Protein 1WDU (pdb70)

Radius of gyration: 25.88 Å; Cα contacts (8 Å, |Δi|>4): 1075; chains: 2; bounding box: 71×59×57 Å

Organism: Bombyx mori (NCBI:txid7091)

Structure (mmCIF, N/CA/C/O backbone):
data_1WDU
#
_entry.id   1WDU
#
_cell.length_a   64.645
_cell.length_b   64.645
_cell.length_c   117.315
_cell.angle_alpha   90.00
_cell.angle_beta   90.00
_cell.angle_gamma   120.00
#
_symmetry.space_group_name_H-M   'P 32'
#
loop_
_entity.id
_entity.type
_entity.pdbx_description
1 polymer 'TRAS1 ORF2p'
2 non-polymer 'PHOSPHATE ION'
3 non-polymer 'CHLORIDE ION'
4 water water
#
loop_
_atom_site.group_PDB
_atom_site.id
_atom_site.type_symbol
_atom_site.label_atom_id
_atom_site.label_alt_id
_atom_site.label_comp_id
_atom_site.label_asym_id
_atom_site.label_entity_id
_atom_site.label_seq_id
_atom_site.pdbx_PDB_ins_code
_atom_site.Cartn_x
_atom_site.Cartn_y
_atom_site.Cartn_z
_atom_site.occupancy
_atom_site.B_iso_or_equiv
_atom_site.auth_seq_id
_atom_site.auth_comp_id
_atom_site.auth_asym_id
_atom_site.auth_atom_id
_atom_site.pdbx_PDB_model_num
ATOM 1 N N . PRO A 1 18 ? -47.949 6.671 15.377 1.00 62.00 21 PRO A N 1
ATOM 2 C CA . PRO A 1 18 ? -46.598 6.437 15.950 1.00 61.43 21 PRO A CA 1
ATOM 3 C C . PRO A 1 18 ? -45.435 7.148 15.240 1.00 59.59 21 PRO A C 1
ATOM 4 O O . PRO A 1 18 ? -44.273 6.857 15.528 1.00 60.69 21 PRO A O 1
ATOM 8 N N . PRO A 1 19 ? -45.720 8.088 14.316 1.00 57.35 22 PRO A N 1
ATOM 9 C CA . PRO A 1 19 ? -44.605 8.756 13.639 1.00 55.45 22 PRO A CA 1
ATOM 10 C C . PRO A 1 19 ? -44.010 9.941 14.396 1.00 53.84 22 PRO A C 1
ATOM 11 O O . PRO A 1 19 ? -44.741 10.795 14.899 1.00 54.93 22 PRO A O 1
ATOM 15 N N . TYR A 1 20 ? -42.684 9.988 14.477 1.00 51.15 23 TYR A N 1
ATOM 16 C CA . TYR A 1 20 ? -42.008 11.106 15.124 1.00 47.54 23 TYR A CA 1
ATOM 17 C C . TYR A 1 20 ? -41.878 12.198 14.069 1.00 45.11 23 TYR A C 1
ATOM 18 O O . TYR A 1 20 ? -41.064 12.085 13.159 1.00 45.54 23 TYR A O 1
ATOM 27 N N . ARG A 1 21 ? -42.686 13.245 14.180 1.00 42.43 24 ARG A N 1
ATOM 28 C CA . ARG A 1 21 ? -42.635 14.330 13.210 1.00 40.81 24 ARG A CA 1
ATOM 29 C C . ARG A 1 21 ? -41.520 15.330 13.512 1.00 38.01 24 ARG A C 1
ATOM 30 O O . ARG A 1 21 ? -41.309 15.724 14.665 1.00 34.76 24 ARG A O 1
ATOM 38 N N . VAL A 1 22 ? -40.810 15.737 12.465 1.00 34.88 25 VAL A N 1
ATOM 39 C CA . VAL A 1 22 ? -39.716 16.692 12.608 1.00 32.52 25 VAL A CA 1
ATOM 40 C C . VAL A 1 22 ? -39.964 17.986 11.830 1.00 32.17 25 VAL A C 1
ATOM 41 O O . VAL A 1 22 ? -40.392 17.955 10.674 1.00 30.26 25 VAL A O 1
ATOM 45 N N . LEU A 1 23 ? -39.677 19.122 12.462 1.00 32.27 26 LEU A N 1
ATOM 46 C CA . LEU A 1 23 ? -39.827 20.422 11.803 1.00 32.54 26 LEU A CA 1
ATOM 47 C C . LEU A 1 23 ? -38.440 21.006 11.491 1.00 31.33 26 LEU A C 1
ATOM 48 O O . LEU A 1 23 ? -37.531 20.912 12.308 1.00 33.05 26 LEU A O 1
ATOM 53 N N . GLN A 1 24 ? -38.269 21.591 10.311 1.00 30.19 27 GLN A N 1
ATOM 54 C CA . GLN A 1 24 ? -36.992 22.209 9.954 1.00 29.50 27 GLN A CA 1
ATOM 55 C C . GLN A 1 24 ? -37.293 23.652 9.560 1.00 29.62 27 GLN A C 1
ATOM 56 O O . GLN A 1 24 ? -38.078 23.887 8.648 1.00 30.38 27 GLN A O 1
ATOM 62 N N . ALA A 1 25 ? -36.672 24.617 10.234 1.00 30.68 28 ALA A N 1
ATOM 63 C CA . ALA A 1 25 ? -36.939 26.014 9.915 1.00 31.83 28 ALA A CA 1
ATOM 64 C C . ALA A 1 25 ? -35.872 27.007 10.341 1.00 31.97 28 ALA A C 1
ATOM 65 O O . ALA A 1 25 ? -35.275 26.890 11.415 1.00 31.84 28 ALA A O 1
ATOM 67 N N . ASN A 1 26 ? -35.652 27.987 9.473 1.00 31.82 29 ASN A N 1
ATOM 68 C CA . ASN A 1 26 ? -34.712 29.062 9.720 1.00 33.35 29 ASN A CA 1
ATOM 69 C C . ASN A 1 26 ? -35.590 30.229 10.153 1.00 34.16 29 ASN A C 1
ATOM 70 O O . ASN A 1 26 ? -36.280 30.835 9.342 1.00 33.99 29 ASN A O 1
ATOM 75 N N . LEU A 1 27 ? -35.556 30.522 11.444 1.00 37.33 30 LEU A N 1
ATOM 76 C CA . LEU A 1 27 ? -36.346 31.578 12.058 1.00 38.11 30 LEU A CA 1
ATOM 77 C C . LEU A 1 27 ? -35.860 32.999 11.823 1.00 41.03 30 LEU A C 1
ATOM 78 O O . LEU A 1 27 ? -36.605 33.960 12.051 1.00 39.69 30 LEU A O 1
ATOM 83 N N . GLN A 1 28 ? -34.611 33.129 11.385 1.00 44.48 31 GLN A N 1
ATOM 84 C CA . GLN A 1 28 ? -34.003 34.432 11.122 1.00 47.90 31 GLN A CA 1
ATOM 85 C C . GLN A 1 28 ? -33.970 35.390 12.316 1.00 48.90 31 GLN A C 1
ATOM 86 O O . GLN A 1 28 ? -34.015 36.604 12.143 1.00 49.39 31 GLN A O 1
ATOM 92 N N . ARG A 1 29 ? -33.882 34.838 13.522 1.00 51.01 32 ARG A N 1
ATOM 93 C CA . ARG A 1 29 ? -33.829 35.640 14.742 1.00 53.54 32 ARG A CA 1
ATOM 94 C C . ARG A 1 29 ? -35.111 36.418 15.034 1.00 54.11 32 ARG A C 1
ATOM 95 O O . ARG A 1 29 ? -35.099 37.344 15.846 1.00 54.23 32 ARG A O 1
ATOM 103 N N . LYS A 1 30 ? -36.209 36.056 14.376 1.00 54.33 33 LYS A N 1
ATOM 104 C CA . LYS A 1 30 ? -37.482 36.744 14.591 1.00 55.15 33 LYS A CA 1
ATOM 105 C C . LYS A 1 30 ? -38.248 36.201 15.799 1.00 55.23 33 LYS A C 1
ATOM 106 O O . LYS A 1 30 ? -38.655 35.035 15.814 1.00 55.71 33 LYS A O 1
ATOM 112 N N . LYS A 1 31 ? -38.449 37.056 16.802 1.00 54.00 34 LYS A N 1
ATOM 113 C CA . LYS A 1 31 ? -39.168 36.687 18.021 1.00 53.16 34 LYS A CA 1
ATOM 114 C C . LYS A 1 31 ? -40.513 36.059 17.677 1.00 51.74 34 LYS A C 1
ATOM 115 O O . LYS A 1 31 ? -40.953 35.112 18.320 1.00 50.72 34 LYS A O 1
ATOM 121 N N . LEU A 1 32 ? -41.155 36.606 16.652 1.00 51.07 35 LEU A N 1
ATOM 122 C CA . LEU A 1 32 ? -42.453 36.140 16.185 1.00 51.19 35 LEU A CA 1
ATOM 123 C C . LEU A 1 32 ? -42.378 34.760 15.533 1.00 50.26 35 LEU A C 1
ATOM 124 O O . LEU A 1 32 ? -43.238 33.896 15.765 1.00 48.93 35 LEU A O 1
ATOM 129 N N . ALA A 1 33 ? -41.347 34.563 14.715 1.00 48.49 36 ALA A N 1
ATOM 130 C CA . ALA A 1 33 ? -41.149 33.303 14.016 1.00 46.18 36 ALA A CA 1
ATOM 131 C C . ALA A 1 33 ? -40.997 32.147 14.997 1.00 43.80 36 ALA A C 1
ATOM 132 O O . ALA A 1 33 ? -41.529 31.061 14.763 1.00 44.03 36 ALA A O 1
ATOM 134 N N . THR A 1 34 ? -40.287 32.371 16.098 1.00 42.29 37 THR A N 1
ATOM 135 C CA . THR A 1 34 ? -40.101 31.296 17.067 1.00 43.75 37 THR A CA 1
ATOM 136 C C . THR A 1 34 ? -41.401 31.010 17.816 1.00 42.67 37 THR A C 1
ATOM 137 O O . THR A 1 34 ? -41.592 29.918 18.347 1.00 42.88 37 THR A O 1
ATOM 141 N N . ALA A 1 35 ? -42.296 31.994 17.848 1.00 42.04 38 ALA A N 1
ATOM 142 C CA . ALA A 1 35 ? -43.592 31.822 18.493 1.00 39.73 38 ALA A CA 1
ATOM 143 C C . ALA A 1 35 ? -44.398 30.928 17.549 1.00 39.20 38 ALA A C 1
ATOM 144 O O . ALA A 1 35 ? -45.033 29.959 17.969 1.00 35.79 38 ALA A O 1
ATOM 146 N N . GLU A 1 36 ? -44.346 31.262 16.261 1.00 39.06 39 GLU A N 1
ATOM 147 C CA . GLU A 1 36 ? -45.048 30.496 15.237 1.00 39.24 39 GLU A CA 1
ATOM 148 C C . GLU A 1 36 ? -44.545 29.060 15.248 1.00 37.72 39 GLU A C 1
ATOM 149 O O . GLU A 1 36 ? -45.331 28.119 15.151 1.00 34.99 39 GLU A O 1
ATOM 155 N N . LEU A 1 37 ? -43.228 28.899 15.358 1.00 36.66 40 LEU A N 1
ATOM 156 C CA . LEU A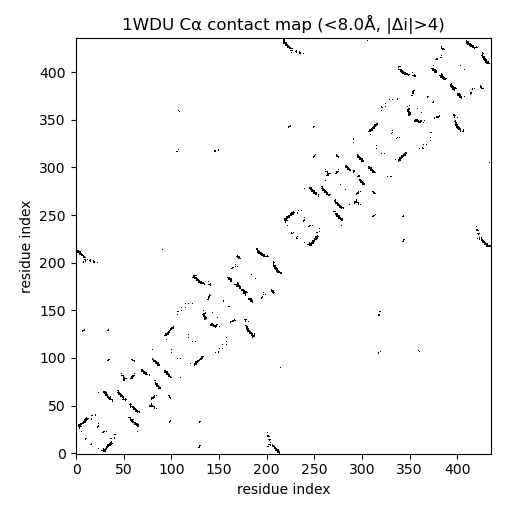 1 37 ? -42.622 27.572 15.388 1.00 35.56 40 LEU A CA 1
ATOM 157 C C . LEU A 1 37 ? -43.227 26.767 16.548 1.00 33.05 40 LEU A C 1
ATOM 158 O O . LEU A 1 37 ? -43.649 25.624 16.359 1.00 32.24 40 LEU A O 1
ATOM 163 N N . ALA A 1 38 ? -43.286 27.371 17.734 1.00 30.31 41 ALA A N 1
ATOM 164 C CA . ALA A 1 38 ? -43.876 26.719 18.913 1.00 31.27 41 ALA A CA 1
ATOM 165 C C . ALA A 1 38 ? -45.325 26.298 18.639 1.00 30.86 41 ALA A C 1
ATOM 166 O O . ALA A 1 38 ? -45.727 25.176 18.950 1.00 30.42 41 ALA A O 1
ATOM 168 N N . ILE A 1 39 ? -46.094 27.204 18.040 1.00 31.73 42 ILE A N 1
ATOM 169 C CA . ILE A 1 39 ? -47.492 26.949 17.713 1.00 31.13 42 ILE A CA 1
ATOM 170 C C . ILE A 1 39 ? -47.668 25.790 16.745 1.00 32.51 42 ILE A C 1
ATOM 171 O O . ILE A 1 39 ? -48.562 24.958 16.921 1.00 33.00 42 ILE A O 1
ATOM 176 N N . GLU A 1 40 ? -46.812 25.734 15.728 1.00 35.21 43 GLU A N 1
ATOM 177 C CA . GLU A 1 40 ? -46.854 24.674 14.721 1.00 38.06 43 GLU A CA 1
ATOM 178 C C . GLU A 1 40 ? -46.489 23.315 15.307 1.00 37.51 43 GLU A C 1
ATOM 179 O O . GLU A 1 40 ? -47.070 22.294 14.939 1.00 37.44 43 GLU A O 1
ATOM 185 N N . ALA A 1 41 ? -45.512 23.311 16.209 1.00 36.98 44 ALA A N 1
ATOM 186 C CA . ALA A 1 41 ? -45.064 22.084 16.858 1.00 37.78 44 ALA A CA 1
ATOM 187 C C . ALA A 1 41 ? -46.179 21.532 17.737 1.00 39.07 44 ALA A C 1
ATOM 188 O O . ALA A 1 41 ? -46.391 20.315 17.796 1.00 39.61 44 ALA A O 1
ATOM 190 N N . ALA A 1 42 ? -46.880 22.426 18.431 1.00 38.72 45 ALA A N 1
ATOM 191 C CA . ALA A 1 42 ? -47.990 22.015 19.289 1.00 39.59 45 ALA A CA 1
ATOM 192 C C . ALA A 1 42 ? -49.085 21.432 18.404 1.00 40.53 45 ALA A C 1
ATOM 193 O O . ALA A 1 42 ? -49.537 20.310 18.617 1.00 40.51 45 ALA A O 1
ATOM 195 N N . THR A 1 43 ? -49.486 22.207 17.399 1.00 42.66 46 THR A N 1
ATOM 196 C CA . THR A 1 43 ? -50.528 21.810 16.457 1.00 45.29 46 THR A CA 1
ATOM 197 C C . THR A 1 43 ? -50.238 20.477 15.781 1.00 46.16 46 THR A C 1
ATOM 198 O O . THR A 1 43 ? -51.042 19.548 15.855 1.00 46.34 46 THR A O 1
ATOM 202 N N . ARG A 1 44 ? -49.091 20.395 15.111 1.00 47.91 47 ARG A N 1
ATOM 203 C CA . ARG A 1 44 ? -48.684 19.179 14.416 1.00 48.30 47 ARG A CA 1
ATOM 204 C C . ARG A 1 44 ? -48.247 18.060 15.359 1.00 47.69 47 ARG A C 1
ATOM 205 O O . ARG A 1 44 ? -48.047 16.923 14.928 1.00 47.46 47 ARG A O 1
ATOM 213 N N . LYS A 1 45 ? -48.104 18.384 16.640 1.00 46.92 48 LYS A N 1
ATOM 214 C CA . LYS A 1 45 ? -47.664 17.408 17.629 1.00 47.82 48 LYS A CA 1
ATOM 215 C C . LYS A 1 45 ? -46.317 16.858 17.177 1.00 46.21 48 LYS A C 1
ATOM 216 O O . LYS A 1 45 ? -46.118 15.644 17.061 1.00 45.12 48 LYS A O 1
ATOM 222 N N . ALA A 1 46 ? -45.398 17.782 16.909 1.00 44.07 49 ALA A N 1
ATOM 223 C CA . ALA A 1 46 ? -44.059 17.435 16.463 1.00 41.15 49 ALA A CA 1
ATOM 224 C C . ALA A 1 46 ? -43.200 16.996 17.643 1.00 38.43 49 ALA A C 1
ATOM 225 O O . ALA A 1 46 ? -43.398 17.444 18.769 1.00 40.65 49 ALA A O 1
ATOM 227 N N . ALA A 1 47 ? -42.250 16.110 17.384 1.00 34.33 50 ALA A N 1
ATOM 228 C CA . ALA A 1 47 ? -41.362 15.640 18.433 1.00 32.52 50 ALA A CA 1
ATOM 229 C C . ALA A 1 47 ? -40.050 16.409 18.388 1.00 31.89 50 ALA A C 1
ATOM 230 O O . ALA A 1 47 ? -39.434 16.653 19.423 1.00 30.16 50 ALA A O 1
ATOM 232 N N . ILE A 1 48 ? -39.648 16.807 17.179 1.00 31.90 51 ILE A N 1
ATOM 233 C CA . ILE A 1 48 ? -38.382 17.501 16.964 1.00 30.70 51 ILE A CA 1
ATOM 234 C C . ILE A 1 48 ? -38.455 18.725 16.044 1.00 31.56 51 ILE A C 1
ATOM 235 O O . ILE A 1 48 ? -39.294 18.815 15.141 1.00 30.30 51 ILE A O 1
ATOM 240 N N . ALA A 1 49 ? -37.549 19.664 16.280 1.00 29.92 52 ALA A N 1
ATOM 241 C CA . ALA A 1 49 ? -37.442 20.840 15.438 1.00 29.46 52 ALA A CA 1
ATOM 242 C C . ALA A 1 49 ? -35.948 21.078 15.193 1.00 28.66 52 ALA A C 1
ATOM 243 O O . ALA A 1 49 ? -35.160 21.148 16.142 1.00 27.00 52 ALA A O 1
ATOM 245 N N . LEU A 1 50 ? -35.560 21.138 13.920 1.00 27.92 53 LEU A N 1
ATOM 246 C CA . LEU A 1 50 ? -34.172 21.408 13.534 1.00 26.65 53 LEU A CA 1
ATOM 247 C C . LEU A 1 50 ? -34.193 22.884 13.140 1.00 26.94 53 LEU A C 1
ATOM 248 O O . LEU A 1 50 ? -34.665 23.252 12.061 1.00 27.06 53 LEU A O 1
ATOM 253 N N . ILE A 1 51 ? -33.684 23.719 14.040 1.00 26.84 54 ILE A N 1
ATOM 254 C CA . ILE A 1 51 ? -33.693 25.165 13.881 1.00 27.52 54 ILE A CA 1
ATOM 255 C C . ILE A 1 51 ? -32.388 25.829 13.474 1.00 29.96 54 ILE A C 1
ATOM 256 O O . ILE A 1 51 ? -31.302 25.332 13.766 1.00 31.18 54 ILE A O 1
ATOM 261 N N . GLN A 1 52 ? -32.521 26.975 12.809 1.00 30.72 55 GLN A N 1
ATOM 262 C CA . GLN A 1 52 ? -31.385 27.797 12.415 1.00 31.94 55 GLN A CA 1
ATOM 263 C C . GLN A 1 52 ? -31.773 29.225 12.734 1.00 33.31 55 GLN A C 1
ATOM 264 O O . GLN A 1 52 ? -32.935 29.608 12.563 1.00 32.40 55 GLN A O 1
ATOM 270 N N . GLU A 1 53 ? -30.807 30.004 13.215 1.00 34.65 56 GLU A N 1
ATOM 271 C CA . GLU A 1 53 ? -31.041 31.407 13.528 1.00 36.29 56 GLU A CA 1
ATOM 272 C C . GLU A 1 53 ? -32.172 31.652 14.527 1.00 36.84 56 GLU A C 1
ATOM 273 O O . GLU A 1 53 ? -33.094 32.423 14.253 1.00 37.16 56 GLU A O 1
ATOM 279 N N . PRO A 1 54 ? -32.128 30.996 15.693 1.00 37.20 57 PRO A N 1
ATOM 280 C CA . PRO A 1 54 ? -33.197 31.224 16.669 1.00 39.93 57 PRO A CA 1
ATOM 281 C C . PRO A 1 54 ? -32.997 32.590 17.319 1.00 43.59 57 PRO A C 1
ATOM 282 O O . PRO A 1 54 ? -31.894 33.139 17.308 1.00 43.44 57 PRO A O 1
ATOM 286 N N . TYR A 1 55 ? -34.061 33.150 17.875 1.00 47.57 58 TYR A N 1
ATOM 287 C CA . TYR A 1 55 ? -33.944 34.442 18.526 1.00 52.45 58 TYR A CA 1
ATOM 288 C C . TYR A 1 55 ? -33.380 34.250 19.928 1.00 54.07 58 TYR A C 1
ATOM 289 O O . TYR A 1 55 ? -33.844 33.388 20.678 1.00 53.84 58 TYR A O 1
ATOM 298 N N . VAL A 1 56 ? -32.372 35.048 20.274 1.00 55.30 59 VAL A N 1
ATOM 299 C CA . VAL A 1 56 ? -31.752 34.956 21.591 1.00 56.81 59 VAL A CA 1
ATOM 300 C C . VAL A 1 56 ? -31.413 33.504 21.936 1.00 58.57 59 VAL A C 1
ATOM 301 O O . VAL A 1 56 ? -30.347 32.995 21.574 1.00 59.42 59 VAL A O 1
ATOM 305 N N . LYS A 1 63 ? -39.241 31.475 26.694 1.00 77.97 66 LYS A N 1
ATOM 306 C CA . LYS A 1 63 ? -40.462 32.249 26.488 1.00 78.42 66 LYS A CA 1
ATOM 307 C C . LYS A 1 63 ? -41.644 31.353 26.114 1.00 78.23 66 LYS A C 1
ATOM 308 O O . LYS A 1 63 ? -42.487 31.045 26.956 1.00 77.79 66 LYS A O 1
ATOM 314 N N . GLY A 1 64 ? -41.696 30.940 24.849 1.00 78.34 67 GLY A N 1
ATOM 315 C CA . GLY A 1 64 ? -42.777 30.083 24.382 1.00 77.55 67 GLY A CA 1
ATOM 316 C C . GLY A 1 64 ? -42.533 28.610 24.658 1.00 76.77 67 GLY A C 1
ATOM 317 O O . GLY A 1 64 ? -43.471 27.856 24.920 1.00 76.47 67 GLY A O 1
ATOM 318 N N . PHE A 1 65 ? -41.268 28.201 24.594 1.00 76.17 68 PHE A N 1
ATOM 319 C CA . PHE A 1 65 ? -40.877 26.818 24.846 1.00 74.71 68 PHE A CA 1
ATOM 320 C C . PHE A 1 65 ? -40.834 26.555 26.349 1.00 73.91 68 PHE A C 1
ATOM 321 O O . PHE A 1 65 ? -39.903 26.985 27.033 1.00 74.32 68 PHE A O 1
ATOM 329 N N . ARG A 1 66 ? -41.840 25.849 26.856 1.00 72.07 69 ARG A N 1
ATOM 330 C CA . ARG A 1 66 ? -41.923 25.538 28.281 1.00 69.41 69 ARG A CA 1
ATOM 331 C C . ARG A 1 66 ? -41.163 24.261 28.652 1.00 67.51 69 ARG A C 1
ATOM 332 O O . ARG A 1 66 ? -39.994 24.319 29.041 1.00 69.06 69 ARG A O 1
ATOM 334 N N . GLY A 1 67 ? -41.827 23.113 28.541 1.00 63.65 70 GLY A N 1
ATOM 335 C CA . GLY A 1 67 ? -41.181 21.853 28.871 1.00 59.59 70 GLY A CA 1
ATOM 336 C C . GLY A 1 67 ? -40.420 21.299 27.680 1.00 57.17 70 GLY A C 1
ATOM 337 O O . GLY A 1 67 ? -40.330 20.083 27.484 1.00 57.97 70 GLY A O 1
ATOM 338 N N . VAL A 1 68 ? -39.858 22.208 26.891 1.00 52.95 71 VAL A N 1
ATOM 339 C CA . VAL A 1 68 ? -39.109 21.863 25.692 1.00 48.66 71 VAL A CA 1
ATOM 340 C C . VAL A 1 68 ? -37.609 21.944 25.920 1.00 45.84 71 VAL A C 1
ATOM 341 O O . VAL A 1 68 ? -37.096 22.973 26.356 1.00 45.05 71 VAL A O 1
ATOM 345 N N . ARG A 1 69 ? -36.900 20.866 25.616 1.00 42.43 72 ARG A N 1
ATOM 346 C CA . ARG A 1 69 ? -35.456 20.875 25.793 1.00 40.03 72 ARG A CA 1
ATOM 347 C C . ARG A 1 69 ? -34.809 21.434 24.530 1.00 39.14 72 ARG A C 1
ATOM 348 O O . ARG A 1 69 ? -35.107 20.993 23.415 1.00 38.81 72 ARG A O 1
ATOM 356 N N . VAL A 1 70 ? -33.943 22.427 24.705 1.00 36.16 73 VAL A N 1
ATOM 357 C CA . VAL A 1 70 ? -33.272 23.040 23.571 1.00 34.79 73 VAL A CA 1
ATOM 358 C C . VAL A 1 70 ? -31.762 22.884 23.659 1.00 34.90 73 VAL A C 1
ATOM 359 O O . VAL A 1 70 ? -31.150 23.190 24.679 1.00 34.84 73 VAL A O 1
ATOM 363 N N . PHE A 1 71 ? -31.171 22.401 22.574 1.00 35.40 74 PHE A N 1
ATOM 364 C CA . PHE A 1 71 ? -29.730 22.192 22.502 1.00 34.68 74 PHE A CA 1
ATOM 365 C C . PHE A 1 71 ? -29.212 23.126 21.439 1.00 35.01 74 PHE A C 1
ATOM 366 O O . PHE A 1 71 ? -29.641 23.072 20.286 1.00 35.63 74 PHE A O 1
ATOM 374 N N . GLN A 1 72 ? -28.294 23.993 21.842 1.00 35.92 75 GLN A N 1
ATOM 375 C CA . GLN A 1 72 ? -27.753 24.996 20.951 1.00 36.87 75 GLN A CA 1
ATOM 376 C C . GLN A 1 72 ? -26.311 24.809 20.539 1.00 37.14 75 GLN A C 1
ATOM 377 O O . GLN A 1 72 ? -25.537 24.104 21.187 1.00 36.13 75 GLN A O 1
ATOM 383 N N . SER A 1 73 ? -25.968 25.464 19.438 1.00 37.30 76 SER A N 1
ATOM 384 C CA . SER A 1 73 ? -24.620 25.449 18.917 1.00 37.84 76 SER A CA 1
ATOM 385 C C . SER A 1 73 ? -23.877 26.506 19.735 1.00 39.77 76 SER A C 1
ATOM 386 O O . SER A 1 73 ? -24.500 27.321 20.420 1.00 39.30 76 SER A O 1
ATOM 389 N N . THR A 1 74 ? -22.553 26.492 19.663 1.00 42.27 77 THR A N 1
ATOM 390 C CA . THR A 1 74 ? -21.733 27.443 20.405 1.00 44.05 77 THR A CA 1
ATOM 391 C C . THR A 1 74 ? -22.204 28.881 20.225 1.00 45.03 77 THR A C 1
ATOM 392 O O . THR A 1 74 ? -22.290 29.380 19.101 1.00 45.14 77 THR A O 1
ATOM 396 N N . ALA A 1 75 ? -22.492 29.548 21.340 1.00 45.90 78 ALA A N 1
ATOM 397 C CA . ALA A 1 75 ? -22.959 30.928 21.307 1.00 47.65 78 ALA A CA 1
ATOM 398 C C . ALA A 1 75 ? -21.829 31.905 21.017 1.00 49.05 78 ALA A C 1
ATOM 399 O O . ALA A 1 75 ? -20.676 31.658 21.364 1.00 46.94 78 ALA A O 1
ATOM 401 N N . GLN A 1 76 ? -22.180 33.019 20.380 1.00 52.91 79 GLN A N 1
ATOM 402 C CA . GLN A 1 76 ? -21.218 34.059 20.033 1.00 55.39 79 GLN A CA 1
ATOM 403 C C . GLN A 1 76 ? -21.195 35.102 21.150 1.00 57.65 79 GLN A C 1
ATOM 404 O O . GLN A 1 76 ? -22.062 35.100 22.030 1.00 58.37 79 GLN A O 1
ATOM 410 N N . GLY A 1 77 ? -20.209 35.994 21.104 1.00 59.09 80 GLY A N 1
ATOM 411 C CA . GLY A 1 77 ? -20.087 37.032 22.116 1.00 60.42 80 GLY A CA 1
ATOM 412 C C . GLY A 1 77 ? -21.379 37.754 22.468 1.00 61.39 80 GLY A C 1
ATOM 413 O O . GLY A 1 77 ? -21.682 37.949 23.646 1.00 61.23 80 GLY A O 1
ATOM 414 N N . ASP A 1 78 ? -22.143 38.152 21.453 1.00 61.47 81 ASP A N 1
ATOM 415 C CA . ASP A 1 78 ? -23.402 38.855 21.678 1.00 61.63 81 ASP A CA 1
ATOM 416 C C . ASP A 1 78 ? -24.560 37.907 21.993 1.00 60.95 81 ASP A C 1
ATOM 417 O O . ASP A 1 78 ? -25.715 38.329 22.068 1.00 60.06 81 ASP A O 1
ATOM 422 N N . GLY A 1 79 ? -24.247 36.627 22.174 1.00 59.67 82 GLY A N 1
ATOM 423 C CA . GLY A 1 79 ? -25.274 35.650 22.492 1.00 58.09 82 GLY A CA 1
ATOM 424 C C . GLY A 1 79 ? -25.898 34.957 21.292 1.00 56.86 82 GLY A C 1
ATOM 425 O O . GLY A 1 79 ? -26.785 34.120 21.456 1.00 56.08 82 GLY A O 1
ATOM 426 N N . THR A 1 80 ? -25.426 35.295 20.092 1.00 55.44 83 THR A N 1
ATOM 427 C CA . THR A 1 80 ? -25.946 34.721 18.851 1.00 52.47 83 THR A CA 1
ATOM 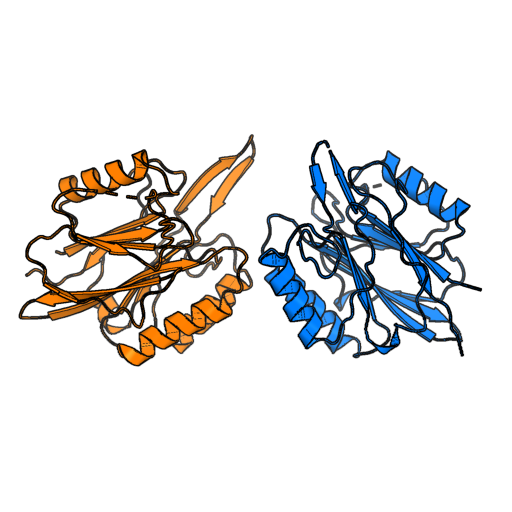428 C C . THR A 1 80 ? -25.737 33.216 18.679 1.00 49.61 83 THR A C 1
ATOM 429 O O . THR A 1 80 ? -24.615 32.712 18.728 1.00 49.44 83 THR A O 1
ATOM 433 N N . VAL A 1 81 ? -26.847 32.517 18.470 1.00 45.04 84 VAL A N 1
ATOM 434 C CA . VAL A 1 81 ? -26.846 31.076 18.253 1.00 40.34 84 VAL A CA 1
ATOM 435 C C . VAL A 1 81 ? -27.349 30.878 16.829 1.00 36.04 84 VAL A C 1
ATOM 436 O O . VAL A 1 81 ? -28.439 31.323 16.477 1.00 33.90 84 VAL A O 1
ATOM 440 N N . LYS A 1 82 ? -26.548 30.224 16.005 1.00 33.01 85 LYS A N 1
ATOM 441 C CA . LYS A 1 82 ? -26.920 30.017 14.614 1.00 33.82 85 LYS A CA 1
ATOM 442 C C . LYS A 1 82 ? -27.732 28.752 14.365 1.00 31.19 85 LYS A C 1
ATOM 443 O O . LYS A 1 82 ? -28.478 28.681 13.397 1.00 30.00 85 LYS A O 1
ATOM 449 N N . ALA A 1 83 ? -27.599 27.765 15.244 1.00 29.62 86 ALA A N 1
ATOM 450 C CA . ALA A 1 83 ? -28.330 26.515 15.090 1.00 28.40 86 ALA A CA 1
ATOM 451 C C . ALA A 1 83 ? -28.729 25.896 16.427 1.00 29.14 86 ALA A C 1
ATOM 452 O O . ALA A 1 83 ? -28.057 26.064 17.445 1.00 29.32 86 ALA A O 1
ATOM 454 N N . ALA A 1 84 ? -29.848 25.186 16.417 1.00 28.89 87 ALA A N 1
ATOM 455 C CA . ALA A 1 84 ? -30.326 24.549 17.624 1.00 27.34 87 ALA A CA 1
ATOM 456 C C . ALA A 1 84 ? -31.277 23.416 17.303 1.00 27.15 87 ALA A C 1
ATOM 457 O O . ALA A 1 84 ? -31.827 23.324 16.204 1.00 25.23 87 ALA A O 1
ATOM 459 N N . ILE A 1 85 ? -31.458 22.542 18.280 1.00 27.37 88 ILE A N 1
ATOM 460 C CA . ILE A 1 85 ? -32.364 21.430 18.122 1.00 27.79 88 ILE A CA 1
ATOM 461 C C . ILE A 1 85 ? -33.333 21.432 19.304 1.00 29.48 88 ILE A C 1
ATOM 462 O O . ILE A 1 85 ? -32.922 21.357 20.464 1.00 31.01 88 ILE A O 1
ATOM 467 N N . ALA A 1 86 ? -34.621 21.546 19.003 1.00 30.40 89 ALA A N 1
ATOM 468 C CA . ALA A 1 86 ? -35.648 21.550 20.043 1.00 29.46 89 ALA A CA 1
ATOM 469 C C . ALA A 1 86 ? -36.337 20.193 20.116 1.00 29.54 89 ALA A C 1
ATOM 470 O O . ALA A 1 86 ? -36.777 19.642 19.104 1.00 31.16 89 ALA A O 1
ATOM 472 N N . VAL A 1 87 ? -36.420 19.649 21.319 1.00 30.41 90 VAL A N 1
ATOM 473 C CA . VAL A 1 87 ? -37.078 18.373 21.521 1.00 32.16 90 VAL A CA 1
ATOM 474 C C . VAL A 1 87 ? -38.350 18.641 22.317 1.00 33.88 90 VAL A C 1
ATOM 475 O O . VAL A 1 87 ? -38.290 19.010 23.490 1.00 36.46 90 VAL A O 1
ATOM 479 N N . PHE A 1 88 ? -39.499 18.487 21.667 1.00 34.94 91 PHE A N 1
ATOM 480 C CA . PHE A 1 88 ? -40.783 18.714 22.324 1.00 36.87 91 PHE A CA 1
ATOM 481 C C . PHE A 1 88 ? -41.296 17.447 23.011 1.00 38.34 91 PHE A C 1
ATOM 482 O O . PHE A 1 88 ? -42.125 17.513 23.921 1.00 36.67 91 PHE A O 1
ATOM 490 N N . ASP A 1 89 ? -40.803 16.294 22.570 1.00 40.67 92 ASP A N 1
ATOM 491 C CA . ASP A 1 89 ? -41.210 15.030 23.159 1.00 42.95 92 ASP A CA 1
ATOM 492 C C . ASP A 1 89 ? -40.515 14.904 24.512 1.00 43.69 92 ASP A C 1
ATOM 493 O O . ASP A 1 89 ? -39.303 14.704 24.588 1.00 43.60 92 ASP A O 1
ATOM 498 N N . HIS A 1 90 ? -41.307 15.032 25.573 1.00 44.42 93 HIS A N 1
ATOM 499 C CA . HIS A 1 90 ? -40.827 14.985 26.953 1.00 45.76 93 HIS A CA 1
ATOM 500 C C . HIS A 1 90 ? -40.125 13.700 27.403 1.00 45.67 93 HIS A C 1
ATOM 501 O O . HIS A 1 90 ? -39.217 13.754 28.239 1.00 45.71 93 HIS A O 1
ATOM 508 N N . ASP A 1 91 ? -40.517 12.553 26.852 1.00 44.98 94 ASP A N 1
ATOM 509 C CA . ASP A 1 91 ? -39.923 11.283 27.270 1.00 44.04 94 ASP A CA 1
ATOM 510 C C . ASP A 1 91 ? -38.820 10.729 26.388 1.00 42.79 94 ASP A C 1
ATOM 511 O O . ASP A 1 91 ? -38.129 9.788 26.777 1.00 43.68 94 ASP A O 1
ATOM 516 N N . LEU A 1 92 ? -38.655 11.301 25.204 1.00 40.52 95 LEU A N 1
ATOM 517 C CA . LEU A 1 92 ? -37.618 10.855 24.283 1.00 38.11 95 LEU A CA 1
ATOM 518 C C . LEU A 1 92 ? -36.220 10.932 24.907 1.00 36.80 95 LEU A C 1
ATOM 519 O O . LEU A 1 92 ? -35.838 11.952 25.475 1.00 36.79 95 LEU A O 1
ATOM 524 N N . ASP A 1 93 ? -35.466 9.845 24.806 1.00 36.47 96 ASP A N 1
ATOM 525 C CA . ASP A 1 93 ? -34.107 9.799 25.339 1.00 37.61 96 ASP A CA 1
ATOM 526 C C . ASP A 1 93 ? -33.197 10.655 24.456 1.00 37.44 96 ASP A C 1
ATOM 527 O O . ASP A 1 93 ? -33.190 10.526 23.230 1.00 36.51 96 ASP A O 1
ATOM 532 N N . VAL A 1 94 ? -32.419 11.521 25.090 1.00 36.85 97 VAL A N 1
ATOM 533 C CA . VAL A 1 94 ? -31.525 12.410 24.368 1.00 37.01 97 VAL A CA 1
ATOM 534 C C . VAL A 1 94 ? -30.078 12.325 24.849 1.00 38.10 97 VAL A C 1
ATOM 535 O O . VAL A 1 94 ? -29.810 12.136 26.040 1.00 39.65 97 VAL A O 1
ATOM 539 N N . ILE A 1 95 ? -29.147 12.457 23.913 1.00 37.12 98 ILE A N 1
ATOM 540 C CA . ILE A 1 95 ? -27.735 12.430 24.246 1.00 38.58 98 ILE A CA 1
ATOM 541 C C . ILE A 1 95 ? -27.022 13.554 23.508 1.00 37.73 98 ILE A C 1
ATOM 542 O O . ILE A 1 95 ? -27.185 13.715 22.298 1.00 37.58 98 ILE A O 1
ATOM 547 N N . GLN A 1 96 ? -26.234 14.328 24.245 1.00 37.00 99 GLN A N 1
ATOM 548 C CA . GLN A 1 96 ? -25.502 15.454 23.672 1.00 37.66 99 GLN A CA 1
ATOM 549 C C . GLN A 1 96 ? -24.081 15.096 23.254 1.00 37.39 99 GLN A C 1
ATOM 550 O O . GLN A 1 96 ? -23.425 14.254 23.872 1.00 35.72 99 GLN A O 1
ATOM 556 N N . TYR A 1 97 ? -23.600 15.765 22.214 1.00 37.77 100 TYR A N 1
ATOM 557 C CA . TYR A 1 97 ? -22.241 15.544 21.740 1.00 38.40 100 TYR A CA 1
ATOM 558 C C . TYR A 1 97 ? -21.490 16.871 21.667 1.00 40.16 100 TYR A C 1
ATOM 559 O O . TYR A 1 97 ? -21.299 17.436 20.591 1.00 40.39 100 TYR A O 1
ATOM 568 N N . PRO A 1 98 ? -21.058 17.387 22.827 1.00 42.31 101 PRO A N 1
ATOM 569 C CA . PRO A 1 98 ? -20.324 18.655 22.913 1.00 44.48 101 PRO A CA 1
ATOM 570 C C . PRO A 1 98 ? -19.130 18.706 21.956 1.00 45.53 101 PRO A C 1
ATOM 571 O O . PRO A 1 98 ? -18.829 19.748 21.390 1.00 47.81 101 PRO A O 1
ATOM 575 N N . GLN A 1 99 ? -18.457 17.576 21.777 1.00 46.31 102 GLN A N 1
ATOM 576 C CA . GLN A 1 99 ? -17.298 17.513 20.892 1.00 48.05 102 GLN A CA 1
ATOM 577 C C . GLN A 1 99 ? -17.636 17.773 19.427 1.00 47.37 102 GLN A C 1
ATOM 578 O O . GLN A 1 99 ? -16.789 18.242 18.666 1.00 46.93 102 GLN A O 1
ATOM 584 N N . LEU A 1 100 ? -18.866 17.465 19.029 1.00 45.58 103 LEU A N 1
ATOM 585 C CA . LEU A 1 100 ? -19.259 17.641 17.638 1.00 44.12 103 LEU A CA 1
ATOM 586 C C . LEU A 1 100 ? -19.949 18.958 17.355 1.00 43.79 103 LEU A C 1
ATOM 587 O O . LEU A 1 100 ? -19.993 19.409 16.211 1.00 45.26 103 LEU A O 1
ATOM 592 N N . THR A 1 101 ? -20.484 19.577 18.397 1.00 42.37 104 THR A N 1
ATOM 593 C CA . THR A 1 101 ? -21.195 20.832 18.243 1.00 40.91 104 THR A CA 1
ATOM 594 C C . THR A 1 101 ? -20.239 22.009 18.123 1.00 40.85 104 THR A C 1
ATOM 595 O O . THR A 1 101 ? -19.239 22.090 18.838 1.00 40.00 104 THR A O 1
ATOM 599 N N . THR A 1 102 ? -20.560 22.918 17.207 1.00 40.24 105 THR A N 1
ATOM 600 C CA . THR A 1 102 ? -19.745 24.102 16.962 1.00 37.77 105 THR A CA 1
ATOM 601 C C . THR A 1 102 ? -20.630 25.341 16.918 1.00 39.63 105 THR A C 1
ATOM 602 O O . THR A 1 102 ? -21.769 25.330 17.394 1.00 38.64 105 THR A O 1
ATOM 606 N N . ASN A 1 103 ? -20.098 26.407 16.333 1.00 41.13 106 ASN A N 1
ATOM 607 C CA . ASN A 1 103 ? -20.832 27.658 16.205 1.00 42.81 106 ASN A CA 1
ATOM 608 C C . ASN A 1 103 ? -21.807 27.597 15.034 1.00 41.56 106 ASN A C 1
ATOM 609 O O . ASN A 1 103 ? -22.652 28.481 14.885 1.00 42.26 106 ASN A O 1
ATOM 614 N N . ASN A 1 104 ? -21.692 26.557 14.209 1.00 39.35 107 ASN A N 1
ATOM 615 C CA . ASN A 1 104 ? -22.564 26.407 13.043 1.00 38.37 107 ASN A CA 1
ATOM 616 C C . ASN A 1 104 ? -23.410 25.143 13.047 1.00 37.60 107 ASN A C 1
ATOM 617 O O . ASN A 1 104 ? -24.405 25.060 12.324 1.00 37.70 107 ASN A O 1
ATOM 622 N N . ILE A 1 105 ? -23.012 24.145 13.832 1.00 36.23 108 ILE A N 1
ATOM 623 C CA . ILE A 1 105 ? -23.789 22.918 13.892 1.00 34.49 108 ILE A CA 1
ATOM 624 C C . ILE A 1 105 ? -23.968 22.427 15.318 1.00 35.51 108 ILE A C 1
ATOM 625 O O . ILE A 1 105 ? -23.120 22.668 16.197 1.00 35.29 108 ILE A O 1
ATOM 630 N N . VAL A 1 106 ? -25.098 21.766 15.545 1.00 33.18 109 VAL A N 1
ATOM 631 C CA . VAL A 1 106 ? -25.394 21.193 16.843 1.00 31.71 109 VAL A CA 1
ATOM 632 C C . VAL A 1 106 ? -25.826 19.756 16.537 1.00 30.45 109 VAL A C 1
ATOM 633 O O . VAL A 1 106 ? -26.653 19.498 15.650 1.00 27.70 109 VAL A O 1
ATOM 637 N N . VAL A 1 107 ? -25.205 18.820 17.242 1.00 27.99 110 VAL A N 1
ATOM 638 C CA . VAL A 1 107 ? -25.464 17.410 17.035 1.00 27.78 110 VAL A CA 1
ATOM 639 C C . VAL A 1 107 ? -26.074 16.810 18.292 1.00 31.64 110 VAL A C 1
ATOM 640 O O . VAL A 1 107 ? -25.556 16.984 19.409 1.00 29.32 110 VAL A O 1
ATOM 644 N N . VAL A 1 108 ? -27.173 16.091 18.100 1.00 33.20 111 VAL A N 1
ATOM 645 C CA . VAL A 1 108 ? -27.870 15.470 19.212 1.00 36.88 111 VAL A CA 1
ATOM 646 C C . VAL A 1 108 ? -28.442 14.119 18.831 1.00 37.91 111 VAL A C 1
ATOM 647 O O . VAL A 1 108 ? -29.055 13.980 17.771 1.00 38.62 111 VAL A O 1
ATOM 651 N N . GLY A 1 109 ? -28.238 13.128 19.699 1.00 37.93 112 GLY A N 1
ATOM 652 C CA . GLY A 1 109 ? -28.778 11.806 19.446 1.00 35.33 112 GLY A CA 1
ATOM 653 C C . GLY A 1 109 ? -30.111 11.620 20.161 1.00 35.39 112 GLY A C 1
ATOM 654 O O . GLY A 1 109 ? -30.335 12.205 21.223 1.00 33.52 112 GLY A O 1
ATOM 655 N N . ILE A 1 110 ? -31.011 10.848 19.554 1.00 34.87 113 ILE A N 1
ATOM 656 C CA . ILE A 1 110 ? -32.310 10.531 20.147 1.00 36.33 113 ILE A CA 1
ATOM 657 C C . ILE A 1 110 ? -32.393 9.010 20.134 1.00 39.60 113 ILE A C 1
ATOM 658 O O . ILE A 1 110 ? -31.934 8.355 19.191 1.00 39.76 113 ILE A O 1
ATOM 663 N N . ARG A 1 111 ? -32.986 8.443 21.173 1.00 42.67 114 ARG A N 1
ATOM 664 C CA . ARG A 1 111 ? -33.059 6.998 21.280 1.00 46.19 114 ARG A CA 1
ATOM 665 C C . ARG A 1 111 ? -34.411 6.492 21.761 1.00 46.76 114 ARG A C 1
ATOM 666 O O . ARG A 1 111 ? -35.053 7.115 22.604 1.00 46.91 114 ARG A O 1
ATOM 674 N N . THR A 1 112 ? -34.833 5.366 21.194 1.00 48.86 115 THR A N 1
ATOM 675 C CA . THR A 1 112 ? -36.082 4.689 21.551 1.00 50.55 115 THR A CA 1
ATOM 676 C C . THR A 1 112 ? -35.796 3.192 21.400 1.00 52.38 115 THR A C 1
ATOM 677 O O . THR A 1 112 ? -34.717 2.812 20.936 1.00 51.24 115 THR A O 1
ATOM 681 N N . ARG A 1 113 ? -36.746 2.345 21.793 1.00 54.83 116 ARG A N 1
ATOM 682 C CA . ARG A 1 113 ? -36.562 0.894 21.670 1.00 56.69 116 ARG A CA 1
ATOM 683 C C . ARG A 1 113 ? -36.268 0.545 20.214 1.00 56.04 116 ARG A C 1
ATOM 684 O O . ARG A 1 113 ? -35.423 -0.302 19.916 1.00 55.81 116 ARG A O 1
ATOM 692 N N . ALA A 1 114 ? -36.979 1.224 19.319 1.00 54.82 117 ALA A N 1
ATOM 693 C CA . ALA A 1 114 ? -36.865 1.019 17.880 1.00 53.70 117 ALA A CA 1
ATOM 694 C C . ALA A 1 114 ? -35.511 1.361 17.259 1.00 53.73 117 ALA A C 1
ATOM 695 O O . ALA A 1 114 ? -35.059 0.671 16.345 1.00 54.25 117 ALA A O 1
ATOM 697 N N . TRP A 1 115 ? -34.870 2.424 17.737 1.00 52.94 118 TRP A N 1
ATOM 698 C CA . TRP A 1 115 ? -33.587 2.836 17.179 1.00 52.63 118 TRP A CA 1
ATOM 699 C C . TRP A 1 115 ? -32.898 3.965 17.932 1.00 51.14 118 TRP A C 1
ATOM 700 O O . TRP A 1 115 ? -33.391 4.448 18.946 1.00 51.83 118 TRP A O 1
ATOM 711 N N . GLU A 1 116 ? -31.739 4.367 17.421 1.00 50.12 119 GLU A N 1
ATOM 712 C CA . GLU A 1 116 ? -30.975 5.471 17.988 1.00 49.02 119 GLU A CA 1
ATOM 713 C C . GLU A 1 116 ? -30.509 6.290 16.790 1.00 46.31 119 GLU A C 1
ATOM 714 O O . GLU A 1 116 ? -29.769 5.792 15.941 1.00 44.86 119 GLU A O 1
ATOM 720 N N . ILE A 1 117 ? -30.950 7.544 16.727 1.00 42.84 120 ILE A N 1
ATOM 721 C CA . ILE A 1 117 ? -30.615 8.420 15.613 1.00 38.67 120 ILE A CA 1
ATOM 722 C C . ILE A 1 117 ? -29.837 9.680 15.995 1.00 37.38 120 ILE A C 1
ATOM 723 O O . ILE A 1 117 ? -30.204 10.396 16.927 1.00 36.17 120 ILE A O 1
ATOM 728 N N . THR A 1 118 ? -28.754 9.940 15.268 1.00 34.88 121 THR A N 1
ATOM 729 C CA . THR A 1 118 ? -27.944 11.126 15.498 1.00 32.39 121 THR A CA 1
ATOM 730 C C . THR A 1 118 ? -28.537 12.221 14.605 1.00 31.25 121 THR A C 1
ATOM 731 O O . THR A 1 118 ? -28.617 12.069 13.382 1.00 30.70 121 THR A O 1
ATOM 735 N N . LEU A 1 119 ? -28.971 13.313 15.223 1.00 28.47 122 LEU A N 1
ATOM 736 C CA . LEU A 1 119 ? -29.583 14.425 14.497 1.00 28.07 122 LEU A CA 1
ATOM 737 C C . LEU A 1 119 ? -28.671 15.631 14.446 1.00 26.17 122 LEU A C 1
ATOM 738 O O . LEU A 1 119 ? -27.923 15.898 15.376 1.00 25.89 122 LEU A O 1
ATOM 743 N N . VAL A 1 120 ? -28.732 16.376 13.358 1.00 25.52 123 VAL A N 1
ATOM 744 C CA . VAL A 1 120 ? -27.907 17.559 13.301 1.00 27.82 123 VAL A CA 1
ATOM 745 C C . VAL A 1 120 ? -28.617 18.715 12.626 1.00 25.63 123 VAL A C 1
ATOM 746 O O . VAL A 1 120 ? -29.286 18.543 11.610 1.00 28.18 123 VAL A O 1
ATOM 750 N N . SER A 1 121 ? -28.510 1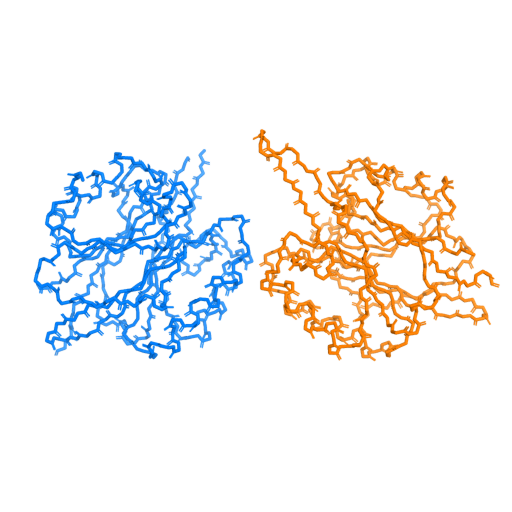9.885 13.247 1.00 24.33 124 SER A N 1
ATOM 751 C CA . SER A 1 121 ? -29.096 21.099 12.709 1.00 25.69 124 SER A CA 1
ATOM 752 C C . SER A 1 121 ? -27.890 21.968 12.382 1.00 26.21 124 SER A C 1
ATOM 753 O O . SER A 1 121 ? -27.000 22.142 13.212 1.00 26.67 124 SER A O 1
ATOM 756 N N . TYR A 1 122 ? -27.867 22.509 11.169 1.00 26.90 125 TYR A N 1
ATOM 757 C CA . TYR A 1 122 ? -26.744 23.319 10.727 1.00 26.25 125 TYR A CA 1
ATOM 758 C C . TYR A 1 122 ? -27.157 24.601 10.013 1.00 27.42 125 TYR A C 1
ATOM 759 O O . TYR A 1 122 ? -28.280 24.736 9.525 1.00 26.02 125 TYR A O 1
ATOM 768 N N . TYR A 1 123 ? -26.209 25.528 9.948 1.00 28.57 126 TYR A N 1
ATOM 769 C CA . TYR A 1 123 ? -26.388 26.807 9.280 1.00 28.43 126 TYR A CA 1
ATOM 770 C C . TYR A 1 123 ? -25.024 27.289 8.750 1.00 28.15 126 TYR A C 1
ATOM 771 O O . TYR A 1 123 ? -24.070 27.458 9.509 1.00 26.43 126 TYR A O 1
ATOM 780 N N . PHE A 1 124 ? -24.949 27.494 7.439 1.00 27.06 127 PHE A N 1
ATOM 781 C CA . PHE A 1 124 ? -23.728 27.947 6.786 1.00 26.44 127 PHE A CA 1
ATOM 782 C C . PHE A 1 124 ? -23.934 29.392 6.302 1.00 28.35 127 PHE A C 1
ATOM 783 O O . PHE A 1 124 ? -24.833 29.654 5.493 1.00 27.31 127 PHE A O 1
ATOM 791 N N . GLU A 1 125 ? -23.113 30.322 6.796 1.00 28.00 128 GLU A N 1
ATOM 792 C CA . GLU A 1 125 ? -23.224 31.723 6.382 1.00 31.91 128 GLU A CA 1
ATOM 793 C C . GLU A 1 125 ? -23.134 31.768 4.866 1.00 32.62 128 GLU A C 1
ATOM 794 O O . GLU A 1 125 ? -22.386 30.997 4.264 1.00 34.39 128 GLU A O 1
ATOM 800 N N . PRO A 1 126 ? -23.881 32.681 4.228 1.00 34.00 129 PRO A N 1
ATOM 801 C CA . PRO A 1 126 ? -23.862 32.803 2.769 1.00 36.14 129 PRO A CA 1
ATOM 802 C C . PRO A 1 126 ? -22.592 33.504 2.285 1.00 37.78 129 PRO A C 1
ATOM 803 O O . PRO A 1 126 ? -22.227 33.397 1.112 1.00 37.73 129 PRO A O 1
ATOM 807 N N . ASP A 1 127 ? -21.931 34.211 3.200 1.00 39.00 130 ASP A N 1
ATOM 808 C CA . ASP A 1 127 ? -20.723 34.969 2.886 1.00 41.76 130 ASP A CA 1
ATOM 809 C C . ASP A 1 127 ? -19.433 34.418 3.504 1.00 42.55 130 ASP A C 1
ATOM 810 O O . ASP A 1 127 ? -18.446 35.137 3.622 1.00 42.92 130 ASP A O 1
ATOM 815 N N . LYS A 1 128 ? -19.447 33.143 3.882 1.00 42.93 131 LYS A N 1
ATOM 816 C CA . LYS A 1 128 ? -18.290 32.482 4.481 1.00 42.97 131 LYS A CA 1
ATOM 817 C C . LYS A 1 128 ? -17.985 31.211 3.684 1.00 43.25 131 LYS A C 1
ATOM 818 O O . LYS A 1 128 ? -18.900 30.548 3.199 1.00 43.36 131 LYS A O 1
ATOM 824 N N . PRO A 1 129 ? -16.692 30.865 3.527 1.00 43.48 132 PRO A N 1
ATOM 825 C CA . PRO A 1 129 ? -16.253 29.669 2.788 1.00 42.22 132 PRO A CA 1
ATOM 826 C C . PRO A 1 129 ? -16.982 28.422 3.290 1.00 40.35 132 PRO A C 1
ATOM 827 O O . PRO A 1 129 ? -17.045 28.193 4.498 1.00 41.15 132 PRO A O 1
ATOM 831 N N . ILE A 1 130 ? -17.524 27.614 2.379 1.00 37.30 133 ILE A N 1
ATOM 832 C CA . ILE A 1 130 ? -18.259 26.423 2.801 1.00 33.79 133 ILE A CA 1
ATOM 833 C C . ILE A 1 130 ? -17.337 25.274 3.194 1.00 33.68 133 ILE A C 1
ATOM 834 O O . ILE A 1 130 ? -17.769 24.326 3.870 1.00 29.87 133 ILE A O 1
ATOM 839 N N . GLU A 1 131 ? -16.069 25.379 2.787 1.00 32.03 134 GLU A N 1
ATOM 840 C CA . GLU A 1 131 ? -15.067 24.357 3.076 1.00 31.88 134 GLU A CA 1
ATOM 841 C C . GLU A 1 131 ? -15.006 23.879 4.529 1.00 31.46 134 GLU A C 1
ATOM 842 O O . GLU A 1 131 ? -15.100 22.682 4.788 1.00 29.89 134 GLU A O 1
ATOM 848 N N . SER A 1 132 ? -14.833 24.798 5.476 1.00 33.50 135 SER A N 1
ATOM 849 C CA . SER A 1 132 ? -14.738 24.393 6.882 1.00 35.72 135 SER A CA 1
ATOM 850 C C . SER A 1 132 ? -16.004 23.704 7.377 1.00 34.90 135 SER A C 1
ATOM 851 O O . SER A 1 132 ? -15.940 22.818 8.232 1.00 37.01 135 SER A O 1
ATOM 854 N N . TYR A 1 133 ? -17.151 24.100 6.837 1.00 33.84 136 TYR A N 1
ATOM 855 C CA . TYR A 1 133 ? -18.415 23.491 7.238 1.00 33.56 136 TYR A CA 1
ATOM 856 C C . TYR A 1 133 ? -18.530 22.072 6.666 1.00 34.15 136 TYR A C 1
ATOM 857 O O . TYR A 1 133 ? -19.140 21.194 7.281 1.00 35.12 136 TYR A O 1
ATOM 866 N N . LEU A 1 134 ? -17.948 21.845 5.490 1.00 33.61 137 LEU A N 1
ATOM 867 C CA . LEU A 1 134 ? -17.997 20.519 4.887 1.00 34.01 137 LEU A CA 1
ATOM 868 C C . LEU A 1 134 ? -17.136 19.562 5.718 1.00 33.60 137 LEU A C 1
ATOM 869 O O . LEU A 1 134 ? -17.465 18.376 5.862 1.00 30.93 137 LEU A O 1
ATOM 874 N N . GLU A 1 135 ? -16.045 20.090 6.273 1.00 34.44 138 GLU A N 1
ATOM 875 C CA . GLU A 1 135 ? -15.142 19.302 7.120 1.00 37.85 138 GLU A CA 1
ATOM 876 C C . GLU A 1 135 ? -15.897 18.907 8.387 1.00 36.79 138 GLU A C 1
ATOM 877 O O . GLU A 1 135 ? -15.772 17.781 8.877 1.00 38.03 138 GLU A O 1
ATOM 883 N N . GLN A 1 136 ? -16.680 19.837 8.924 1.00 36.21 139 GLN A N 1
ATOM 884 C CA . GLN A 1 136 ? -17.458 19.547 10.127 1.00 36.69 139 GLN A CA 1
ATOM 885 C C . GLN A 1 136 ? -18.450 18.428 9.827 1.00 35.89 139 GLN A C 1
ATOM 886 O O . GLN A 1 136 ? -18.709 17.581 10.683 1.00 36.22 139 GLN A O 1
ATOM 892 N N . ILE A 1 137 ? -19.000 18.420 8.612 1.00 35.45 140 ILE A N 1
ATOM 893 C CA . ILE A 1 137 ? -19.946 17.374 8.228 1.00 35.30 140 ILE A CA 1
ATOM 894 C C . ILE A 1 137 ? -19.206 16.048 8.222 1.00 35.47 140 ILE A C 1
ATOM 895 O O . ILE A 1 137 ? -19.710 15.051 8.728 1.00 36.53 140 ILE A O 1
ATOM 900 N N . LYS A 1 138 ? -18.003 16.049 7.653 1.00 37.91 141 LYS A N 1
ATOM 901 C CA . LYS A 1 138 ? -17.180 14.844 7.597 1.00 39.64 141 LYS A CA 1
ATOM 902 C C . LYS A 1 138 ? -16.871 14.349 9.007 1.00 37.93 141 LYS A C 1
ATOM 903 O O . LYS A 1 138 ? -17.075 13.180 9.318 1.00 38.00 141 LYS A O 1
ATOM 909 N N . ARG A 1 139 ? -16.386 15.254 9.853 1.00 38.13 142 ARG A N 1
ATOM 910 C CA . ARG A 1 139 ? -16.046 14.929 11.234 1.00 38.38 142 ARG A CA 1
ATOM 911 C C . ARG A 1 139 ? -17.217 14.260 11.949 1.00 39.31 142 ARG A C 1
ATOM 912 O O . ARG A 1 139 ? -17.028 13.276 12.675 1.00 38.63 142 ARG A O 1
ATOM 920 N N . VAL A 1 140 ? -18.425 14.785 11.737 1.00 38.89 143 VAL A N 1
ATOM 921 C CA . VAL A 1 140 ? -19.618 14.216 12.366 1.00 38.81 143 VAL A CA 1
ATOM 922 C C . VAL A 1 140 ? -19.884 12.821 11.815 1.00 40.23 143 VAL A C 1
ATOM 923 O O . VAL A 1 140 ? -20.176 11.900 12.563 1.00 40.40 143 VAL A O 1
ATOM 927 N N . GLU A 1 141 ? -19.765 12.669 10.500 1.00 42.47 144 GLU A N 1
ATOM 928 C CA . GLU A 1 141 ? -20.015 11.391 9.846 1.00 44.71 144 GLU A CA 1
ATOM 929 C C . GLU A 1 141 ? -19.062 10.264 10.282 1.00 47.24 144 GLU A C 1
ATOM 930 O O . GLU A 1 141 ? -19.508 9.159 10.600 1.00 46.98 144 GLU A O 1
ATOM 936 N N . ARG A 1 142 ? -17.759 10.537 10.312 1.00 48.73 145 ARG A N 1
ATOM 937 C CA . ARG A 1 142 ? -16.794 9.503 10.688 1.00 51.72 145 ARG A CA 1
ATOM 938 C C . ARG A 1 142 ? -16.773 9.208 12.184 1.00 52.65 145 ARG A C 1
ATOM 939 O O . ARG A 1 142 ? -16.771 8.054 12.596 1.00 52.72 145 ARG A O 1
ATOM 947 N N . LYS A 1 143 ? -16.765 10.262 12.988 1.00 53.73 146 LYS A N 1
ATOM 948 C CA . LYS A 1 143 ? -16.723 10.133 14.432 1.00 55.33 146 LYS A CA 1
ATOM 949 C C . LYS A 1 143 ? -18.089 9.774 15.007 1.00 56.13 146 LYS A C 1
ATOM 950 O O . LYS A 1 143 ? -18.278 9.791 16.220 1.00 57.16 146 LYS A O 1
ATOM 956 N N . MET A 1 144 ? -19.035 9.430 14.141 1.00 57.01 147 MET A N 1
ATOM 957 C CA . MET A 1 144 ? -20.378 9.103 14.605 1.00 59.07 147 MET A CA 1
ATOM 958 C C . MET A 1 144 ? -21.006 7.913 13.880 1.00 59.35 147 MET A C 1
ATOM 959 O O . MET A 1 144 ? -22.214 7.687 13.981 1.00 59.91 147 MET A O 1
ATOM 964 N N . GLY A 1 145 ? -20.189 7.160 13.148 1.00 59.94 148 GLY A N 1
ATOM 965 C CA . GLY A 1 145 ? -20.696 6.006 12.423 1.00 58.83 148 GLY A CA 1
ATOM 966 C C . GLY A 1 145 ? -21.339 6.385 11.101 1.00 59.09 148 GLY A C 1
ATOM 967 O O . GLY A 1 145 ? -21.801 7.516 10.941 1.00 59.12 148 GLY A O 1
ATOM 968 N N . PRO A 1 146 ? -21.381 5.457 10.129 1.00 58.55 149 PRO A N 1
ATOM 969 C CA . PRO A 1 146 ? -21.966 5.668 8.799 1.00 57.46 149 PRO A CA 1
ATOM 970 C C . PRO A 1 146 ? -23.453 5.326 8.705 1.00 56.38 149 PRO A C 1
ATOM 971 O O . PRO A 1 146 ? -23.980 5.114 7.609 1.00 56.37 149 PRO A O 1
ATOM 975 N N . LYS A 1 147 ? -24.126 5.265 9.848 1.00 55.31 150 LYS A N 1
ATOM 976 C CA . LYS A 1 147 ? -25.550 4.943 9.873 1.00 53.45 150 LYS A CA 1
ATOM 977 C C . LYS A 1 147 ? -26.323 5.813 10.859 1.00 50.66 150 LYS A C 1
ATOM 978 O O . LYS A 1 147 ? -25.739 6.439 11.742 1.00 50.01 150 LYS A O 1
ATOM 984 N N . ARG A 1 148 ? -27.642 5.849 10.695 1.00 48.20 151 ARG A N 1
ATOM 985 C CA . ARG A 1 148 ? -28.505 6.606 11.592 1.00 45.13 151 ARG A CA 1
ATOM 986 C C . ARG A 1 148 ? -28.179 8.101 11.662 1.00 41.81 151 ARG A C 1
ATOM 987 O O . ARG A 1 148 ? -28.171 8.685 12.740 1.00 40.65 151 ARG A O 1
ATOM 995 N N . LEU A 1 149 ? -27.902 8.717 10.522 1.00 38.64 152 LEU A N 1
ATOM 996 C CA . LEU A 1 149 ? -27.601 10.138 10.506 1.00 37.05 152 LEU A CA 1
ATOM 997 C C . LEU A 1 149 ? -28.648 10.921 9.719 1.00 34.71 152 LEU A C 1
ATOM 998 O O . LEU A 1 149 ? -29.079 10.484 8.655 1.00 36.74 152 LEU A O 1
ATOM 1003 N N . ILE A 1 150 ? -29.061 12.065 10.260 1.00 31.05 153 ILE A N 1
ATOM 1004 C CA . ILE A 1 150 ? -30.017 12.959 9.596 1.00 29.31 153 ILE A CA 1
ATOM 1005 C C . ILE A 1 150 ? -29.522 14.391 9.805 1.00 28.57 153 ILE A C 1
ATOM 1006 O O . ILE A 1 150 ? -29.293 14.815 10.941 1.00 25.22 153 ILE A O 1
ATOM 1011 N N . PHE A 1 151 ? -29.358 15.125 8.708 1.00 28.78 154 PHE A N 1
ATOM 1012 C CA . PHE A 1 151 ? -28.888 16.504 8.760 1.00 28.48 154 PHE A CA 1
ATOM 1013 C C . PHE A 1 151 ? -29.956 17.399 8.196 1.00 28.47 154 PHE A C 1
ATOM 1014 O O . PHE A 1 151 ? -30.606 17.053 7.215 1.00 28.79 154 PHE A O 1
ATOM 1022 N N . GLY A 1 152 ? -30.106 18.571 8.796 1.00 29.40 155 GLY A N 1
ATOM 1023 C CA . GLY A 1 152 ? -31.085 19.520 8.308 1.00 27.74 155 GLY A CA 1
ATOM 1024 C C . GLY A 1 152 ? -30.629 20.932 8.609 1.00 27.07 155 GLY A C 1
ATOM 1025 O O . GLY A 1 152 ? -30.168 21.226 9.720 1.00 26.90 155 GLY A O 1
ATOM 1026 N N . GLY A 1 153 ? -30.740 21.806 7.618 1.00 25.87 156 GLY A N 1
ATOM 1027 C CA . GLY A 1 153 ? -30.352 23.179 7.830 1.00 25.79 156 GLY A CA 1
ATOM 1028 C C . GLY A 1 153 ? -30.371 24.035 6.582 1.00 25.88 156 GLY A C 1
ATOM 1029 O O . GLY A 1 153 ? -30.897 23.644 5.539 1.00 23.36 156 GLY A O 1
ATOM 1030 N N . ASP A 1 154 ? -29.788 25.222 6.720 1.00 25.05 157 ASP A N 1
ATOM 1031 C CA . ASP A 1 154 ? -29.685 26.186 5.645 1.00 26.94 157 ASP A CA 1
ATOM 1032 C C . ASP A 1 154 ? -28.243 26.136 5.152 1.00 26.26 157 ASP A C 1
ATOM 1033 O O . ASP A 1 154 ? -27.326 26.511 5.870 1.00 27.15 157 ASP A O 1
ATOM 1038 N N . ALA A 1 155 ? -28.048 25.668 3.929 1.00 26.54 158 ALA A N 1
ATOM 1039 C CA . ALA A 1 155 ? -26.713 25.576 3.357 1.00 26.27 158 ALA A CA 1
ATOM 1040 C C . ALA A 1 155 ? -26.333 26.807 2.547 1.00 26.77 158 ALA A C 1
ATOM 1041 O O . ALA A 1 155 ? -25.165 26.968 2.177 1.00 28.77 158 ALA A O 1
ATOM 1043 N N . ASN A 1 156 ? -27.307 27.678 2.282 1.00 26.71 159 ASN A N 1
ATOM 1044 C CA . ASN A 1 156 ? -27.056 28.861 1.464 1.00 27.17 159 ASN A CA 1
ATOM 1045 C C . ASN A 1 156 ? -26.243 28.404 0.251 1.00 27.48 159 ASN A C 1
ATOM 1046 O O . ASN A 1 156 ? -25.203 28.976 -0.067 1.00 26.25 159 ASN A O 1
ATOM 1051 N N . ALA A 1 157 ? -26.713 27.345 -0.396 1.00 29.05 160 ALA A N 1
ATOM 1052 C CA . ALA A 1 157 ? -26.044 26.773 -1.564 1.00 31.21 160 ALA A CA 1
ATOM 1053 C C . ALA A 1 157 ? -27.133 26.244 -2.481 1.00 31.91 160 ALA A C 1
ATOM 1054 O O . ALA A 1 157 ? -28.133 25.685 -2.022 1.00 31.19 160 ALA A O 1
ATOM 1056 N N . LYS A 1 158 ? -26.930 26.402 -3.779 1.00 33.17 161 LYS A N 1
ATOM 1057 C CA . LYS A 1 158 ? -27.932 25.983 -4.741 1.00 33.18 161 LYS A CA 1
ATOM 1058 C C . LYS A 1 158 ? -27.560 24.752 -5.521 1.00 32.65 161 LYS A C 1
ATOM 1059 O O . LYS A 1 158 ? -26.420 24.594 -5.948 1.00 34.40 161 LYS A O 1
ATOM 1065 N N . SER A 1 159 ? -28.541 23.882 -5.714 1.00 32.23 162 SER A N 1
ATOM 1066 C CA . SER A 1 159 ? -28.349 22.670 -6.483 1.00 32.70 162 SER A CA 1
ATOM 1067 C C . SER A 1 159 ? -29.686 22.112 -6.938 1.00 34.93 162 SER A C 1
ATOM 1068 O O . SER A 1 159 ? -30.643 22.026 -6.154 1.00 36.96 162 SER A O 1
ATOM 1071 N N . THR A 1 160 ? -29.756 21.736 -8.209 1.00 34.48 163 THR A N 1
ATOM 1072 C CA . THR A 1 160 ? -30.987 21.178 -8.739 1.00 33.95 163 THR A CA 1
ATOM 1073 C C . THR A 1 160 ? -31.298 19.863 -8.041 1.00 32.95 163 THR A C 1
ATOM 1074 O O . THR A 1 160 ? -32.421 19.378 -8.110 1.00 35.23 163 THR A O 1
ATOM 1078 N N . TRP A 1 161 ? -30.308 19.282 -7.368 1.00 32.16 164 TRP A N 1
ATOM 1079 C CA . TRP A 1 161 ? -30.547 18.030 -6.653 1.00 32.46 164 TRP A CA 1
ATOM 1080 C C . TRP A 1 161 ? -31.525 18.231 -5.490 1.00 32.30 164 TRP A C 1
ATOM 1081 O O . TRP A 1 161 ? -32.105 17.273 -4.992 1.00 30.98 164 TRP A O 1
ATOM 1092 N N . TRP A 1 162 ? -31.682 19.477 -5.046 1.00 32.24 165 TRP A N 1
ATOM 1093 C CA . TRP A 1 162 ? -32.644 19.780 -3.998 1.00 32.56 165 TRP A CA 1
ATOM 1094 C C . TRP A 1 162 ? -33.597 20.890 -4.472 1.00 34.53 165 TRP A C 1
ATOM 1095 O O . TRP A 1 162 ? -34.023 21.750 -3.701 1.00 34.03 165 TRP A O 1
ATOM 1106 N N . GLY A 1 163 ? -33.914 20.838 -5.770 1.00 36.14 166 GLY A N 1
ATOM 1107 C CA . GLY A 1 163 ? -34.861 21.756 -6.391 1.00 35.41 166 GLY A CA 1
ATOM 1108 C C . GLY A 1 163 ? -34.508 23.195 -6.697 1.00 37.00 166 GLY A C 1
ATOM 1109 O O . GLY A 1 163 ? -35.383 23.962 -7.106 1.00 36.42 166 GLY A O 1
ATOM 1110 N N . SER A 1 164 ? -33.246 23.571 -6.518 1.00 38.09 167 SER A N 1
ATOM 1111 C CA . SER A 1 164 ? -32.817 24.939 -6.782 1.00 38.70 167 SER A CA 1
ATOM 1112 C C . SER A 1 164 ? -32.891 25.275 -8.273 1.00 39.23 167 SER A C 1
ATOM 1113 O O . SER A 1 164 ? -32.928 24.380 -9.122 1.00 38.25 167 SER A O 1
ATOM 1116 N N . LYS A 1 165 ? -32.920 26.568 -8.583 1.00 39.29 168 LYS A N 1
ATOM 1117 C CA . LYS A 1 165 ? -32.989 27.024 -9.969 1.00 41.57 168 LYS A CA 1
ATOM 1118 C C . LYS A 1 165 ? -31.794 26.522 -10.770 1.00 41.28 168 LYS A C 1
ATOM 1119 O O . LYS A 1 165 ? -31.909 26.250 -11.961 1.00 41.52 168 LYS A O 1
ATOM 1125 N N . GLU A 1 166 ? -30.649 26.405 -10.105 1.00 41.01 169 GLU A N 1
ATOM 1126 C CA . GLU A 1 166 ? -29.425 25.953 -10.753 1.00 40.56 169 GLU A CA 1
ATOM 1127 C C . GLU A 1 166 ? -28.422 25.354 -9.769 1.00 39.63 169 GLU A C 1
ATOM 1128 O O . GLU A 1 166 ? -28.650 25.337 -8.550 1.00 38.91 169 GLU A O 1
ATOM 1134 N N . ASP A 1 167 ? -27.308 24.867 -10.311 1.00 36.72 170 ASP A N 1
ATOM 1135 C CA . ASP A 1 167 ? -26.246 24.295 -9.492 1.00 36.05 170 ASP A CA 1
ATOM 1136 C C . ASP A 1 167 ? -25.130 25.315 -9.365 1.00 34.50 170 ASP A C 1
ATOM 1137 O O . ASP A 1 167 ? -24.395 25.517 -10.323 1.00 34.38 170 ASP A O 1
ATOM 1142 N N . ASP A 1 168 ? -24.991 25.971 -8.216 1.00 33.11 171 ASP A N 1
ATOM 1143 C CA . ASP A 1 168 ? -23.885 26.910 -8.091 1.00 33.11 171 ASP A CA 1
ATOM 1144 C C . ASP A 1 168 ? -22.686 26.165 -7.513 1.00 33.82 171 ASP A C 1
ATOM 1145 O O . ASP A 1 168 ? -22.793 24.976 -7.182 1.00 34.77 171 ASP A O 1
ATOM 1150 N N . ALA A 1 169 ? -21.553 26.857 -7.401 1.00 33.07 172 ALA A N 1
ATOM 1151 C CA . ALA A 1 169 ? -20.326 26.246 -6.910 1.00 31.11 172 ALA A CA 1
ATOM 1152 C C . ALA A 1 169 ? -20.433 25.717 -5.478 1.00 30.95 172 ALA A C 1
ATOM 1153 O O . ALA A 1 169 ? -19.820 24.700 -5.132 1.00 30.67 172 ALA A O 1
ATOM 1155 N N . ARG A 1 170 ? -21.209 26.400 -4.642 1.00 30.19 173 ARG A N 1
ATOM 1156 C CA . ARG A 1 170 ? -21.398 25.946 -3.265 1.00 28.68 173 ARG A CA 1
ATOM 1157 C C . ARG A 1 170 ? -22.202 24.633 -3.266 1.00 28.74 173 ARG A C 1
ATOM 1158 O O . ARG A 1 170 ? -21.847 23.674 -2.571 1.00 27.25 173 ARG A O 1
ATOM 1166 N N . GLY A 1 171 ? -23.267 24.589 -4.070 1.00 27.62 174 GLY A N 1
ATOM 1167 C CA . GLY A 1 171 ? -24.082 23.387 -4.158 1.00 27.89 174 GLY A CA 1
ATOM 1168 C C . GLY A 1 171 ? -23.230 22.210 -4.589 1.00 29.67 174 GLY A C 1
ATOM 1169 O O . GLY A 1 171 ? -23.362 21.103 -4.049 1.00 29.35 174 GLY A O 1
ATOM 1170 N N . ASP A 1 172 ? -22.346 22.459 -5.559 1.00 30.21 175 ASP A N 1
ATOM 1171 C CA . ASP A 1 172 ? -21.428 21.446 -6.075 1.00 30.34 175 ASP A CA 1
ATOM 1172 C C . ASP A 1 172 ? -20.500 20.896 -4.984 1.00 29.23 175 ASP A C 1
ATOM 1173 O O . ASP A 1 172 ? -20.323 19.681 -4.872 1.00 27.66 175 ASP A O 1
ATOM 1178 N N . GLN A 1 173 ? -19.905 21.779 -4.182 1.00 30.28 176 GLN A N 1
ATOM 1179 C CA . GLN A 1 173 ? -19.025 21.325 -3.100 1.00 31.46 176 GLN A CA 1
ATOM 1180 C C . GLN A 1 173 ? -19.808 20.482 -2.102 1.00 31.44 176 GLN A C 1
ATOM 1181 O O . GLN A 1 173 ? -19.333 19.429 -1.664 1.00 32.44 176 GLN A O 1
ATOM 1187 N N . LEU A 1 174 ? -21.008 20.940 -1.742 1.00 31.91 177 LEU A N 1
ATOM 1188 C CA . LEU A 1 174 ? -21.851 20.191 -0.800 1.00 31.83 177 LEU A CA 1
ATOM 1189 C C . LEU A 1 174 ? -22.215 18.830 -1.397 1.00 32.02 177 LEU A C 1
ATOM 1190 O O . LEU A 1 174 ? -22.104 17.809 -0.728 1.00 32.53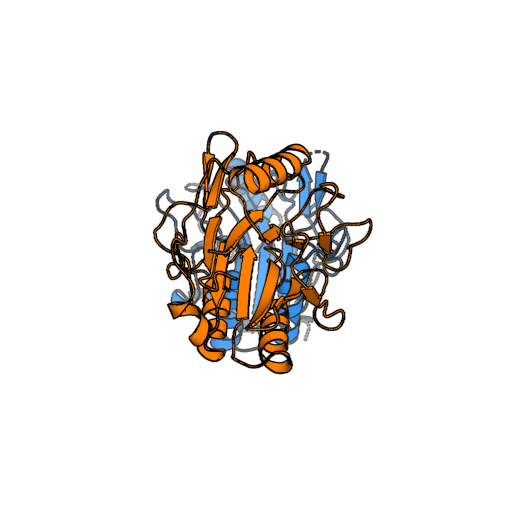 177 LEU A O 1
ATOM 1195 N N . MET A 1 175 ? -22.648 18.814 -2.657 1.00 32.64 178 MET A N 1
ATOM 1196 C CA . MET A 1 175 ? -22.997 17.553 -3.315 1.00 32.95 178 MET A CA 1
ATOM 1197 C C . MET A 1 175 ? -21.797 16.607 -3.334 1.00 33.88 178 MET A C 1
ATOM 1198 O O . MET A 1 175 ? -21.941 15.401 -3.119 1.00 32.92 178 MET A O 1
ATOM 1203 N N . GLY A 1 176 ? -20.614 17.161 -3.602 1.00 34.81 179 GLY A N 1
ATOM 1204 C CA . GLY A 1 176 ? -19.407 16.354 -3.646 1.00 34.18 179 GLY A CA 1
ATOM 1205 C C . GLY A 1 176 ? -19.182 15.694 -2.302 1.00 35.66 179 GLY A C 1
ATOM 1206 O O . GLY A 1 176 ? -18.881 14.500 -2.214 1.00 36.32 179 GLY A O 1
ATOM 1207 N N . THR A 1 177 ? -19.332 16.484 -1.244 1.00 35.17 180 THR A N 1
ATOM 1208 C CA . THR A 1 177 ? -19.171 15.974 0.106 1.00 33.59 180 THR A CA 1
ATOM 1209 C C . THR A 1 177 ? -20.231 14.908 0.374 1.00 33.93 180 THR A C 1
ATOM 1210 O O . THR A 1 177 ? -19.930 13.851 0.930 1.00 33.61 180 THR A O 1
ATOM 1214 N N . LEU A 1 178 ? -21.472 15.169 -0.023 1.00 33.86 181 LEU A N 1
ATOM 1215 C CA . LEU A 1 178 ? -22.519 14.175 0.196 1.00 36.13 181 LEU A CA 1
ATOM 1216 C C . LEU A 1 178 ? -22.138 12.859 -0.467 1.00 36.51 181 LEU A C 1
ATOM 1217 O O . LEU A 1 178 ? -22.278 11.792 0.132 1.00 35.30 181 LEU A O 1
ATOM 1222 N N . GLY A 1 179 ? -21.645 12.949 -1.703 1.00 38.08 182 GLY A N 1
ATOM 1223 C CA . GLY A 1 179 ? -21.242 11.764 -2.444 1.00 38.92 182 GLY A CA 1
ATOM 1224 C C . GLY A 1 179 ? -20.191 10.922 -1.739 1.00 40.40 182 GLY A C 1
ATOM 1225 O O . GLY A 1 179 ? -20.273 9.697 -1.730 1.00 40.36 182 GLY A O 1
ATOM 1226 N N . GLU A 1 180 ? -19.200 11.577 -1.147 1.00 41.84 183 GLU A N 1
ATOM 1227 C CA . GLU A 1 180 ? -18.140 10.878 -0.434 1.00 44.85 183 GLU A CA 1
ATOM 1228 C C . GLU A 1 180 ? -18.647 10.185 0.825 1.00 45.56 183 GLU A C 1
ATOM 1229 O O . GLU A 1 180 ? -18.130 9.134 1.222 1.00 46.21 183 GLU A O 1
ATOM 1235 N N . LEU A 1 181 ? -19.659 10.772 1.453 1.00 45.15 184 LEU A N 1
ATOM 1236 C CA . LEU A 1 181 ? -20.198 10.222 2.690 1.00 44.33 184 LEU A CA 1
ATOM 1237 C C . LEU A 1 181 ? -21.386 9.289 2.514 1.00 44.23 184 LEU A C 1
ATOM 1238 O O . LEU A 1 181 ? -21.854 8.687 3.482 1.00 45.19 184 LEU A O 1
ATOM 1243 N N . GLY A 1 182 ? -21.870 9.150 1.288 1.00 43.14 185 GLY A N 1
ATOM 1244 C CA . GLY A 1 182 ? -23.017 8.285 1.071 1.00 43.35 185 GLY A CA 1
ATOM 1245 C C . GLY A 1 182 ? -24.303 8.904 1.612 1.00 43.56 185 GLY A C 1
ATOM 1246 O O . GLY A 1 182 ? -25.272 8.196 1.885 1.00 45.05 185 GLY A O 1
ATOM 1247 N N . LEU A 1 183 ? -24.312 10.227 1.762 1.00 41.12 186 LEU A N 1
ATOM 1248 C CA . LEU A 1 183 ? -25.479 10.942 2.264 1.00 40.62 186 LEU A CA 1
ATOM 1249 C C . LEU A 1 183 ? -26.473 11.169 1.125 1.00 40.17 186 LEU A C 1
ATOM 1250 O O . LEU A 1 183 ? -26.089 11.529 0.010 1.00 39.87 186 LEU A O 1
ATOM 1255 N N . HIS A 1 184 ? -27.753 10.962 1.412 1.00 39.07 187 HIS A N 1
ATOM 1256 C CA . HIS A 1 184 ? -28.790 11.098 0.401 1.00 38.62 187 HIS A CA 1
ATOM 1257 C C . HIS A 1 184 ? -29.774 12.218 0.683 1.00 38.05 187 HIS A C 1
ATOM 1258 O O . HIS A 1 184 ? -30.265 12.366 1.796 1.00 37.75 187 HIS A O 1
ATOM 1265 N N . ILE A 1 185 ? -30.048 13.003 -0.351 1.00 38.12 188 ILE A N 1
ATOM 1266 C CA . ILE A 1 185 ? -30.954 14.133 -0.269 1.00 39.11 188 ILE A CA 1
ATOM 1267 C C . ILE A 1 185 ? -32.391 13.705 -0.034 1.00 40.29 188 ILE A C 1
ATOM 1268 O O . ILE A 1 185 ? -32.882 12.758 -0.649 1.00 41.96 188 ILE A O 1
ATOM 1273 N N . LEU A 1 186 ? -33.056 14.415 0.868 1.00 39.79 189 LEU A N 1
ATOM 1274 C CA . LEU A 1 186 ? -34.443 14.138 1.208 1.00 41.02 189 LEU A CA 1
ATOM 1275 C C . LEU A 1 186 ? -35.379 15.137 0.534 1.00 40.82 189 LEU A C 1
ATOM 1276 O O . LEU A 1 186 ? -36.553 14.850 0.327 1.00 41.91 189 LEU A O 1
ATOM 1281 N N . ASN A 1 187 ? -34.855 16.306 0.186 1.00 40.93 190 ASN A N 1
ATOM 1282 C CA . ASN A 1 187 ? -35.665 17.332 -0.462 1.00 41.94 190 ASN A CA 1
ATOM 1283 C C . ASN A 1 187 ? -36.468 16.806 -1.643 1.00 44.07 190 ASN A C 1
ATOM 1284 O O . ASN A 1 187 ? -36.126 15.787 -2.244 1.00 45.14 190 ASN A O 1
ATOM 1289 N N . GLU A 1 188 ? -37.541 17.519 -1.963 1.00 45.08 191 GLU A N 1
ATOM 1290 C CA . GLU A 1 188 ? -38.411 17.166 -3.072 1.00 47.15 191 GLU A CA 1
ATOM 1291 C C . GLU A 1 188 ? -39.237 18.373 -3.495 1.00 47.49 191 GLU A C 1
ATOM 1292 O O . GLU A 1 188 ? -39.440 19.305 -2.713 1.00 46.76 191 GLU A O 1
ATOM 1298 N N . GLY A 1 189 ? -39.694 18.366 -4.741 1.00 47.47 192 GLY A N 1
ATOM 1299 C CA . GLY A 1 189 ? -40.493 19.474 -5.229 1.00 48.87 192 GLY A CA 1
ATOM 1300 C C . GLY A 1 189 ? -39.659 20.680 -5.611 1.00 50.72 192 GLY A C 1
ATOM 1301 O O . GLY A 1 189 ? -38.430 20.588 -5.741 1.00 52.06 192 GLY A O 1
ATOM 1302 N N . ASP A 1 190 ? -40.327 21.817 -5.787 1.00 50.31 193 ASP A N 1
ATOM 1303 C CA . ASP A 1 190 ? -39.655 23.050 -6.171 1.00 51.26 193 ASP A CA 1
ATOM 1304 C C . ASP A 1 190 ? -40.196 24.247 -5.39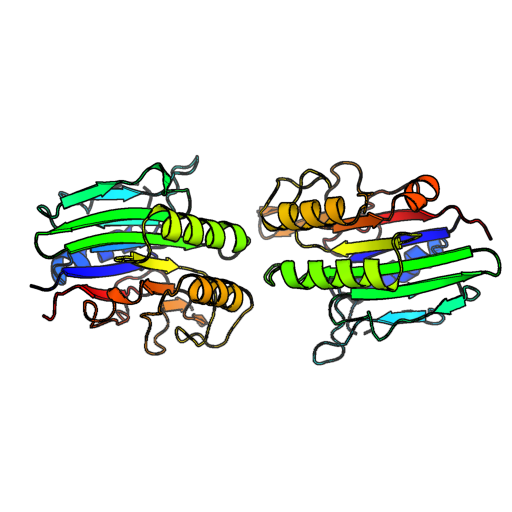8 1.00 51.00 193 ASP A C 1
ATOM 1305 O O . ASP A 1 190 ? -39.953 25.395 -5.768 1.00 51.27 193 ASP A O 1
ATOM 1310 N N . VAL A 1 191 ? -40.940 23.973 -4.330 1.00 51.19 194 VAL A N 1
ATOM 1311 C CA . VAL A 1 191 ? -41.501 25.034 -3.502 1.00 50.10 194 VAL A CA 1
ATOM 1312 C C . VAL A 1 191 ? -40.347 25.790 -2.854 1.00 50.25 194 VAL A C 1
ATOM 1313 O O . VAL A 1 191 ? -39.500 25.192 -2.192 1.00 48.72 194 VAL A O 1
ATOM 1317 N N . PRO A 1 192 ? -40.297 27.119 -3.038 1.00 51.52 195 PRO A N 1
ATOM 1318 C CA . PRO A 1 192 ? -39.213 27.910 -2.447 1.00 52.51 195 PRO A CA 1
ATOM 1319 C C . PRO A 1 192 ? -39.150 27.801 -0.925 1.00 53.02 195 PRO A C 1
ATOM 1320 O O . PRO A 1 192 ? -40.163 27.935 -0.239 1.00 53.00 195 PRO A O 1
ATOM 1324 N N . THR A 1 193 ? -37.958 27.536 -0.403 1.00 53.43 196 THR A N 1
ATOM 1325 C CA . THR A 1 193 ? -37.772 27.429 1.037 1.00 53.87 196 THR A CA 1
ATOM 1326 C C . THR A 1 193 ? -37.424 28.826 1.525 1.00 55.77 196 THR A C 1
ATOM 1327 O O . THR A 1 193 ? -37.321 29.079 2.727 1.00 55.09 196 THR A O 1
ATOM 1331 N N . PHE A 1 194 ? -37.240 29.730 0.565 1.00 58.76 197 PHE A N 1
ATOM 1332 C CA . PHE A 1 194 ? -36.931 31.126 0.850 1.00 61.89 197 PHE A CA 1
ATOM 1333 C C . PHE A 1 194 ? -37.602 32.016 -0.188 1.00 63.64 197 PHE A C 1
ATOM 1334 O O . PHE A 1 194 ? -37.355 31.887 -1.391 1.00 62.79 197 PHE A O 1
ATOM 1342 N N . ASP A 1 195 ? -38.451 32.918 0.295 1.00 65.56 198 ASP A N 1
ATOM 1343 C CA . ASP A 1 195 ? -39.186 33.838 -0.562 1.00 67.60 198 ASP A CA 1
ATOM 1344 C C . ASP A 1 195 ? -39.115 35.265 -0.019 1.00 68.47 198 ASP A C 1
ATOM 1345 O O . ASP A 1 195 ? -39.255 35.490 1.184 1.00 68.14 198 ASP A O 1
ATOM 1350 N N . THR A 1 196 ? -38.890 36.223 -0.913 1.00 69.70 199 THR A N 1
ATOM 1351 C CA . THR A 1 196 ? -38.803 37.631 -0.537 1.00 70.68 199 THR A CA 1
ATOM 1352 C C . THR A 1 196 ? -39.390 38.502 -1.645 1.00 70.25 199 THR A C 1
ATOM 1353 O O . THR A 1 196 ? -39.564 38.049 -2.778 1.00 69.71 199 THR A O 1
ATOM 1357 N N . ARG A 1 202 ? -39.761 40.383 -6.611 1.00 68.78 205 ARG A N 1
ATOM 1358 C CA . ARG A 1 202 ? -39.601 39.376 -5.570 1.00 69.43 205 ARG A CA 1
ATOM 1359 C C . ARG A 1 202 ? -38.372 38.497 -5.823 1.00 69.74 205 ARG A C 1
ATOM 1360 O O . ARG A 1 202 ? -37.715 38.611 -6.863 1.00 70.07 205 ARG A O 1
ATOM 1362 N N . TYR A 1 203 ? -38.065 37.623 -4.867 1.00 68.47 206 TYR A N 1
ATOM 1363 C CA . TYR A 1 203 ? -36.920 36.722 -4.979 1.00 67.04 206 TYR A CA 1
ATOM 1364 C C . TYR A 1 203 ? -37.146 35.425 -4.212 1.00 64.25 206 TYR A C 1
ATOM 1365 O O . TYR A 1 203 ? -37.301 35.439 -2.993 1.00 62.57 206 TYR A O 1
ATOM 1374 N N . GLN A 1 204 ? -37.155 34.306 -4.930 1.00 61.82 207 GLN A N 1
ATOM 1375 C CA . GLN A 1 204 ? -37.358 33.003 -4.309 1.00 59.31 207 GLN A CA 1
ATOM 1376 C C . GLN A 1 204 ? -36.174 32.072 -4.571 1.00 56.96 207 GLN A C 1
ATOM 1377 O O . GLN A 1 204 ? -35.465 32.219 -5.570 1.00 56.16 207 GLN A O 1
ATOM 1383 N N . SER A 1 205 ? -35.964 31.114 -3.669 1.00 53.40 208 SER A N 1
ATOM 1384 C CA . SER A 1 205 ? -34.862 30.164 -3.802 1.00 49.24 208 SER A CA 1
ATOM 1385 C C . SER A 1 205 ? -35.018 28.968 -2.872 1.00 46.30 208 SER A C 1
ATOM 1386 O O . SER A 1 205 ? -35.841 28.976 -1.957 1.00 46.67 208 SER A O 1
ATOM 1389 N N . ARG A 1 206 ? -34.221 27.937 -3.118 1.00 42.14 209 ARG A N 1
ATOM 1390 C CA . ARG A 1 206 ? -34.234 26.737 -2.290 1.00 40.21 209 ARG A CA 1
ATOM 1391 C C . ARG A 1 206 ? -32.791 26.511 -1.857 1.00 38.07 209 ARG A C 1
ATOM 1392 O O . ARG A 1 206 ? -31.994 25.946 -2.604 1.00 35.85 209 ARG A O 1
ATOM 1400 N N . VAL A 1 207 ? -32.460 26.974 -0.655 1.00 36.29 210 VAL A N 1
ATOM 1401 C CA . VAL A 1 207 ? -31.107 26.832 -0.133 1.00 35.80 210 VAL A CA 1
ATOM 1402 C C . VAL A 1 207 ? -31.053 25.953 1.117 1.00 36.37 210 VAL A C 1
ATOM 1403 O O . VAL A 1 207 ? -29.976 25.711 1.671 1.00 35.75 210 VAL A O 1
ATOM 1407 N N . ASP A 1 208 ? -32.215 25.469 1.549 1.00 34.91 211 ASP A N 1
ATOM 1408 C CA . ASP A 1 208 ? -32.297 24.598 2.719 1.00 34.70 211 ASP A CA 1
ATOM 1409 C C . ASP A 1 208 ? -32.246 23.132 2.276 1.00 33.46 211 ASP A C 1
ATOM 1410 O O . ASP A 1 208 ? -32.964 22.723 1.366 1.00 36.53 211 ASP A O 1
ATOM 1415 N N . VAL A 1 209 ? -31.398 22.340 2.917 1.00 30.54 212 VAL A N 1
ATOM 1416 C CA . VAL A 1 209 ? -31.266 20.939 2.539 1.00 28.19 212 VAL A CA 1
ATOM 1417 C C . VAL A 1 209 ? -31.404 20.005 3.733 1.00 27.43 212 VAL A C 1
ATOM 1418 O O . VAL A 1 209 ? -31.067 20.364 4.867 1.00 24.83 212 VAL A O 1
ATOM 1422 N N . THR A 1 210 ? -31.930 18.813 3.457 1.00 27.79 213 THR A N 1
ATOM 1423 C CA . THR A 1 210 ? -32.112 17.766 4.455 1.00 28.65 213 THR A CA 1
ATOM 1424 C C . THR A 1 210 ? -31.538 16.506 3.820 1.00 30.41 213 THR A C 1
ATOM 1425 O O . THR A 1 210 ? -31.925 16.138 2.714 1.00 33.46 213 THR A O 1
ATOM 1429 N N . PHE A 1 211 ? -30.614 15.847 4.502 1.00 30.57 214 PHE A N 1
ATOM 1430 C CA . PHE A 1 211 ? -30.024 14.638 3.955 1.00 30.47 214 PHE A CA 1
ATOM 1431 C C . PHE A 1 211 ? -29.710 13.646 5.055 1.00 31.45 214 PHE A C 1
ATOM 1432 O O . PHE A 1 211 ? -29.588 14.019 6.223 1.00 32.69 214 PHE A O 1
ATOM 1440 N N . CYS A 1 212 ? -29.588 12.379 4.684 1.00 33.34 215 CYS A N 1
ATOM 1441 C CA . CYS A 1 212 ? -29.345 11.332 5.666 1.00 36.70 215 CYS A CA 1
ATOM 1442 C C . CYS A 1 212 ? -28.566 10.161 5.104 1.00 38.18 215 CYS A C 1
ATOM 1443 O O . CYS A 1 212 ? -28.423 10.016 3.895 1.00 39.41 215 CYS A O 1
ATOM 1446 N N . THR A 1 213 ? -28.080 9.314 6.003 1.00 40.27 216 THR A N 1
ATOM 1447 C CA . THR A 1 213 ? -27.357 8.113 5.612 1.00 42.37 216 THR A CA 1
ATOM 1448 C C . THR A 1 213 ? -28.360 7.226 4.868 1.00 44.75 216 THR A C 1
ATOM 1449 O O . THR A 1 213 ? -29.570 7.381 5.036 1.00 46.20 216 THR A O 1
ATOM 1453 N N . GLU A 1 214 ? -27.861 6.304 4.051 1.00 47.38 217 GLU A N 1
ATOM 1454 C CA . GLU A 1 214 ? -28.720 5.410 3.267 1.00 49.33 217 GLU A CA 1
ATOM 1455 C C . GLU A 1 214 ? -29.768 4.673 4.104 1.00 47.98 217 GLU A C 1
ATOM 1456 O O . GLU A 1 214 ? -30.946 4.638 3.745 1.00 47.68 217 GLU A O 1
ATOM 1462 N N . ASP A 1 215 ? -29.334 4.097 5.221 1.00 48.21 218 ASP A N 1
ATOM 1463 C CA . ASP A 1 215 ? -30.216 3.342 6.108 1.00 48.84 218 ASP A CA 1
ATOM 1464 C C . ASP A 1 215 ? -31.431 4.115 6.622 1.00 48.93 218 ASP A C 1
ATOM 1465 O O . ASP A 1 215 ? -32.406 3.513 7.056 1.00 49.58 218 ASP A O 1
ATOM 1470 N N . MET A 1 216 ? -31.383 5.443 6.577 1.00 49.96 219 MET A N 1
ATOM 1471 C CA . MET A 1 216 ? -32.507 6.241 7.058 1.00 49.48 219 MET A CA 1
ATOM 1472 C C . MET A 1 216 ? -33.661 6.247 6.077 1.00 49.77 219 MET A C 1
ATOM 1473 O O . MET A 1 216 ? -34.820 6.382 6.474 1.00 50.54 219 MET A O 1
ATOM 1478 N N . LEU A 1 217 ? -33.351 6.121 4.793 1.00 50.35 220 LEU A N 1
ATOM 1479 C CA . LEU A 1 217 ? -34.410 6.041 3.798 1.00 51.50 220 LEU A CA 1
ATOM 1480 C C . LEU A 1 217 ? -35.114 4.750 4.214 1.00 52.04 220 LEU A C 1
ATOM 1481 O O . LEU A 1 217 ? -34.443 3.771 4.536 1.00 53.42 220 LEU A O 1
ATOM 1486 N N . ASP A 1 218 ? -36.444 4.759 4.224 1.00 52.67 221 ASP A N 1
ATOM 1487 C CA . ASP A 1 218 ? -37.272 3.609 4.631 1.00 54.20 221 ASP A CA 1
ATOM 1488 C C . ASP A 1 218 ? -37.844 3.885 6.016 1.00 53.73 221 ASP A C 1
ATOM 1489 O O . ASP A 1 218 ? -38.764 3.201 6.472 1.00 53.24 221 ASP A O 1
ATOM 1494 N N . LEU A 1 219 ? -37.269 4.883 6.684 1.00 52.47 222 LEU A N 1
ATOM 1495 C CA . LEU A 1 219 ? -37.713 5.296 8.010 1.00 50.20 222 LEU A CA 1
ATOM 1496 C C . LEU A 1 219 ? -38.223 6.732 7.939 1.00 49.06 222 LEU A C 1
ATOM 1497 O O . LEU A 1 219 ? -38.751 7.258 8.917 1.00 48.78 222 LEU A O 1
ATOM 1502 N N . ILE A 1 220 ? -38.074 7.355 6.773 1.00 46.92 223 ILE A N 1
ATOM 1503 C CA . ILE A 1 220 ? -38.487 8.743 6.596 1.00 45.63 223 ILE A CA 1
ATOM 1504 C C . ILE A 1 220 ? -39.460 8.941 5.445 1.00 46.00 223 ILE A C 1
ATOM 1505 O O . ILE A 1 220 ? -39.280 8.373 4.373 1.00 47.55 223 ILE A O 1
ATOM 1510 N N . ASP A 1 221 ? -40.488 9.753 5.665 1.00 46.45 224 ASP A N 1
ATOM 1511 C CA . ASP A 1 221 ? -41.458 10.031 4.613 1.00 47.01 224 ASP A CA 1
ATOM 1512 C C . ASP A 1 221 ? -42.231 11.317 4.888 1.00 46.47 224 ASP A C 1
ATOM 1513 O O . ASP A 1 221 ? -42.133 11.891 5.974 1.00 47.44 224 ASP A O 1
ATOM 1518 N N . GLY A 1 222 ? -42.978 11.776 3.890 1.00 44.57 225 GLY A N 1
ATOM 1519 C CA . GLY A 1 222 ? -43.766 12.979 4.049 1.00 43.96 225 GLY A CA 1
ATOM 1520 C C . GLY A 1 222 ? -42.999 14.282 3.976 1.00 45.86 225 GLY A C 1
ATOM 1521 O O . GLY A 1 222 ? -43.516 15.322 4.392 1.00 46.45 225 GLY A O 1
ATOM 1522 N N . TRP A 1 223 ? -41.779 14.249 3.441 1.00 46.44 226 TRP A N 1
ATOM 1523 C CA . TRP A 1 223 ? -40.976 15.467 3.334 1.00 44.97 226 TRP A CA 1
ATOM 1524 C C . TRP A 1 223 ? -41.707 16.480 2.478 1.00 45.11 226 TRP A C 1
ATOM 1525 O O . TRP A 1 223 ? -41.989 16.231 1.310 1.00 44.60 226 TRP A O 1
ATOM 1536 N N . ARG A 1 224 ? -42.006 17.630 3.058 1.00 46.80 227 ARG A N 1
ATOM 1537 C CA . ARG A 1 224 ? -42.702 18.673 2.328 1.00 50.45 227 ARG A CA 1
ATOM 1538 C C . ARG A 1 224 ? -42.352 20.022 2.922 1.00 52.43 227 ARG A C 1
ATOM 1539 O O . ARG A 1 224 ? -41.808 20.104 4.025 1.00 50.46 227 ARG A O 1
ATOM 1547 N N . VAL A 1 225 ? -42.672 21.074 2.178 1.00 55.50 228 VAL A N 1
ATOM 1548 C CA . VAL A 1 225 ? -42.408 22.437 2.607 1.00 60.10 228 VAL A CA 1
ATOM 1549 C C . VAL A 1 225 ? -43.700 23.131 3.014 1.00 64.18 228 VAL A C 1
ATOM 1550 O O . VAL A 1 225 ? -44.598 23.309 2.193 1.00 64.46 228 VAL A O 1
ATOM 1554 N N . ASP A 1 226 ? -43.801 23.511 4.283 1.00 69.77 229 ASP A N 1
ATOM 1555 C CA . ASP A 1 226 ? -44.980 24.226 4.751 1.00 75.41 229 ASP A CA 1
ATOM 1556 C C . ASP A 1 226 ? -44.961 25.585 4.078 1.00 78.76 229 ASP A C 1
ATOM 1557 O O . ASP A 1 226 ? -44.121 26.429 4.400 1.00 79.13 229 ASP A O 1
ATOM 1562 N N . GLU A 1 227 ? -45.880 25.783 3.137 1.00 82.45 230 GLU A N 1
ATOM 1563 C CA . GLU A 1 227 ? -45.989 27.036 2.399 1.00 85.86 230 GLU A CA 1
ATOM 1564 C C . GLU A 1 227 ? -45.643 28.226 3.300 1.00 87.34 230 GLU A C 1
ATOM 1565 O O . GLU A 1 227 ? -45.113 29.236 2.834 1.00 87.79 230 GLU A O 1
ATOM 1571 N N . ASP A 1 228 ? -45.934 28.091 4.593 1.00 88.72 231 ASP A N 1
ATOM 1572 C CA . ASP A 1 228 ? -45.640 29.142 5.559 1.00 89.15 231 ASP A CA 1
ATOM 1573 C C . ASP A 1 228 ? -45.649 28.626 7.000 1.00 89.14 231 ASP A C 1
ATOM 1574 O O . ASP A 1 228 ? -46.437 29.090 7.825 1.00 89.32 231 ASP A O 1
ATOM 1579 N N . LEU A 1 229 ? -44.778 27.664 7.301 1.00 88.45 232 LEU A N 1
ATOM 1580 C CA . LEU A 1 229 ? -44.692 27.122 8.657 1.00 87.31 232 LEU A CA 1
ATOM 1581 C C . LEU A 1 229 ? -44.229 28.261 9.561 1.00 86.93 232 LEU A C 1
ATOM 1582 O O . LEU A 1 229 ? -44.227 28.144 10.788 1.00 87.23 232 LEU A O 1
ATOM 1587 N N . VAL A 1 230 ? -43.837 29.365 8.929 1.00 85.96 233 VAL A N 1
ATOM 1588 C CA . VAL A 1 230 ? -43.364 30.552 9.630 1.00 84.77 233 VAL A CA 1
ATOM 1589 C C . VAL A 1 230 ? -43.546 31.804 8.768 1.00 83.93 233 VAL A C 1
ATOM 1590 O O . VAL A 1 230 ? -44.254 31.788 7.758 1.00 83.79 233 VAL A O 1
ATOM 1594 N N . SER A 1 231 ? -42.901 32.889 9.183 1.00 82.83 234 SER A N 1
ATOM 1595 C CA . SER A 1 231 ? -42.969 34.159 8.470 1.00 81.19 234 SER A CA 1
ATOM 1596 C C . SER A 1 231 ? -41.651 34.904 8.672 1.00 79.71 234 SER A C 1
ATOM 1597 O O . SER A 1 231 ? -41.581 35.870 9.437 1.00 79.26 234 SER A O 1
ATOM 1600 N N . SER A 1 232 ? -40.608 34.442 7.990 1.00 77.32 235 SER A N 1
ATOM 1601 C CA . SER A 1 232 ? -39.293 35.059 8.093 1.00 74.54 235 SER A CA 1
ATOM 1602 C C . SER A 1 232 ? -38.502 34.801 6.815 1.00 73.17 235 SER A C 1
ATOM 1603 O O . SER A 1 232 ? -37.357 34.346 6.861 1.00 74.87 235 SER A O 1
ATOM 1606 N N . ASP A 1 233 ? -39.126 35.087 5.676 1.00 70.23 236 ASP A N 1
ATOM 1607 C CA . ASP A 1 233 ? -38.497 34.890 4.371 1.00 67.23 236 ASP A CA 1
ATOM 1608 C C . ASP A 1 233 ? -38.183 33.427 4.084 1.00 64.56 236 ASP A C 1
ATOM 1609 O O . ASP A 1 233 ? -38.008 33.042 2.929 1.00 65.27 236 ASP A O 1
ATOM 1614 N N . HIS A 1 234 ? -38.102 32.621 5.137 1.00 60.72 237 HIS A N 1
ATOM 1615 C CA . HIS A 1 234 ? -37.815 31.201 4.998 1.00 56.33 237 HIS A CA 1
ATOM 1616 C C . HIS A 1 234 ? -39.069 30.393 5.284 1.00 53.62 237 HIS A C 1
ATOM 1617 O O . HIS A 1 234 ? -39.828 30.719 6.194 1.00 52.06 237 HIS A O 1
ATOM 1624 N N . ASN A 1 235 ? -39.284 29.345 4.497 1.00 51.24 238 ASN A N 1
ATOM 1625 C CA . ASN A 1 235 ? -40.438 28.482 4.691 1.00 49.58 238 ASN A CA 1
ATOM 1626 C C . ASN A 1 235 ? -40.048 27.238 5.476 1.00 47.96 238 ASN A C 1
ATOM 1627 O O . ASN A 1 235 ? -39.028 26.599 5.193 1.00 46.68 238 ASN A O 1
ATOM 1632 N N . GLY A 1 236 ? -40.860 26.902 6.471 1.00 45.18 239 GLY A N 1
ATOM 1633 C CA . GLY A 1 236 ? -40.583 25.725 7.268 1.00 42.46 239 GLY A CA 1
ATOM 1634 C C . GLY A 1 236 ? -40.772 24.454 6.454 1.00 41.80 239 GLY A C 1
ATOM 1635 O O . GLY A 1 236 ? -41.414 24.461 5.395 1.00 39.26 239 GLY A O 1
ATOM 1636 N N . MET A 1 237 ? -40.187 23.364 6.945 1.00 38.58 240 MET A N 1
ATOM 1637 C CA . MET A 1 237 ? -40.289 22.069 6.294 1.00 36.12 240 MET A CA 1
ATOM 1638 C C . MET A 1 237 ? -40.682 21.032 7.330 1.00 34.57 240 MET A C 1
ATOM 1639 O O . MET A 1 237 ? -40.549 21.264 8.541 1.00 33.34 240 MET A O 1
ATOM 1644 N N . VAL A 1 238 ? -41.177 19.895 6.853 1.00 31.78 241 VAL A N 1
ATOM 1645 C CA . VAL A 1 238 ? -41.624 18.844 7.742 1.00 32.48 241 VAL A CA 1
ATOM 1646 C C . VAL A 1 238 ? -41.437 17.456 7.136 1.00 31.75 241 VAL A C 1
ATOM 1647 O O . VAL A 1 238 ? -41.504 17.282 5.920 1.00 33.00 241 VAL A O 1
ATOM 1651 N N . PHE A 1 239 ? -41.190 16.472 7.992 1.00 32.64 242 PHE A N 1
ATOM 1652 C CA . PHE A 1 239 ? -41.032 15.092 7.558 1.00 31.61 242 PHE A CA 1
ATOM 1653 C C . PHE A 1 239 ? -41.184 14.168 8.762 1.00 32.72 242 PHE A C 1
ATOM 1654 O O . PHE A 1 239 ? -41.146 14.623 9.898 1.00 30.77 242 PHE A O 1
ATOM 1662 N N . ASN A 1 240 ? -41.358 12.872 8.513 1.00 36.10 243 ASN A N 1
ATOM 1663 C CA . ASN A 1 240 ? -41.553 11.913 9.600 1.00 38.48 243 ASN A CA 1
ATOM 1664 C C . ASN A 1 240 ? -40.494 10.828 9.702 1.00 39.70 243 ASN A C 1
ATOM 1665 O O . ASN A 1 240 ? -39.855 10.465 8.713 1.00 39.25 243 ASN A O 1
ATOM 1670 N N . ILE A 1 241 ? -40.327 10.314 10.915 1.00 41.81 244 ILE A N 1
ATOM 1671 C CA . ILE A 1 241 ? -39.408 9.214 11.183 1.00 45.52 244 ILE A CA 1
ATOM 1672 C C . ILE A 1 241 ? -40.280 8.108 11.782 1.00 49.36 244 ILE A C 1
ATOM 1673 O O . ILE A 1 241 ? -40.849 8.279 12.865 1.00 48.62 244 ILE A O 1
ATOM 1678 N N . ARG A 1 242 ? -40.399 6.993 11.063 1.00 54.00 245 ARG A N 1
ATOM 1679 C CA . ARG A 1 242 ? -41.219 5.863 11.498 1.00 58.71 245 ARG A CA 1
ATOM 1680 C C . ARG A 1 242 ? -40.399 4.622 11.834 1.00 60.86 245 ARG A C 1
ATOM 1681 O O . ARG A 1 242 ? -39.439 4.689 12.604 1.00 60.52 245 ARG A O 1
ATOM 1689 N N . LEU A 1 243 ? -40.798 3.493 11.248 1.00 64.22 246 LEU A N 1
ATOM 1690 C CA . LEU A 1 243 ? -40.129 2.206 11.452 1.00 66.89 246 LEU A CA 1
ATOM 1691 C C . LEU A 1 243 ? -40.278 1.248 10.259 1.00 68.66 246 LEU A C 1
ATOM 1692 O O . LEU A 1 243 ? -39.338 0.529 9.917 1.00 69.11 246 LEU A O 1
ATOM 1697 N N . GLN A 1 244 ? -41.458 1.247 9.639 1.00 70.72 247 GLN A N 1
ATOM 1698 C CA . GLN A 1 244 ? -41.754 0.396 8.481 1.00 72.83 247 GLN A CA 1
ATOM 1699 C C . GLN A 1 244 ? -40.947 -0.901 8.451 1.00 74.13 247 GLN A C 1
ATOM 1700 O O . GLN A 1 244 ? -39.940 -0.994 7.748 1.00 74.39 247 GLN A O 1
ATOM 1702 N N . LYS A 1 245 ? -41.398 -1.897 9.210 1.00 76.18 248 LYS A N 1
ATOM 1703 C CA . LYS A 1 245 ? -40.718 -3.193 9.283 1.00 77.14 248 LYS A CA 1
ATOM 1704 C C . LYS A 1 245 ? -41.519 -4.204 10.104 1.00 77.52 248 LYS A C 1
ATOM 1705 O O . LYS A 1 245 ? -41.805 -5.304 9.578 1.00 78.05 248 LYS A O 1
ATOM 1708 N N . PRO B 1 19 ? 16.479 46.506 -13.982 1.00 50.54 22 PRO B N 1
ATOM 1709 C CA . PRO B 1 19 ? 15.413 46.549 -12.949 1.00 49.80 22 PRO B CA 1
ATOM 1710 C C . PRO B 1 19 ? 14.023 46.382 -13.563 1.00 47.61 22 PRO B C 1
ATOM 1711 O O . PRO B 1 19 ? 13.331 47.369 -13.807 1.00 47.58 22 PRO B O 1
ATOM 1715 N N . TYR B 1 20 ? 13.618 45.142 -13.822 1.00 44.56 23 TYR B N 1
ATOM 1716 C CA . TYR B 1 20 ? 12.299 44.898 -14.393 1.00 42.60 23 TYR B CA 1
ATOM 1717 C C . TYR B 1 20 ? 11.223 45.039 -13.325 1.00 40.22 23 TYR B C 1
ATOM 1718 O O . TYR B 1 20 ? 11.211 44.300 -12.341 1.00 38.98 23 TYR B O 1
ATOM 1727 N N . ARG B 1 21 ? 10.317 45.990 -13.530 1.00 37.58 24 ARG B N 1
ATOM 1728 C CA . ARG B 1 21 ? 9.242 46.236 -12.582 1.00 36.24 24 ARG B CA 1
ATOM 1729 C C . ARG B 1 21 ? 7.971 45.487 -12.957 1.00 33.00 24 ARG B C 1
ATOM 1730 O O . ARG B 1 21 ? 7.586 45.428 -14.124 1.00 32.02 24 ARG B O 1
ATOM 1738 N N . VAL B 1 22 ? 7.322 44.925 -11.946 1.00 29.76 25 VAL B N 1
ATOM 1739 C CA . VAL B 1 22 ? 6.100 44.159 -12.138 1.00 28.44 25 VAL B CA 1
ATOM 1740 C C . VAL B 1 22 ? 4.930 44.700 -11.329 1.00 26.66 25 VAL B C 1
ATOM 1741 O O . VAL B 1 22 ? 5.082 45.119 -10.181 1.00 28.91 25 VAL B O 1
ATOM 1745 N N . LEU B 1 23 ? 3.759 44.680 -11.945 1.00 25.95 26 LEU B N 1
ATOM 1746 C CA . LEU B 1 23 ? 2.533 45.144 -11.317 1.00 23.32 26 LEU B CA 1
ATOM 1747 C C . LEU B 1 23 ? 1.578 43.963 -11.196 1.00 21.74 26 LEU B C 1
ATOM 1748 O O . LEU B 1 23 ? 1.485 43.140 -12.105 1.00 20.00 26 LEU B O 1
ATOM 1753 N N . GLN B 1 24 ? 0.868 43.888 -10.076 1.00 23.67 27 GLN B N 1
ATOM 1754 C CA . GLN B 1 24 ? -0.103 42.821 -9.836 1.00 24.98 27 GLN B CA 1
ATOM 1755 C C . GLN B 1 24 ? -1.369 43.466 -9.289 1.00 26.33 27 GLN B C 1
ATOM 1756 O O . GLN B 1 24 ? -1.330 44.164 -8.272 1.00 26.44 27 GLN B O 1
ATOM 1762 N N . ALA B 1 25 ? -2.498 43.231 -9.951 1.00 28.25 28 ALA B N 1
ATOM 1763 C CA . ALA B 1 25 ? -3.737 43.840 -9.499 1.00 28.48 28 ALA B CA 1
ATOM 1764 C C . ALA B 1 25 ? -5.002 43.242 -10.076 1.00 28.65 28 ALA B C 1
ATOM 1765 O O . ALA B 1 25 ? -5.057 42.832 -11.237 1.00 27.76 28 ALA B O 1
ATOM 1767 N N . ASN B 1 26 ? -6.017 43.196 -9.227 1.00 29.78 29 ASN B N 1
ATOM 1768 C CA . ASN B 1 26 ? -7.332 42.703 -9.586 1.00 31.72 29 ASN B CA 1
ATOM 1769 C C . ASN B 1 26 ? -8.110 43.955 -10.036 1.00 33.06 29 ASN B C 1
ATOM 1770 O O . ASN B 1 26 ? -8.459 44.806 -9.210 1.00 33.05 29 ASN B O 1
ATOM 1775 N N . LEU B 1 27 ? -8.367 44.071 -11.337 1.00 33.74 30 LEU B N 1
ATOM 1776 C CA . LEU B 1 27 ? -9.071 45.231 -11.890 1.00 35.98 30 LEU B CA 1
ATOM 1777 C C . LEU B 1 27 ? -10.588 45.227 -11.660 1.00 38.32 30 LEU B C 1
ATOM 1778 O O . LEU B 1 27 ? -11.277 46.200 -11.977 1.00 39.41 30 LEU B O 1
ATOM 1783 N N . GLN B 1 28 ? -11.108 44.136 -11.113 1.00 41.73 31 GLN B N 1
ATOM 1784 C CA . GLN B 1 28 ? -12.532 44.044 -10.816 1.00 48.05 31 GLN B CA 1
ATOM 1785 C C . GLN B 1 28 ? -13.430 44.284 -12.035 1.00 50.72 31 GLN B C 1
ATOM 1786 O O . GLN B 1 28 ? -14.553 44.765 -11.902 1.00 50.49 31 GLN B O 1
ATOM 1792 N N . ARG B 1 29 ? -12.922 43.962 -13.219 1.00 54.18 32 ARG B N 1
ATOM 1793 C CA . ARG B 1 29 ? -13.681 44.115 -14.453 1.00 57.08 32 ARG B CA 1
ATOM 1794 C C . ARG B 1 29 ? -14.052 45.564 -14.780 1.00 58.03 32 ARG B C 1
ATOM 1795 O O . ARG B 1 29 ? -14.915 45.818 -15.620 1.00 58.22 32 ARG B O 1
ATOM 1803 N N . LYS B 1 30 ? -13.393 46.515 -14.126 1.00 58.83 33 LYS B N 1
ATOM 1804 C CA . LYS B 1 30 ? -13.664 47.928 -14.367 1.00 58.74 33 LYS B CA 1
ATOM 1805 C C . LYS B 1 30 ? -12.852 48.460 -15.545 1.00 59.26 33 LYS B C 1
ATOM 1806 O O . LYS B 1 30 ? -11.674 48.135 -15.700 1.00 59.61 33 LYS B O 1
ATOM 1812 N N . LYS B 1 31 ? -13.492 49.281 -16.372 1.00 59.46 34 LYS B N 1
ATOM 1813 C CA . LYS B 1 31 ? -12.838 49.892 -17.525 1.00 58.63 34 LYS B CA 1
ATOM 1814 C C . LYS B 1 31 ? -11.843 50.922 -17.012 1.00 56.74 34 LYS B C 1
ATOM 1815 O O . LYS B 1 31 ? -10.720 51.031 -17.496 1.00 56.60 34 LYS B O 1
ATOM 1821 N N . LEU B 1 32 ? -12.286 51.685 -16.025 1.00 55.50 35 LEU B N 1
ATOM 1822 C CA . LEU B 1 32 ? -11.473 52.725 -15.422 1.00 54.69 35 LEU B CA 1
ATOM 1823 C C . LEU B 1 32 ? -10.176 52.164 -14.857 1.00 53.56 35 LEU B C 1
ATOM 1824 O O . LEU B 1 32 ? -9.088 52.646 -15.186 1.00 52.91 35 LEU B O 1
ATOM 1829 N N . ALA B 1 33 ? -10.296 51.143 -14.010 1.00 51.56 36 ALA B N 1
ATOM 1830 C CA . ALA B 1 33 ? -9.129 50.520 -13.395 1.00 48.47 36 ALA B CA 1
ATOM 1831 C C . ALA B 1 33 ? -8.147 50.016 -14.453 1.00 46.49 36 ALA B C 1
ATOM 1832 O O . ALA B 1 33 ? -6.935 50.145 -14.296 1.00 45.15 36 ALA B O 1
ATOM 1834 N N . THR B 1 34 ? -8.669 49.452 -15.537 1.00 44.79 37 THR B N 1
ATOM 1835 C CA . THR B 1 34 ? -7.809 48.946 -16.595 1.00 43.20 37 THR B CA 1
ATOM 1836 C C . THR B 1 34 ? -6.931 50.060 -17.152 1.00 43.88 37 THR B C 1
ATOM 1837 O O . THR B 1 34 ? -5.704 49.919 -17.240 1.00 44.31 37 THR B O 1
ATOM 1841 N N . ALA B 1 35 ? -7.562 51.172 -17.518 1.00 43.93 38 ALA B N 1
ATOM 1842 C CA . ALA B 1 35 ? -6.848 52.322 -18.065 1.00 41.81 38 ALA B CA 1
ATOM 1843 C C . ALA B 1 35 ? -5.812 52.849 -17.074 1.00 39.98 38 ALA B C 1
ATOM 1844 O O . ALA B 1 35 ? -4.680 53.158 -17.444 1.00 40.11 38 ALA B O 1
ATOM 1846 N N . GLU B 1 36 ? -6.203 52.952 -15.812 1.00 39.80 39 GLU B N 1
ATOM 1847 C CA . GLU B 1 36 ? -5.295 53.438 -14.782 1.00 40.33 39 GLU B CA 1
ATOM 1848 C C . GLU B 1 36 ? -4.057 52.562 -14.697 1.00 39.35 39 GLU B C 1
ATOM 1849 O O . GLU B 1 36 ? -2.943 53.058 -14.524 1.00 38.44 39 GLU B O 1
ATOM 1855 N N . LEU B 1 37 ? -4.261 51.252 -14.814 1.00 37.70 40 LEU B N 1
ATOM 1856 C CA . LEU B 1 37 ? -3.156 50.311 -14.742 1.00 38.39 40 LEU B CA 1
ATOM 1857 C C . LEU B 1 37 ? -2.162 50.591 -15.875 1.00 38.55 40 LEU B C 1
ATOM 1858 O O . LEU B 1 37 ? -0.951 50.502 -15.681 1.00 39.71 40 LEU B O 1
ATOM 1863 N N . ALA B 1 38 ? -2.676 50.946 -17.051 1.00 37.90 41 ALA B N 1
ATOM 1864 C CA . ALA B 1 38 ? -1.817 51.240 -18.196 1.00 37.59 41 ALA B CA 1
ATOM 1865 C C . ALA B 1 38 ? -1.033 52.531 -17.973 1.00 37.59 41 ALA B C 1
ATOM 1866 O O . ALA B 1 38 ? 0.140 52.622 -18.336 1.00 35.51 41 ALA B O 1
ATOM 1868 N N . ILE B 1 39 ? -1.677 53.529 -17.371 1.00 38.43 42 ILE B N 1
ATOM 1869 C CA . ILE B 1 39 ? -1.001 54.798 -17.100 1.00 38.74 42 ILE B CA 1
ATOM 1870 C C . ILE B 1 39 ? 0.102 54.562 -16.076 1.00 37.72 42 ILE B C 1
ATOM 1871 O O . ILE B 1 39 ? 1.237 54.999 -16.266 1.00 38.09 42 ILE B O 1
ATOM 1876 N N . GLU B 1 40 ? -0.227 53.863 -14.995 1.00 37.27 43 GLU B N 1
ATOM 1877 C CA . GLU B 1 40 ? 0.764 53.562 -13.962 1.00 38.64 43 GLU B CA 1
ATOM 1878 C C . GLU B 1 40 ? 1.952 52.837 -14.581 1.00 38.62 43 GLU B C 1
ATOM 1879 O O . GLU B 1 40 ? 3.103 53.173 -14.313 1.00 39.26 43 GLU B O 1
ATOM 1885 N N . ALA B 1 41 ? 1.663 51.849 -15.422 1.00 38.10 44 ALA B N 1
ATOM 1886 C CA . ALA B 1 41 ? 2.705 51.071 -16.076 1.00 38.51 44 ALA B CA 1
ATOM 1887 C C . ALA B 1 41 ? 3.673 51.953 -16.859 1.00 38.68 44 ALA B C 1
ATOM 1888 O O . ALA B 1 41 ? 4.891 51.765 -16.791 1.00 39.65 44 ALA B O 1
ATOM 1890 N N . ALA B 1 42 ? 3.129 52.900 -17.617 1.00 38.91 45 ALA B N 1
ATOM 1891 C CA . ALA B 1 42 ? 3.954 53.810 -18.406 1.00 38.86 45 ALA B CA 1
ATOM 1892 C C . ALA B 1 42 ? 4.672 54.759 -17.450 1.00 40.07 45 ALA B C 1
ATOM 1893 O O . ALA B 1 42 ? 5.874 54.966 -17.553 1.00 40.93 45 ALA B O 1
ATOM 1895 N N . THR B 1 43 ? 3.916 55.324 -16.513 1.00 41.22 46 THR B N 1
ATOM 1896 C CA . THR B 1 43 ? 4.453 56.245 -15.515 1.00 42.90 46 THR B CA 1
ATOM 1897 C C . THR B 1 43 ? 5.579 55.628 -14.683 1.00 43.37 46 THR B C 1
ATOM 1898 O O . THR B 1 43 ? 6.565 56.297 -14.373 1.00 41.43 46 THR B O 1
ATOM 1902 N N . ARG B 1 44 ? 5.425 54.352 -14.325 1.00 43.76 47 ARG B N 1
ATOM 1903 C CA . ARG B 1 44 ? 6.425 53.646 -13.515 1.00 44.33 47 ARG B CA 1
ATOM 1904 C C . ARG B 1 44 ? 7.441 52.885 -14.356 1.00 44.07 47 ARG B C 1
ATOM 1905 O O . ARG B 1 44 ? 8.393 52.320 -13.820 1.00 44.42 47 ARG B O 1
ATOM 1913 N N . LYS B 1 45 ? 7.239 52.862 -15.668 1.00 44.50 48 LYS B N 1
ATOM 1914 C CA . LYS B 1 45 ? 8.136 52.126 -16.550 1.00 45.81 48 LYS B CA 1
ATOM 1915 C C . LYS B 1 45 ? 8.072 50.628 -16.197 1.00 44.06 48 LYS B C 1
ATOM 1916 O O . LYS B 1 45 ? 9.090 49.931 -16.186 1.00 42.14 48 LYS B O 1
ATOM 1922 N N . ALA B 1 46 ? 6.868 50.145 -15.900 1.00 40.84 49 ALA B N 1
ATOM 1923 C CA . ALA B 1 46 ? 6.674 48.738 -15.564 1.00 39.78 49 ALA B CA 1
ATOM 1924 C C . ALA B 1 46 ? 6.746 47.885 -16.828 1.00 37.13 49 ALA B C 1
ATOM 1925 O O . ALA B 1 46 ? 6.207 48.251 -17.874 1.00 36.57 49 ALA B O 1
ATOM 1927 N N . ALA B 1 47 ? 7.402 46.738 -16.724 1.00 34.67 50 ALA B N 1
ATOM 1928 C CA . ALA B 1 47 ? 7.536 45.849 -17.867 1.00 34.80 50 ALA B CA 1
ATOM 1929 C C . ALA B 1 47 ? 6.435 44.798 -17.914 1.00 32.80 50 ALA B C 1
ATOM 1930 O O . ALA B 1 47 ? 6.037 44.352 -18.991 1.00 34.55 50 ALA B O 1
ATOM 1932 N N . ILE B 1 48 ? 5.932 44.415 -16.748 1.00 28.80 51 ILE B N 1
ATOM 1933 C CA . ILE B 1 48 ? 4.912 43.379 -16.681 1.00 27.52 51 ILE B CA 1
ATOM 1934 C C . ILE B 1 48 ? 3.760 43.711 -15.741 1.00 26.45 51 ILE B C 1
ATOM 1935 O O . ILE B 1 48 ? 3.906 44.515 -14.811 1.00 23.18 51 ILE B O 1
ATOM 1940 N N . ALA B 1 49 ? 2.624 43.062 -15.985 1.00 23.99 52 ALA B N 1
ATOM 1941 C CA . ALA B 1 49 ? 1.449 43.226 -15.141 1.00 25.02 52 ALA B CA 1
ATOM 1942 C C . ALA B 1 49 ? 0.734 41.888 -15.037 1.00 25.70 52 ALA B C 1
ATOM 1943 O O . ALA B 1 49 ? 0.320 41.315 -16.048 1.00 25.85 52 ALA B O 1
ATOM 1945 N N . LEU B 1 50 ? 0.616 41.386 -13.813 1.00 24.82 53 LEU B N 1
ATOM 1946 C CA . LEU B 1 50 ? -0.076 40.133 -13.555 1.00 24.32 53 LEU B CA 1
ATOM 1947 C C . LEU B 1 50 ? -1.478 40.582 -13.153 1.00 23.72 53 LEU B C 1
ATOM 1948 O O . LEU B 1 50 ? -1.726 40.977 -12.015 1.00 23.26 53 LEU B O 1
ATOM 1953 N N . ILE B 1 51 ? -2.381 40.507 -14.119 1.00 25.10 54 ILE B N 1
ATOM 1954 C CA . ILE B 1 51 ? -3.764 40.954 -13.980 1.00 26.92 54 ILE B CA 1
ATOM 1955 C C . ILE B 1 51 ? -4.839 39.930 -13.628 1.00 25.29 54 ILE B C 1
ATOM 1956 O O . ILE B 1 51 ? -4.871 38.822 -14.166 1.00 26.77 54 ILE B O 1
ATOM 1961 N N . GLN B 1 52 ? -5.736 40.333 -12.738 1.00 25.05 55 GLN B N 1
ATOM 1962 C CA . GLN B 1 52 ? -6.847 39.489 -12.323 1.00 29.13 55 GLN B CA 1
ATOM 1963 C C . GLN B 1 52 ? -8.144 40.190 -12.755 1.00 31.04 55 GLN B C 1
ATOM 1964 O O . GLN B 1 52 ? -8.242 41.420 -12.692 1.00 28.26 55 GLN B O 1
ATOM 1970 N N . GLU B 1 53 ? -9.128 39.408 -13.202 1.00 33.71 56 GLU B N 1
ATOM 1971 C CA . GLU B 1 53 ? -10.424 39.938 -13.633 1.00 37.99 56 GLU B CA 1
ATOM 1972 C C . GLU B 1 53 ? -10.365 41.239 -14.429 1.00 4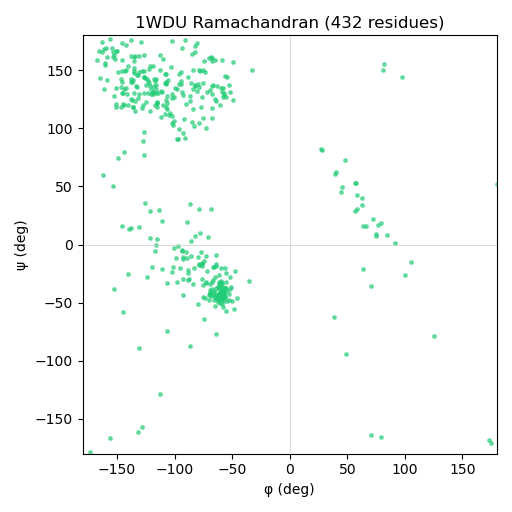0.03 56 GLU B C 1
ATOM 1973 O O . GLU B 1 53 ? -10.909 42.258 -14.006 1.00 39.77 56 GLU B O 1
ATOM 1979 N N . PRO B 1 54 ? -9.719 41.218 -15.603 1.00 42.09 57 PRO B N 1
ATOM 1980 C CA . PRO B 1 54 ? -9.607 42.415 -16.436 1.00 44.97 57 PRO B CA 1
ATOM 1981 C C . PRO B 1 54 ? -10.922 42.763 -17.133 1.00 48.41 57 PRO B C 1
ATOM 1982 O O . PRO B 1 54 ? -11.709 41.880 -17.472 1.00 47.79 57 PRO B O 1
ATOM 1986 N N . TYR B 1 55 ? -11.153 44.053 -17.345 1.00 52.82 58 TYR B N 1
ATOM 1987 C CA . TYR B 1 55 ? -12.366 44.503 -18.013 1.00 57.34 58 TYR B CA 1
ATOM 1988 C C . TYR B 1 55 ? -12.494 43.880 -19.401 1.00 58.06 58 TYR B C 1
ATOM 1989 O O . TYR B 1 55 ? -11.577 43.974 -20.215 1.00 56.66 58 TYR B O 1
ATOM 1998 N N . VAL B 1 56 ? -13.639 43.249 -19.657 1.00 61.01 59 VAL B N 1
ATOM 1999 C CA . VAL B 1 56 ? -13.920 42.614 -20.946 1.00 62.52 59 VAL B CA 1
ATOM 2000 C C . VAL B 1 56 ? -12.687 41.928 -21.535 1.00 63.57 59 VAL B C 1
ATOM 2001 O O . VAL B 1 56 ? -12.799 40.921 -22.242 1.00 64.66 59 VAL B O 1
ATOM 2005 N N . PHE B 1 65 ? -5.195 49.709 -23.363 1.00 77.42 68 PHE B N 1
ATOM 2006 C CA . PHE B 1 65 ? -3.943 49.195 -23.909 1.00 77.12 68 PHE B CA 1
ATOM 2007 C C . PHE B 1 65 ? -3.879 49.326 -25.431 1.00 76.22 68 PHE B C 1
ATOM 2008 O O . PHE B 1 65 ? -4.889 49.171 -26.122 1.00 76.13 68 PHE B O 1
ATOM 2016 N N . ARG B 1 66 ? -2.683 49.607 -25.943 1.00 74.33 69 ARG B N 1
ATOM 2017 C CA . ARG B 1 66 ? -2.472 49.768 -27.377 1.00 72.15 69 ARG B CA 1
ATOM 2018 C C . ARG B 1 66 ? -1.279 48.948 -27.860 1.00 69.54 69 ARG B C 1
ATOM 2019 O O . ARG B 1 66 ? -1.443 47.799 -28.268 1.00 71.05 69 ARG B O 1
ATOM 2027 N N . GLY B 1 67 ? -0.082 49.529 -27.822 1.00 65.12 70 GLY B N 1
ATOM 2028 C CA . GLY B 1 67 ? 1.102 48.801 -28.257 1.00 58.85 70 GLY B CA 1
ATOM 2029 C C . GLY B 1 67 ? 1.566 47.850 -27.168 1.00 54.37 70 GLY B C 1
ATOM 2030 O O . GLY B 1 67 ? 2.752 47.555 -27.025 1.00 53.89 70 GLY B O 1
ATOM 2031 N N . VAL B 1 68 ? 0.604 47.367 -26.393 1.00 50.02 71 VAL B N 1
ATOM 2032 C CA . VAL B 1 68 ? 0.868 46.459 -25.292 1.00 44.62 71 VAL B CA 1
ATOM 2033 C C . VAL B 1 68 ? 0.304 45.067 -25.579 1.00 41.53 71 VAL B C 1
ATOM 2034 O O . VAL B 1 68 ? -0.849 44.913 -25.988 1.00 40.50 71 VAL B O 1
ATOM 2038 N N . ARG B 1 69 ? 1.134 44.055 -25.362 1.00 37.31 72 ARG B N 1
ATOM 2039 C CA . ARG B 1 69 ? 0.737 42.681 -25.604 1.00 33.41 72 ARG B CA 1
ATOM 2040 C C . ARG B 1 69 ? 0.044 42.081 -24.393 1.00 33.37 72 ARG B C 1
ATOM 2041 O O . ARG B 1 69 ? 0.588 42.075 -23.290 1.00 34.44 72 ARG B O 1
ATOM 2049 N N . VAL B 1 70 ? -1.174 41.598 -24.600 1.00 32.56 73 VAL B N 1
ATOM 2050 C CA . VAL B 1 70 ? -1.946 41.000 -23.524 1.00 32.59 73 VAL B CA 1
ATOM 2051 C C . VAL B 1 70 ? -2.187 39.514 -23.786 1.00 33.84 73 VAL B C 1
ATOM 2052 O O . VAL B 1 70 ? -2.761 39.140 -24.810 1.00 32.00 73 VAL B O 1
ATOM 2056 N N . PHE B 1 71 ? -1.735 38.677 -22.854 1.00 34.88 74 PHE B N 1
ATOM 2057 C CA . PHE B 1 71 ? -1.912 37.234 -22.949 1.00 35.75 74 PHE B CA 1
ATOM 2058 C C . PHE B 1 71 ? -2.967 36.866 -21.916 1.00 37.99 74 PHE B C 1
ATOM 2059 O O . PHE B 1 71 ? -2.790 37.093 -20.722 1.00 38.97 74 PHE B O 1
ATOM 2067 N N . GLN B 1 72 ? -4.077 36.313 -22.393 1.00 40.90 75 GLN B N 1
ATOM 2068 C CA . GLN B 1 72 ? -5.195 35.979 -21.526 1.00 44.67 75 GLN B CA 1
ATOM 2069 C C . GLN B 1 72 ? -5.503 34.512 -21.342 1.00 46.85 75 GLN B C 1
ATOM 2070 O O . GLN B 1 72 ? -5.080 33.652 -22.119 1.00 46.79 75 GLN B O 1
ATOM 2076 N N . SER B 1 73 ? -6.273 34.253 -20.292 1.00 49.22 76 SER B N 1
ATOM 2077 C CA . SER B 1 73 ? -6.708 32.915 -19.955 1.00 51.96 76 SER B CA 1
ATOM 2078 C C . SER B 1 73 ? -7.926 32.626 -20.829 1.00 55.08 76 SER B C 1
ATOM 2079 O O . SER B 1 73 ? -8.427 33.520 -21.510 1.00 55.76 76 SER B O 1
ATOM 2082 N N . THR B 1 74 ? -8.394 31.383 -20.825 1.00 58.45 77 THR B N 1
ATOM 2083 C CA . THR B 1 74 ? -9.551 31.017 -21.633 1.00 61.31 77 THR B CA 1
ATOM 2084 C C . THR B 1 74 ? -10.762 31.886 -21.286 1.00 63.24 77 THR B C 1
ATOM 2085 O O . THR B 1 74 ? -11.120 32.024 -20.114 1.00 62.62 77 THR B O 1
ATOM 2089 N N . ALA B 1 75 ? -11.383 32.477 -22.305 1.00 65.97 78 ALA B N 1
ATOM 2090 C CA . ALA B 1 75 ? -12.566 33.308 -22.098 1.00 69.76 78 ALA B CA 1
ATOM 2091 C C . ALA B 1 75 ? -13.688 32.388 -21.618 1.00 72.56 78 ALA B C 1
ATOM 2092 O O . ALA B 1 75 ? -13.860 31.286 -22.146 1.00 72.27 78 ALA B O 1
ATOM 2094 N N . GLN B 1 76 ? -14.448 32.840 -20.623 1.00 75.91 79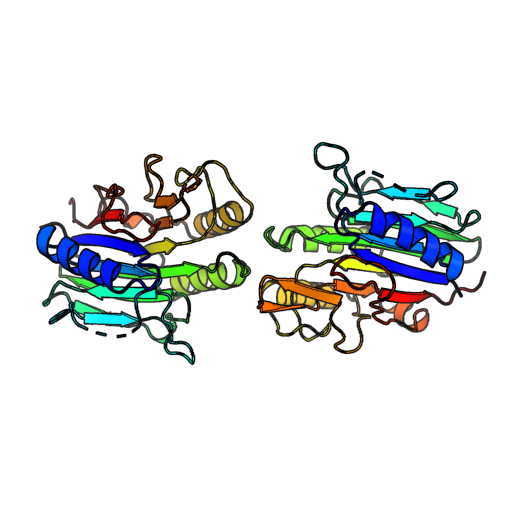 GLN B N 1
ATOM 2095 C CA . GLN B 1 76 ? -15.521 32.032 -20.052 1.00 78.81 79 GLN B CA 1
ATOM 2096 C C . GLN B 1 76 ? -16.664 31.706 -21.007 1.00 80.32 79 GLN B C 1
ATOM 2097 O O . GLN B 1 76 ? -16.761 30.582 -21.505 1.00 81.15 79 GLN B O 1
ATOM 2103 N N . GLY B 1 77 ? -17.537 32.681 -21.248 1.00 81.23 80 GLY B N 1
ATOM 2104 C CA . GLY B 1 77 ? -18.661 32.460 -22.143 1.00 81.81 80 GLY B CA 1
ATOM 2105 C C . GLY B 1 77 ? -19.024 33.709 -22.921 1.00 82.16 80 GLY B C 1
ATOM 2106 O O . GLY B 1 77 ? -20.109 33.805 -23.502 1.00 82.13 80 GLY B O 1
ATOM 2107 N N . ASP B 1 78 ? -18.101 34.666 -22.933 1.00 82.00 81 ASP B N 1
ATOM 2108 C CA . ASP B 1 78 ? -18.297 35.936 -23.626 1.00 81.04 81 ASP B CA 1
ATOM 2109 C C . ASP B 1 78 ? -17.062 36.815 -23.440 1.00 79.93 81 ASP B C 1
ATOM 2110 O O . ASP B 1 78 ? -17.168 37.977 -23.033 1.00 80.45 81 ASP B O 1
ATOM 2115 N N . GLY B 1 79 ? -15.892 36.260 -23.747 1.00 77.61 82 GLY B N 1
ATOM 2116 C CA . GLY B 1 79 ? -14.662 37.011 -23.579 1.00 74.38 82 GLY B CA 1
ATOM 2117 C C . GLY B 1 79 ? -14.479 37.346 -22.110 1.00 72.38 82 GLY B C 1
ATOM 2118 O O . GLY B 1 79 ? -13.965 38.411 -21.764 1.00 73.27 82 GLY B O 1
ATOM 2119 N N . THR B 1 80 ? -14.914 36.430 -21.245 1.00 69.41 83 THR B N 1
ATOM 2120 C CA . THR B 1 80 ? -14.814 36.606 -19.797 1.00 64.54 83 THR B CA 1
ATOM 2121 C C . THR B 1 80 ? -13.501 36.017 -19.292 1.00 60.84 83 THR B C 1
ATOM 2122 O O . THR B 1 80 ? -13.415 34.829 -18.968 1.00 60.42 83 THR B O 1
ATOM 2126 N N . VAL B 1 81 ? -12.480 36.865 -19.231 1.00 56.01 84 VAL B N 1
ATOM 2127 C CA . VAL B 1 81 ? -11.155 36.464 -18.777 1.00 50.83 84 VAL B CA 1
ATOM 2128 C C . VAL B 1 81 ? -10.999 36.717 -17.278 1.00 46.92 84 VAL B C 1
ATOM 2129 O O . VAL B 1 81 ? -11.266 37.817 -16.792 1.00 44.79 84 VAL B O 1
ATOM 2133 N N . LYS B 1 82 ? -10.570 35.692 -16.548 1.00 42.79 85 LYS B N 1
ATOM 2134 C CA . LYS B 1 82 ? -10.379 35.820 -15.107 1.00 39.44 85 LYS B CA 1
ATOM 2135 C C . LYS B 1 82 ? -8.963 36.322 -14.806 1.00 36.76 85 LYS B C 1
ATOM 2136 O O . LYS B 1 82 ? -8.738 37.027 -13.819 1.00 34.08 85 LYS B O 1
ATOM 2142 N N . ALA B 1 83 ? -8.017 35.974 -15.673 1.00 32.66 86 ALA B N 1
ATOM 2143 C CA . ALA B 1 83 ? -6.633 36.363 -15.468 1.00 31.00 86 ALA B CA 1
ATOM 2144 C C . ALA B 1 83 ? -5.902 36.716 -16.762 1.00 30.65 86 ALA B C 1
ATOM 2145 O O . ALA B 1 83 ? -6.181 36.166 -17.827 1.00 30.51 86 ALA B O 1
ATOM 2147 N N . ALA B 1 84 ? -4.942 37.628 -16.657 1.00 29.19 87 ALA B N 1
ATOM 2148 C CA . ALA B 1 84 ? -4.191 38.048 -17.823 1.00 28.44 87 ALA B CA 1
ATOM 2149 C C . ALA B 1 84 ? -2.799 38.490 -17.428 1.00 27.19 87 ALA B C 1
ATOM 2150 O O . ALA B 1 84 ? -2.544 38.808 -16.271 1.00 27.63 87 ALA B O 1
ATOM 2152 N N . ILE B 1 85 ? -1.903 38.496 -18.403 1.00 25.78 88 ILE B N 1
ATOM 2153 C CA . ILE B 1 85 ? -0.542 38.949 -18.196 1.00 26.36 88 ILE B CA 1
ATOM 2154 C C . ILE B 1 85 ? -0.279 39.977 -19.287 1.00 26.93 88 ILE B C 1
ATOM 2155 O O . ILE B 1 85 ? -0.332 39.662 -20.475 1.00 26.53 88 ILE B O 1
ATOM 2160 N N . ALA B 1 86 ? -0.022 41.215 -18.877 1.00 27.92 89 ALA B N 1
ATOM 2161 C CA . ALA B 1 86 ? 0.242 42.288 -19.824 1.00 28.95 89 ALA B CA 1
ATOM 2162 C C . ALA B 1 86 ? 1.733 42.551 -19.944 1.00 28.12 89 ALA B C 1
ATOM 2163 O O . ALA B 1 86 ? 2.408 42.759 -18.939 1.00 28.96 89 ALA B O 1
ATOM 2165 N N . VAL B 1 87 ? 2.252 42.538 -21.169 1.00 28.82 90 VAL B N 1
ATOM 2166 C CA . VAL B 1 87 ? 3.672 42.814 -21.387 1.00 27.95 90 VAL B CA 1
ATOM 2167 C C . VAL B 1 87 ? 3.807 44.192 -22.039 1.00 30.07 90 VAL B C 1
ATOM 2168 O O . VAL B 1 87 ? 3.389 44.392 -23.188 1.00 31.62 90 VAL B O 1
ATOM 2172 N N . PHE B 1 88 ? 4.373 45.146 -21.295 1.00 30.72 91 PHE B N 1
ATOM 2173 C CA . PHE B 1 88 ? 4.546 46.518 -21.786 1.00 30.63 91 PHE B CA 1
ATOM 2174 C C . PHE B 1 88 ? 5.845 46.742 -22.553 1.00 32.16 91 PHE B C 1
ATOM 2175 O O . PHE B 1 88 ? 5.908 47.582 -23.461 1.00 29.81 91 PHE B O 1
ATOM 2183 N N . ASP B 1 89 ? 6.868 45.975 -22.189 1.00 32.96 92 ASP B N 1
ATOM 2184 C CA . ASP B 1 89 ? 8.181 46.066 -22.810 1.00 34.56 92 ASP B CA 1
ATOM 2185 C C . ASP B 1 89 ? 8.198 45.474 -24.227 1.00 36.29 92 ASP B C 1
ATOM 2186 O O . ASP B 1 89 ? 8.279 44.257 -24.413 1.00 34.63 92 ASP B O 1
ATOM 2191 N N . HIS B 1 90 ? 8.136 46.364 -25.215 1.00 38.39 93 HIS B N 1
ATOM 2192 C CA . HIS B 1 90 ? 8.125 46.019 -26.638 1.00 40.78 93 HIS B CA 1
ATOM 2193 C C . HIS B 1 90 ? 9.226 45.091 -27.147 1.00 40.83 93 HIS B C 1
ATOM 2194 O O . HIS B 1 90 ? 9.024 44.378 -28.124 1.00 42.39 93 HIS B O 1
ATOM 2201 N N . ASP B 1 91 ? 10.385 45.094 -26.501 1.00 41.73 94 ASP B N 1
ATOM 2202 C CA . ASP B 1 91 ? 11.503 44.272 -26.962 1.00 42.89 94 ASP B CA 1
ATOM 2203 C C . ASP B 1 91 ? 11.661 42.941 -26.251 1.00 41.60 94 ASP B C 1
ATOM 2204 O O . ASP B 1 91 ? 12.560 42.163 -26.565 1.00 42.68 94 ASP B O 1
ATOM 2209 N N . LEU B 1 92 ? 10.798 42.687 -25.282 1.00 38.76 95 LEU B N 1
ATOM 2210 C CA . LEU B 1 92 ? 10.853 41.455 -24.524 1.00 34.33 95 LEU B CA 1
ATOM 2211 C C . LEU B 1 92 ? 10.285 40.288 -25.353 1.00 31.99 95 LEU B C 1
ATOM 2212 O O . LEU B 1 92 ? 9.184 40.385 -25.884 1.00 29.85 95 LEU B O 1
ATOM 2217 N N . ASP B 1 93 ? 11.047 39.203 -25.484 1.00 31.34 96 ASP B N 1
ATOM 2218 C CA . ASP B 1 93 ? 10.573 38.030 -26.212 1.00 31.15 96 ASP B CA 1
ATOM 2219 C C . ASP B 1 93 ? 9.631 37.280 -25.273 1.00 31.19 96 ASP B C 1
ATOM 2220 O O . ASP B 1 93 ? 9.922 37.098 -24.088 1.00 30.41 96 ASP B O 1
ATOM 2225 N N . VAL B 1 94 ? 8.502 36.845 -25.811 1.00 30.88 97 VAL B N 1
ATOM 2226 C CA . VAL B 1 94 ? 7.506 36.147 -25.023 1.00 31.37 97 VAL B CA 1
ATOM 2227 C C . VAL B 1 94 ? 7.193 34.765 -25.585 1.00 32.83 97 VAL B C 1
ATOM 2228 O O . VAL B 1 94 ? 7.310 34.521 -26.792 1.00 31.27 97 VAL B O 1
ATOM 2232 N N . ILE B 1 95 ? 6.806 33.867 -24.688 1.00 33.15 98 ILE B N 1
ATOM 2233 C CA . ILE B 1 95 ? 6.456 32.512 -25.051 1.00 35.71 98 ILE B CA 1
ATOM 2234 C C . ILE B 1 95 ? 5.181 32.085 -24.318 1.00 36.10 98 ILE B C 1
ATOM 2235 O O . ILE B 1 95 ? 5.137 32.054 -23.086 1.00 36.62 98 ILE B O 1
ATOM 2240 N N . GLN B 1 96 ? 4.140 31.786 -25.093 1.00 34.66 99 GLN B N 1
ATOM 2241 C CA . GLN B 1 96 ? 2.860 31.347 -24.548 1.00 34.84 99 GLN B CA 1
ATOM 2242 C C . GLN B 1 96 ? 2.909 29.847 -24.299 1.00 36.07 99 GLN B C 1
ATOM 2243 O O . GLN B 1 96 ? 3.799 29.159 -24.803 1.00 35.82 99 GLN B O 1
ATOM 2249 N N . TYR B 1 97 ? 1.954 29.358 -23.512 1.00 35.66 100 TYR B N 1
ATOM 2250 C CA . TYR B 1 97 ? 1.852 27.938 -23.173 1.00 38.43 100 TYR B CA 1
ATOM 2251 C C . TYR B 1 97 ? 0.370 27.584 -23.097 1.00 39.65 100 TYR B C 1
ATOM 2252 O O . TYR B 1 97 ? -0.197 27.505 -22.008 1.00 39.01 100 TYR B O 1
ATOM 2261 N N . PRO B 1 98 ? -0.272 27.373 -24.260 1.00 41.81 101 PRO B N 1
ATOM 2262 C CA . PRO B 1 98 ? -1.699 27.028 -24.388 1.00 42.48 101 PRO B CA 1
ATOM 2263 C C . PRO B 1 98 ? -2.129 25.794 -23.599 1.00 42.64 101 PRO B C 1
ATOM 2264 O O . PRO B 1 98 ? -3.298 25.649 -23.242 1.00 42.68 101 PRO B O 1
ATOM 2268 N N . GLN B 1 99 ? -1.176 24.912 -23.330 1.00 43.73 102 GLN B N 1
ATOM 2269 C CA . GLN B 1 99 ? -1.444 23.687 -22.591 1.00 46.68 102 GLN B CA 1
ATOM 2270 C C . GLN B 1 99 ? -1.551 23.929 -21.085 1.00 47.28 102 GLN B C 1
ATOM 2271 O O . GLN B 1 99 ? -2.079 23.090 -20.349 1.00 47.73 102 GLN B O 1
ATOM 2277 N N . LEU B 1 100 ? -1.040 25.073 -20.634 1.00 46.88 103 LEU B N 1
ATOM 2278 C CA . LEU B 1 100 ? -1.070 25.433 -19.219 1.00 45.36 103 LEU B CA 1
ATOM 2279 C C . LEU B 1 100 ? -2.093 26.527 -18.940 1.00 45.21 103 LEU B C 1
ATOM 2280 O O . LEU B 1 100 ? -2.701 26.560 -17.870 1.00 44.74 103 LEU B O 1
ATOM 2285 N N . THR B 1 101 ? -2.283 27.421 -19.904 1.00 44.42 104 THR B N 1
ATOM 2286 C CA . THR B 1 101 ? -3.230 28.511 -19.728 1.00 44.96 104 THR B CA 1
ATOM 2287 C C . THR B 1 101 ? -4.654 27.979 -19.669 1.00 44.82 104 THR B C 1
ATOM 2288 O O . THR B 1 101 ? -5.067 27.195 -20.518 1.00 45.64 104 THR B O 1
ATOM 2292 N N . THR B 1 102 ? -5.397 28.400 -18.651 1.00 44.20 105 THR B N 1
ATOM 2293 C CA . THR B 1 102 ? -6.768 27.938 -18.480 1.00 44.54 105 THR B CA 1
ATOM 2294 C C . THR B 1 102 ? -7.718 29.106 -18.317 1.00 45.48 105 THR B C 1
ATOM 2295 O O . THR B 1 102 ? -7.430 30.219 -18.746 1.00 44.85 105 THR B O 1
ATOM 2299 N N . ASN B 1 103 ? -8.858 28.842 -17.693 1.00 46.58 106 ASN B N 1
ATOM 2300 C CA . ASN B 1 103 ? -9.850 29.875 -17.468 1.00 47.83 106 ASN B CA 1
ATOM 2301 C C . ASN B 1 103 ? -9.483 30.670 -16.227 1.00 47.17 106 ASN B C 1
ATOM 2302 O O . ASN B 1 103 ? -9.913 31.813 -16.055 1.00 48.69 106 ASN B O 1
ATOM 2307 N N . ASN B 1 104 ? -8.659 30.069 -15.378 1.00 44.06 107 ASN B N 1
ATOM 2308 C CA . ASN B 1 104 ? -8.254 30.715 -14.144 1.00 42.26 107 ASN B CA 1
ATOM 2309 C C . ASN B 1 104 ? -6.786 31.127 -14.094 1.00 40.04 107 ASN B C 1
ATOM 2310 O O . ASN B 1 104 ? -6.429 32.008 -13.313 1.00 37.98 107 ASN B O 1
ATOM 2315 N N . ILE B 1 105 ? -5.934 30.512 -14.918 1.00 36.96 108 ILE B N 1
ATOM 2316 C CA . ILE B 1 105 ? -4.528 30.882 -14.899 1.00 35.09 108 ILE B CA 1
ATOM 2317 C C . ILE B 1 105 ? -3.897 31.069 -16.272 1.00 34.55 108 ILE B C 1
ATOM 2318 O O . ILE B 1 105 ? -4.266 30.400 -17.243 1.00 35.23 108 ILE B O 1
ATOM 2323 N N . VAL B 1 106 ? -2.935 31.985 -16.332 1.00 30.71 109 VAL B N 1
ATOM 2324 C CA . VAL B 1 106 ? -2.215 32.282 -17.562 1.00 30.23 109 VAL B CA 1
ATOM 2325 C C . VAL B 1 106 ? -0.722 32.075 -17.300 1.00 28.86 109 VAL B C 1
ATOM 2326 O O . VAL B 1 106 ? -0.175 32.588 -16.316 1.00 29.58 109 VAL B O 1
ATOM 2330 N N . VAL B 1 107 ? -0.058 31.328 -18.171 1.00 24.22 110 VAL B N 1
ATOM 2331 C CA . VAL B 1 107 ? 1.363 31.087 -17.989 1.00 24.67 110 VAL B CA 1
ATOM 2332 C C . VAL B 1 107 ? 2.097 31.646 -19.190 1.00 25.69 110 VAL B C 1
ATOM 2333 O O . VAL B 1 107 ? 1.734 31.387 -20.330 1.00 25.17 110 VAL B O 1
ATOM 2337 N N . VAL B 1 108 ? 3.136 32.421 -18.929 1.00 27.95 111 VAL B N 1
ATOM 2338 C CA . VAL B 1 108 ? 3.896 33.029 -20.005 1.00 30.93 111 VAL B CA 1
ATOM 2339 C C . VAL B 1 108 ? 5.365 33.130 -19.636 1.00 33.05 111 VAL B C 1
ATOM 2340 O O . VAL B 1 108 ? 5.720 33.428 -18.491 1.00 35.41 111 VAL B O 1
ATOM 2344 N N . GLY B 1 109 ? 6.220 32.860 -20.613 1.00 34.18 112 GLY B N 1
ATOM 2345 C CA . GLY B 1 109 ? 7.645 32.943 -20.381 1.00 33.09 112 GLY B CA 1
ATOM 2346 C C . GLY B 1 109 ? 8.181 34.192 -21.044 1.00 34.06 112 GLY B C 1
ATOM 2347 O O . GLY B 1 109 ? 7.725 34.586 -22.118 1.00 33.89 112 GLY B O 1
ATOM 2348 N N . ILE B 1 110 ? 9.124 34.845 -20.384 1.00 34.12 113 ILE B N 1
ATOM 2349 C CA . ILE B 1 110 ? 9.743 36.029 -20.942 1.00 35.36 113 ILE B CA 1
ATOM 2350 C C . ILE B 1 110 ? 11.230 35.713 -20.990 1.00 37.26 113 ILE B C 1
ATOM 2351 O O . ILE B 1 110 ? 11.758 35.090 -20.066 1.00 33.95 113 ILE B O 1
ATOM 2356 N N . ARG B 1 111 ? 11.906 36.095 -22.071 1.00 39.89 114 ARG B N 1
ATOM 2357 C CA . ARG B 1 111 ? 13.343 35.835 -22.138 1.00 44.23 114 ARG B CA 1
ATOM 2358 C C . ARG B 1 111 ? 14.167 36.822 -22.941 1.00 45.08 114 ARG B C 1
ATOM 2359 O O . ARG B 1 111 ? 13.645 37.650 -23.678 1.00 46.76 114 ARG B O 1
ATOM 2367 N N . THR B 1 112 ? 15.475 36.721 -22.754 1.00 48.92 115 THR B N 1
ATOM 2368 C CA . THR B 1 112 ? 16.459 37.542 -23.441 1.00 50.65 115 THR B CA 1
ATOM 2369 C C . THR B 1 112 ? 17.556 36.549 -23.793 1.00 52.56 115 THR B C 1
ATOM 2370 O O . THR B 1 112 ? 17.475 35.381 -23.420 1.00 52.62 115 THR B O 1
ATOM 2374 N N . ARG B 1 113 ? 18.580 36.997 -24.506 1.00 55.60 116 ARG B N 1
ATOM 2375 C CA . ARG B 1 113 ? 19.661 36.099 -24.878 1.00 57.97 116 ARG B CA 1
ATOM 2376 C C . ARG B 1 113 ? 20.496 35.727 -23.652 1.00 57.39 116 ARG B C 1
ATOM 2377 O O . ARG B 1 113 ? 21.516 35.052 -23.774 1.00 57.34 116 ARG B O 1
ATOM 2385 N N . ALA B 1 114 ? 20.048 36.152 -22.473 1.00 56.45 117 ALA B N 1
ATOM 2386 C CA . ALA B 1 114 ? 20.779 35.890 -21.237 1.00 55.61 117 ALA B CA 1
ATOM 2387 C C . ALA B 1 114 ? 19.995 35.161 -20.148 1.00 55.85 117 ALA B C 1
ATOM 2388 O O . ALA B 1 114 ? 20.589 34.461 -19.322 1.00 56.56 117 ALA B O 1
ATOM 2390 N N . TRP B 1 115 ? 18.673 35.322 -20.131 1.00 54.22 118 TRP B N 1
ATOM 2391 C CA . TRP B 1 115 ? 17.861 34.682 -19.099 1.00 52.11 118 TRP B CA 1
ATOM 2392 C C . TRP B 1 115 ? 16.431 34.382 -19.523 1.00 50.66 118 TRP B C 1
ATOM 2393 O O . TRP B 1 115 ? 15.925 34.938 -20.501 1.00 50.79 118 TRP B O 1
ATOM 2404 N N . GLU B 1 116 ? 15.781 33.508 -18.762 1.00 47.90 119 GLU B N 1
ATOM 2405 C CA . GLU B 1 116 ? 14.400 33.126 -19.035 1.00 46.97 119 GLU B CA 1
ATOM 2406 C C . GLU B 1 116 ? 13.618 32.871 -17.743 1.00 46.06 119 GLU B C 1
ATOM 2407 O O . GLU B 1 116 ? 14.076 32.136 -16.863 1.00 45.84 119 GLU B O 1
ATOM 2413 N N . ILE B 1 117 ? 12.436 33.478 -17.645 1.00 42.83 120 ILE B N 1
ATOM 2414 C CA . ILE B 1 117 ? 11.569 33.329 -16.480 1.00 41.46 120 ILE B CA 1
ATOM 2415 C C . ILE B 1 117 ? 10.122 33.037 -16.886 1.00 39.67 120 ILE B C 1
ATOM 2416 O O . ILE B 1 117 ? 9.641 33.533 -17.907 1.00 38.41 120 ILE B O 1
ATOM 2421 N N . THR B 1 118 ? 9.435 32.233 -16.080 1.00 35.40 121 THR B N 1
ATOM 2422 C CA . THR B 1 118 ? 8.050 31.897 -16.346 1.00 33.68 121 THR B CA 1
ATOM 2423 C C . THR B 1 118 ? 7.150 32.633 -15.363 1.00 32.63 121 THR B C 1
ATOM 2424 O O . THR B 1 118 ? 7.279 32.485 -14.146 1.00 31.95 121 THR B O 1
ATOM 2428 N N . LEU B 1 119 ? 6.239 33.428 -15.912 1.00 29.71 122 LEU B N 1
ATOM 2429 C CA . LEU B 1 119 ? 5.308 34.202 -15.122 1.00 27.93 122 LEU B CA 1
ATOM 2430 C C . LEU B 1 119 ? 3.922 33.594 -15.223 1.00 27.66 122 LEU B C 1
ATOM 2431 O O . LEU B 1 119 ? 3.548 33.030 -16.256 1.00 27.45 122 LEU B O 1
ATOM 2436 N N . VAL B 1 120 ? 3.155 33.691 -14.148 1.00 25.77 123 VAL B N 1
ATOM 2437 C CA . VAL B 1 120 ? 1.798 33.169 -14.183 1.00 26.61 123 VAL B CA 1
ATOM 2438 C C . VAL B 1 120 ? 0.878 34.022 -13.340 1.00 25.37 123 VAL B C 1
ATOM 2439 O O . VAL B 1 120 ? 1.195 34.361 -12.204 1.00 27.38 123 VAL B O 1
ATOM 2443 N N . SER B 1 121 ? -0.246 34.400 -13.934 1.00 22.76 124 SER B N 1
ATOM 2444 C CA . SER B 1 121 ? -1.247 35.191 -13.255 1.00 22.16 124 SER B CA 1
ATOM 2445 C C . SER B 1 121 ? -2.391 34.214 -13.018 1.00 22.47 124 SER B C 1
ATOM 2446 O O . SER B 1 121 ? -2.723 33.399 -13.889 1.00 21.38 124 SER B O 1
ATOM 2449 N N . TYR B 1 122 ? -2.996 34.288 -11.840 1.00 21.67 125 TYR B N 1
ATOM 2450 C CA . TYR B 1 122 ? -4.066 33.364 -11.524 1.00 20.59 125 TYR B CA 1
ATOM 2451 C C . TYR B 1 122 ? -5.222 34.006 -10.760 1.00 20.87 125 TYR B C 1
ATOM 2452 O O . TYR B 1 122 ? -5.051 34.992 -10.052 1.00 21.55 125 TYR B O 1
ATOM 2461 N N . TYR B 1 123 ? -6.401 33.418 -10.906 1.00 20.40 126 TYR B N 1
ATOM 2462 C CA . TYR B 1 123 ? -7.581 33.900 -10.222 1.00 24.76 126 TYR B CA 1
ATOM 2463 C C . TYR B 1 123 ? -8.392 32.696 -9.752 1.00 25.46 126 TYR B C 1
ATOM 2464 O O . TYR B 1 123 ? -8.811 31.870 -10.568 1.00 27.93 126 TYR B O 1
ATOM 2473 N N . PHE B 1 124 ? -8.603 32.576 -8.447 1.00 24.72 127 PHE B N 1
ATOM 2474 C CA . PHE B 1 124 ? -9.384 31.452 -7.932 1.00 28.16 127 PHE B CA 1
ATOM 2475 C C . PHE B 1 124 ? -10.768 31.892 -7.459 1.00 28.05 127 PHE B C 1
ATOM 2476 O O . PHE B 1 124 ? -10.888 32.790 -6.630 1.00 27.95 127 PHE B O 1
ATOM 2484 N N . GLU B 1 125 ? -11.810 31.267 -7.998 1.00 31.54 128 GLU B N 1
ATOM 2485 C CA . GLU B 1 125 ? -13.183 31.588 -7.587 1.00 32.81 128 GLU B CA 1
ATOM 2486 C C . GLU B 1 125 ? -13.282 31.309 -6.090 1.00 32.21 128 GLU B C 1
ATOM 2487 O O . GLU B 1 125 ? -12.816 30.269 -5.612 1.00 30.20 128 GLU B O 1
ATOM 2493 N N . PRO B 1 126 ? -13.893 32.228 -5.329 1.00 32.80 129 PRO B N 1
ATOM 2494 C CA . PRO B 1 126 ? -14.037 32.040 -3.878 1.00 32.91 129 PRO B CA 1
ATOM 2495 C C . PRO B 1 126 ? -14.902 30.857 -3.435 1.00 34.28 129 PRO B C 1
ATOM 2496 O O . PRO B 1 126 ? -14.800 30.402 -2.290 1.00 35.07 129 PRO B O 1
ATOM 2500 N N . ASP B 1 127 ? -15.737 30.340 -4.332 1.00 34.67 130 ASP B N 1
ATOM 2501 C CA . ASP B 1 127 ? -16.617 29.228 -3.978 1.00 36.09 130 ASP B CA 1
ATOM 2502 C C . ASP B 1 127 ? -16.348 27.939 -4.727 1.00 36.08 130 ASP B C 1
ATOM 2503 O O . ASP B 1 127 ? -17.087 26.962 -4.589 1.00 36.30 130 ASP B O 1
ATOM 2508 N N . LYS B 1 128 ? -15.298 27.938 -5.533 1.00 35.61 131 LYS B N 1
ATOM 2509 C CA . LYS B 1 128 ? -14.927 26.743 -6.268 1.00 33.54 131 LYS B CA 1
ATOM 2510 C C . LYS B 1 128 ? -13.883 26.066 -5.395 1.00 32.25 131 LYS B C 1
ATOM 2511 O O . LYS B 1 128 ? -13.063 26.740 -4.778 1.00 31.53 131 LYS B O 1
ATOM 2517 N N . PRO B 1 129 ? -13.920 24.730 -5.295 1.00 31.36 132 PRO B N 1
ATOM 2518 C CA . PRO B 1 129 ? -12.915 24.066 -4.456 1.00 33.43 132 PRO B CA 1
ATOM 2519 C C . PRO B 1 129 ? -11.523 24.438 -4.971 1.00 35.97 132 PRO B C 1
ATOM 2520 O O . PRO B 1 129 ? -11.283 24.435 -6.180 1.00 35.78 132 PRO B O 1
ATOM 2524 N N . ILE B 1 130 ? -10.621 24.781 -4.056 1.00 38.03 133 ILE B N 1
ATOM 2525 C CA . ILE B 1 130 ? -9.273 25.188 -4.429 1.00 41.41 133 ILE B CA 1
ATOM 2526 C C . ILE B 1 130 ? -8.400 24.008 -4.860 1.00 43.34 133 ILE B C 1
ATOM 2527 O O . ILE B 1 130 ? -7.330 24.197 -5.454 1.00 41.95 133 ILE B O 1
ATOM 2532 N N . GLU B 1 131 ? -8.875 22.797 -4.567 1.00 44.16 134 GLU B N 1
ATOM 2533 C CA . GLU B 1 131 ? -8.160 21.570 -4.905 1.00 45.43 134 GLU B CA 1
ATOM 2534 C C . GLU B 1 131 ? -7.801 21.455 -6.392 1.00 44.23 134 GLU B C 1
ATOM 2535 O O . GLU B 1 131 ? -6.656 21.151 -6.729 1.00 44.44 134 GLU B O 1
ATOM 2541 N N . SER B 1 132 ? -8.756 21.697 -7.286 1.00 42.27 135 SER B N 1
ATOM 2542 C CA . SER B 1 132 ? -8.452 21.589 -8.715 1.00 42.84 135 SER B CA 1
ATOM 2543 C C . SER B 1 132 ? -7.469 22.674 -9.144 1.00 40.86 135 SER B C 1
ATOM 2544 O O . SER B 1 132 ? -6.669 22.471 -10.059 1.00 41.66 135 SER B O 1
ATOM 2547 N N . TYR B 1 133 ? -7.529 23.824 -8.476 1.00 39.71 136 TYR B N 1
ATOM 2548 C CA . TYR B 1 133 ? -6.625 24.933 -8.774 1.00 36.26 136 TYR B CA 1
ATOM 2549 C C . TYR B 1 133 ? -5.224 24.535 -8.330 1.00 35.27 136 TYR B C 1
ATOM 2550 O O . TYR B 1 133 ? -4.246 24.795 -9.023 1.00 34.17 136 TYR B O 1
ATOM 2559 N N . LEU B 1 134 ? -5.134 23.900 -7.166 1.00 35.02 137 LEU B N 1
ATOM 2560 C CA . LEU B 1 134 ? -3.851 23.455 -6.640 1.00 35.96 137 LEU B CA 1
ATOM 2561 C C . LEU B 1 134 ? -3.228 22.452 -7.604 1.00 36.90 137 LEU B C 1
ATOM 2562 O O . LEU B 1 134 ? -2.008 22.423 -7.780 1.00 36.99 137 LEU B O 1
ATOM 2567 N N . GLU B 1 135 ? -4.069 21.632 -8.228 1.00 37.53 138 GLU B N 1
ATOM 2568 C CA . GLU B 1 135 ? -3.581 20.655 -9.181 1.00 39.80 138 GLU B CA 1
ATOM 2569 C C . GLU B 1 135 ? -2.955 21.368 -10.378 1.00 39.61 138 GLU B C 1
ATOM 2570 O O . GLU B 1 135 ? -1.855 21.018 -10.808 1.00 39.34 138 GLU B O 1
ATOM 2576 N N . GLN B 1 136 ? -3.641 22.377 -10.908 1.00 40.00 139 GLN B N 1
ATOM 2577 C CA . GLN B 1 136 ? -3.110 23.126 -12.049 1.00 40.35 139 GLN B CA 1
ATOM 2578 C C . GLN B 1 136 ? -1.738 23.726 -11.723 1.00 40.90 139 GLN B C 1
ATOM 2579 O O . GLN B 1 136 ? -0.822 23.703 -12.550 1.00 41.01 139 GLN B O 1
ATOM 2585 N N . ILE B 1 137 ? -1.608 24.269 -10.517 1.00 41.07 140 ILE B N 1
ATOM 2586 C CA . ILE B 1 137 ? -0.360 24.876 -10.074 1.00 41.40 140 ILE B CA 1
ATOM 2587 C C . ILE B 1 137 ? 0.750 23.844 -10.037 1.00 44.01 140 ILE B C 1
ATOM 2588 O O . ILE B 1 137 ? 1.867 24.104 -10.481 1.00 43.69 140 ILE B O 1
ATOM 2593 N N . LYS B 1 138 ? 0.435 22.674 -9.494 1.00 46.36 141 LYS B N 1
ATOM 2594 C CA . LYS B 1 138 ? 1.398 21.586 -9.407 1.00 47.86 141 LYS B CA 1
ATOM 2595 C C . LYS B 1 138 ? 1.816 21.216 -10.834 1.00 47.28 141 LYS B C 1
ATOM 2596 O O . LYS B 1 138 ? 2.996 20.983 -11.108 1.00 45.51 141 LYS B O 1
ATOM 2602 N N . ARG B 1 139 ? 0.837 21.184 -11.738 1.00 46.08 142 ARG B N 1
ATOM 2603 C CA . ARG B 1 139 ? 1.078 20.858 -13.140 1.00 46.44 142 ARG B CA 1
ATOM 2604 C C . ARG B 1 139 ? 2.075 21.850 -13.742 1.00 45.73 142 ARG B C 1
ATOM 2605 O O . ARG B 1 139 ? 3.033 21.450 -14.407 1.00 46.21 142 ARG B O 1
ATOM 2613 N N . VAL B 1 140 ? 1.847 23.142 -13.513 1.00 44.43 143 VAL B N 1
ATOM 2614 C CA . VAL B 1 140 ? 2.749 24.170 -14.018 1.00 42.61 143 VAL B CA 1
ATOM 2615 C C . VAL B 1 140 ? 4.142 23.913 -13.462 1.00 43.22 143 VAL B C 1
ATOM 2616 O O . VAL B 1 140 ? 5.125 23.954 -14.190 1.00 44.22 143 VAL B O 1
ATOM 2620 N N . GLU B 1 141 ? 4.212 23.643 -12.167 1.00 46.17 144 GLU B N 1
ATOM 2621 C CA . GLU B 1 141 ? 5.472 23.354 -11.485 1.00 50.06 144 GLU B CA 1
ATOM 2622 C C . GLU B 1 141 ? 6.171 22.147 -12.103 1.00 52.68 144 GLU B C 1
ATOM 2623 O O . GLU B 1 141 ? 7.397 22.074 -12.131 1.00 53.92 144 GLU B O 1
ATOM 2629 N N . ARG B 1 142 ? 5.384 21.194 -12.586 1.00 54.95 145 ARG B N 1
ATOM 2630 C CA . ARG B 1 142 ? 5.935 19.992 -13.188 1.00 57.46 145 ARG B CA 1
ATOM 2631 C C . ARG B 1 142 ? 6.504 20.273 -14.574 1.00 57.99 145 ARG B C 1
ATOM 2632 O O . ARG B 1 142 ? 7.707 20.139 -14.794 1.00 58.70 145 ARG B O 1
ATOM 2640 N N . LYS B 1 143 ? 5.636 20.667 -15.501 1.00 57.26 146 LYS B N 1
ATOM 2641 C CA . LYS B 1 143 ? 6.047 20.949 -16.871 1.00 57.35 146 LYS B CA 1
ATOM 2642 C C . LYS B 1 143 ? 7.151 22.003 -16.987 1.00 57.51 146 LYS B C 1
ATOM 2643 O O . LYS B 1 143 ? 8.041 21.883 -17.829 1.00 57.65 146 LYS B O 1
ATOM 2649 N N . MET B 1 144 ? 7.101 23.029 -16.142 1.00 56.94 147 MET B N 1
ATOM 2650 C CA . MET B 1 144 ? 8.097 24.098 -16.194 1.00 55.86 147 MET B CA 1
ATOM 2651 C C . MET B 1 144 ? 9.331 23.867 -15.334 1.00 55.67 147 MET B C 1
ATOM 2652 O O . MET B 1 144 ? 10.319 24.593 -15.457 1.00 56.36 147 MET B O 1
ATOM 2657 N N . GLY B 1 145 ? 9.280 22.866 -14.462 1.00 54.86 148 GLY B N 1
ATOM 2658 C CA . GLY B 1 145 ? 10.421 22.591 -13.608 1.00 52.90 148 GLY B CA 1
ATOM 2659 C C . GLY B 1 145 ? 10.466 23.523 -12.413 1.00 51.73 148 GLY B C 1
ATOM 2660 O O . GLY B 1 145 ? 10.004 24.657 -12.498 1.00 51.82 148 GLY B O 1
ATOM 2661 N N . PRO B 1 146 ? 11.020 23.069 -11.278 1.00 51.09 149 PRO B N 1
ATOM 2662 C CA . PRO B 1 146 ? 11.138 23.843 -10.034 1.00 49.62 149 PRO B CA 1
ATOM 2663 C C . PRO B 1 146 ? 12.108 25.030 -10.069 1.00 47.69 149 PRO B C 1
ATOM 2664 O O . PRO B 1 146 ? 12.688 25.397 -9.045 1.00 47.14 149 PRO B O 1
ATOM 2668 N N . LYS B 1 147 ? 12.268 25.643 -11.235 1.00 46.79 150 LYS B N 1
ATOM 2669 C CA . LYS B 1 147 ? 13.182 26.775 -11.369 1.00 45.10 150 LYS B CA 1
ATOM 2670 C C . LYS B 1 147 ? 12.517 28.011 -11.987 1.00 42.36 150 LYS B C 1
ATOM 2671 O O . LYS B 1 147 ? 11.613 27.891 -12.800 1.00 40.04 150 LYS B O 1
ATOM 2677 N N . ARG B 1 148 ? 12.986 29.190 -11.587 1.00 40.89 151 ARG B N 1
ATOM 2678 C CA . ARG B 1 148 ? 12.511 30.470 -12.116 1.00 40.64 151 ARG B CA 1
ATOM 2679 C C . ARG B 1 148 ? 11.014 30.583 -12.383 1.00 38.56 151 ARG B C 1
ATOM 2680 O O . ARG B 1 148 ? 10.594 30.834 -13.510 1.00 35.74 151 ARG B O 1
ATOM 2688 N N . LEU B 1 149 ? 10.218 30.415 -11.332 1.00 37.90 152 LEU B N 1
ATOM 2689 C CA . LEU B 1 149 ? 8.770 30.498 -11.437 1.00 35.52 152 LEU B CA 1
ATOM 2690 C C . LEU B 1 149 ? 8.209 31.584 -10.543 1.00 34.64 152 LEU B C 1
ATOM 2691 O O . LEU B 1 149 ? 8.522 31.641 -9.357 1.00 34.42 152 LEU B O 1
ATOM 2696 N N . ILE B 1 150 ? 7.383 32.450 -11.113 1.00 32.95 153 ILE B N 1
ATOM 2697 C CA . ILE B 1 150 ? 6.748 33.490 -10.320 1.00 33.36 153 ILE B CA 1
ATOM 2698 C C . ILE B 1 150 ? 5.241 33.416 -10.539 1.00 32.50 153 ILE B C 1
ATOM 2699 O O . ILE B 1 150 ? 4.779 33.329 -11.677 1.00 30.74 153 ILE B O 1
ATOM 2704 N N . PHE B 1 151 ? 4.491 33.408 -9.437 1.00 31.78 154 PHE B N 1
ATOM 2705 C CA . PHE B 1 151 ? 3.029 33.348 -9.471 1.00 29.84 154 PHE B CA 1
ATOM 2706 C C . PHE B 1 151 ? 2.462 34.582 -8.769 1.00 30.77 154 PHE B C 1
ATOM 2707 O O . PHE B 1 151 ? 2.901 34.940 -7.674 1.00 28.46 154 PHE B O 1
ATOM 2715 N N . GLY B 1 152 ? 1.478 35.215 -9.405 1.00 31.30 155 GLY B N 1
ATOM 2716 C CA . GLY B 1 152 ? 0.829 36.387 -8.844 1.00 29.37 155 GLY B CA 1
ATOM 2717 C C . GLY B 1 152 ? -0.658 36.326 -9.152 1.00 29.80 155 GLY B C 1
ATOM 2718 O O . GLY B 1 152 ? -1.062 36.096 -10.306 1.00 30.39 155 GLY B O 1
ATOM 2719 N N . GLY B 1 153 ? -1.483 36.511 -8.130 1.00 27.65 156 GLY B N 1
ATOM 2720 C CA . GLY B 1 153 ? -2.916 36.466 -8.350 1.00 27.61 156 GLY B CA 1
ATOM 2721 C C . GLY B 1 153 ? -3.763 36.569 -7.093 1.00 28.28 156 GLY B C 1
ATOM 2722 O O . GLY B 1 153 ? -3.262 36.831 -5.991 1.00 26.98 156 GLY B O 1
ATOM 2723 N N . ASP B 1 154 ? -5.059 36.341 -7.282 1.00 27.01 157 ASP B N 1
ATOM 2724 C CA . ASP B 1 154 ? -6.065 36.403 -6.228 1.00 23.30 157 ASP B CA 1
ATOM 2725 C C . ASP B 1 154 ? -6.442 34.973 -5.886 1.00 23.33 157 ASP B C 1
ATOM 2726 O O . ASP B 1 154 ? -7.061 34.277 -6.688 1.00 24.52 157 ASP B O 1
ATOM 2731 N N . ALA B 1 155 ? -6.081 34.531 -4.690 1.00 23.94 158 ALA B N 1
ATOM 2732 C CA . ALA B 1 155 ? -6.369 33.165 -4.283 1.00 23.43 158 ALA B CA 1
ATOM 2733 C C . ALA B 1 155 ? -7.688 32.992 -3.529 1.00 22.73 158 ALA B C 1
ATOM 2734 O O . ALA B 1 155 ? -8.156 31.865 -3.357 1.00 22.13 158 ALA B O 1
ATOM 2736 N N . ASN B 1 156 ? -8.297 34.096 -3.109 1.00 22.88 159 ASN B N 1
ATOM 2737 C CA . ASN B 1 156 ? -9.532 34.019 -2.326 1.00 24.86 159 ASN B CA 1
ATOM 2738 C C . ASN B 1 156 ? -9.363 32.936 -1.253 1.00 24.37 159 ASN B C 1
ATOM 2739 O O . ASN B 1 156 ? -10.225 32.073 -1.062 1.00 22.54 159 ASN B O 1
ATOM 2744 N N . ALA B 1 157 ? -8.209 32.976 -0.593 1.00 23.35 160 ALA B N 1
ATOM 2745 C CA . ALA B 1 157 ? -7.872 32.036 0.473 1.00 25.89 160 ALA B CA 1
ATOM 2746 C C . ALA B 1 157 ? -7.207 32.831 1.590 1.00 26.55 160 ALA B C 1
ATOM 2747 O O . ALA B 1 157 ? -6.411 33.724 1.335 1.00 27.25 160 ALA B O 1
ATOM 2749 N N . LYS B 1 158 ? -7.526 32.510 2.835 1.00 29.24 161 LYS B N 1
ATOM 2750 C CA . LYS B 1 158 ? -6.938 33.256 3.931 1.00 29.22 161 LYS B CA 1
ATOM 2751 C C . LYS B 1 158 ? -5.860 32.531 4.720 1.00 28.68 161 LYS B C 1
ATOM 2752 O O . LYS B 1 158 ? -6.047 31.402 5.181 1.00 28.48 161 LYS B O 1
ATOM 2758 N N . SER B 1 159 ? -4.719 33.192 4.870 1.00 28.21 162 SER B N 1
ATOM 2759 C CA . SER B 1 159 ? -3.631 32.643 5.658 1.00 27.53 162 SER B CA 1
ATOM 2760 C C . SER B 1 159 ? -2.759 33.735 6.247 1.00 27.96 162 SER B C 1
ATOM 2761 O O . SER B 1 159 ? -2.283 34.620 5.535 1.00 30.13 162 SER B O 1
ATOM 2764 N N . THR B 1 160 ? -2.552 33.652 7.555 1.00 25.83 163 THR B N 1
ATOM 2765 C CA . THR B 1 160 ? -1.728 34.598 8.282 1.00 23.79 163 THR B CA 1
ATOM 2766 C C . THR B 1 160 ? -0.313 34.557 7.699 1.00 24.40 163 THR B C 1
ATOM 2767 O O . THR B 1 160 ? 0.467 35.485 7.866 1.00 22.94 163 THR B O 1
ATOM 2771 N N . TRP B 1 161 ? 0.023 33.480 7.000 1.00 26.29 164 TRP B N 1
ATOM 2772 C CA . TRP B 1 161 ? 1.345 33.416 6.398 1.00 28.55 164 TRP B CA 1
ATOM 2773 C C . TRP B 1 161 ? 1.504 34.466 5.292 1.00 29.53 164 TRP B C 1
ATOM 2774 O O . TRP B 1 161 ? 2.627 34.792 4.904 1.00 30.33 164 TRP B O 1
ATOM 2785 N N . TRP B 1 162 ? 0.395 34.985 4.762 1.00 27.68 165 TRP B N 1
ATOM 2786 C CA . TRP B 1 162 ? 0.519 36.044 3.761 1.00 28.43 165 TRP B CA 1
ATOM 2787 C C . TRP B 1 162 ? -0.203 37.306 4.226 1.00 28.58 165 TRP B C 1
ATOM 2788 O O . TRP B 1 162 ? -0.668 38.108 3.417 1.00 29.20 165 TRP B O 1
ATOM 2799 N N . GLY B 1 163 ? -0.272 37.466 5.552 1.00 28.79 166 GLY B N 1
ATOM 2800 C CA . GLY B 1 163 ? -0.900 38.626 6.162 1.00 28.20 166 GLY B CA 1
ATOM 2801 C C . GLY B 1 163 ? -2.409 38.617 6.365 1.00 29.63 166 GLY B C 1
ATOM 2802 O O . GLY B 1 163 ? -2.978 39.639 6.747 1.00 30.45 166 GLY B O 1
ATOM 2803 N N . SER B 1 164 ? -3.067 37.486 6.131 1.00 30.77 167 SER B N 1
ATOM 2804 C CA . SER B 1 164 ? -4.523 37.415 6.297 1.00 31.55 167 SER B CA 1
ATOM 2805 C C . SER B 1 164 ? -4.979 37.544 7.755 1.00 33.02 167 SER B C 1
ATOM 2806 O O . SER B 1 164 ? -4.224 37.268 8.686 1.00 32.88 167 SER B O 1
ATOM 2809 N N . LYS B 1 165 ? -6.237 37.937 7.937 1.00 35.84 168 LYS B N 1
ATOM 2810 C CA . LYS B 1 165 ? -6.829 38.102 9.260 1.00 36.65 168 LYS B CA 1
ATOM 2811 C C . LYS B 1 165 ? -6.844 36.786 10.030 1.00 36.27 168 LYS B C 1
ATOM 2812 O O . LYS B 1 165 ? -6.831 36.774 11.258 1.00 35.48 168 LYS B O 1
ATOM 2818 N N . GLU B 1 166 ? -6.855 35.679 9.299 1.00 34.95 169 GLU B N 1
ATOM 2819 C CA . GLU B 1 166 ? -6.908 34.368 9.920 1.00 33.14 169 GLU B CA 1
ATOM 2820 C C . GLU B 1 166 ? -6.504 33.279 8.931 1.00 32.47 169 GLU B C 1
ATOM 2821 O O . GLU B 1 166 ? -6.308 33.535 7.741 1.00 30.54 169 GLU B O 1
ATOM 2827 N N . ASP B 1 167 ? -6.398 32.059 9.440 1.00 30.80 170 ASP B N 1
ATOM 2828 C CA . ASP B 1 167 ? -6.072 30.920 8.612 1.00 30.76 170 ASP B CA 1
ATOM 2829 C C . ASP B 1 167 ? -7.355 30.147 8.353 1.00 30.14 170 ASP B C 1
ATOM 2830 O O . ASP B 1 167 ? -7.893 29.542 9.274 1.00 29.96 170 ASP B O 1
ATOM 2835 N N . ASP B 1 168 ? -7.864 30.159 7.123 1.00 31.22 171 ASP B N 1
ATOM 2836 C CA . ASP B 1 168 ? -9.067 29.369 6.859 1.00 29.60 171 ASP B CA 1
ATOM 2837 C C . ASP B 1 168 ? -8.702 28.076 6.144 1.00 28.65 171 ASP B C 1
ATOM 2838 O O . ASP B 1 168 ? -7.538 27.852 5.794 1.00 27.01 171 ASP B O 1
ATOM 2843 N N . ALA B 1 169 ? -9.697 27.219 5.934 1.00 26.99 172 ALA B N 1
ATOM 2844 C CA . ALA B 1 169 ? -9.462 25.933 5.292 1.00 26.37 172 ALA B CA 1
ATOM 2845 C C . ALA B 1 169 ? -8.764 26.049 3.940 1.00 26.79 172 ALA B C 1
ATOM 2846 O O . ALA B 1 169 ? -7.886 25.244 3.612 1.00 26.20 172 ALA B O 1
ATOM 2848 N N . ARG B 1 170 ? -9.158 27.045 3.154 1.00 26.48 173 ARG B N 1
ATOM 2849 C CA . ARG B 1 170 ? -8.575 27.245 1.828 1.00 26.77 173 ARG B CA 1
ATOM 2850 C C . ARG B 1 170 ? -7.118 27.705 1.911 1.00 27.29 173 ARG B C 1
ATOM 2851 O O . ARG B 1 170 ? -6.271 27.233 1.148 1.00 27.60 173 ARG B O 1
ATOM 2859 N N . GLY B 1 171 ? -6.835 28.622 2.838 1.00 25.15 174 GLY B N 1
ATOM 2860 C CA . GLY B 1 171 ? -5.482 29.102 3.019 1.00 22.84 174 GLY B CA 1
ATOM 2861 C C . GLY B 1 171 ? -4.586 27.955 3.453 1.00 22.95 174 GLY B C 1
ATOM 2862 O O . GLY B 1 171 ? -3.475 27.815 2.963 1.00 26.49 174 GLY B O 1
ATOM 2863 N N . ASP B 1 172 ? -5.056 27.127 4.373 1.00 22.74 175 ASP B N 1
ATOM 2864 C CA . ASP B 1 172 ? -4.257 25.991 4.812 1.00 25.54 175 ASP B CA 1
ATOM 2865 C C . ASP B 1 172 ? -3.955 25.026 3.672 1.00 27.12 175 ASP B C 1
ATOM 2866 O O . ASP B 1 172 ? -2.832 24.535 3.562 1.00 29.20 175 ASP B O 1
ATOM 2871 N N . GLN B 1 173 ? -4.932 24.752 2.815 1.00 26.88 176 GLN B N 1
ATOM 2872 C CA . GLN B 1 173 ? -4.669 23.858 1.684 1.00 30.31 176 GLN B CA 1
ATOM 2873 C C . GLN B 1 173 ? -3.602 24.452 0.756 1.00 29.92 176 GLN B C 1
ATOM 2874 O O . GLN B 1 173 ? -2.641 23.769 0.380 1.00 30.83 176 GLN B O 1
ATOM 2880 N N . LEU B 1 174 ? -3.772 25.718 0.384 1.00 28.18 177 LEU B N 1
ATOM 2881 C CA . LEU B 1 174 ? -2.815 26.374 -0.498 1.00 27.77 177 LEU B CA 1
ATOM 2882 C C . LEU B 1 174 ? -1.413 26.397 0.113 1.00 29.37 177 LEU B C 1
ATOM 2883 O O . LEU B 1 174 ? -0.436 26.149 -0.581 1.00 30.89 177 LEU B O 1
ATOM 2888 N N . MET B 1 175 ? -1.316 26.697 1.409 1.00 32.52 178 MET B N 1
ATOM 2889 C CA . MET B 1 175 ? -0.024 26.718 2.102 1.00 33.37 178 MET B CA 1
ATOM 2890 C C . MET B 1 175 ? 0.589 25.321 2.073 1.00 33.17 178 MET B C 1
ATOM 2891 O O . MET B 1 175 ? 1.784 25.150 1.803 1.00 32.38 178 MET B O 1
ATOM 2896 N N . GLY B 1 176 ? -0.238 24.323 2.358 1.00 32.43 179 GLY B N 1
ATOM 2897 C CA . GLY B 1 176 ? 0.245 22.957 2.341 1.00 33.08 179 GLY B CA 1
ATOM 2898 C C . GLY B 1 176 ? 0.813 22.619 0.974 1.00 33.92 179 GLY B C 1
ATOM 2899 O O . GLY B 1 176 ? 1.809 21.897 0.868 1.00 33.37 179 GLY B O 1
ATOM 2900 N N . THR B 1 177 ? 0.190 23.151 -0.078 1.00 31.99 180 THR B N 1
ATOM 2901 C CA . THR B 1 177 ? 0.647 22.877 -1.435 1.00 32.25 180 THR B CA 1
ATOM 2902 C C . THR B 1 177 ? 1.911 23.657 -1.773 1.00 32.20 180 THR B C 1
ATOM 2903 O O . THR B 1 177 ? 2.775 23.169 -2.498 1.00 32.71 180 THR B O 1
ATOM 2907 N N . LEU B 1 178 ? 2.020 24.870 -1.244 1.00 31.35 181 LEU B N 1
ATOM 2908 C CA . LEU B 1 178 ? 3.195 25.686 -1.498 1.00 31.97 181 LEU B CA 1
ATOM 2909 C C . LEU B 1 178 ? 4.437 25.023 -0.896 1.00 32.13 181 LEU B C 1
ATOM 2910 O O . LEU B 1 178 ? 5.494 24.964 -1.534 1.00 31.63 181 LEU B O 1
ATOM 2915 N N . GLY B 1 179 ? 4.293 24.540 0.339 1.00 31.61 182 GLY B N 1
ATOM 2916 C CA . GLY B 1 179 ? 5.386 23.879 1.020 1.00 32.32 182 GLY B CA 1
ATOM 2917 C C . GLY B 1 179 ? 5.812 22.651 0.247 1.00 34.35 182 GLY B C 1
ATOM 2918 O O . GLY B 1 179 ? 6.994 22.450 -0.006 1.00 36.82 182 GLY B O 1
ATOM 2919 N N . GLU B 1 180 ? 4.837 21.838 -0.141 1.00 36.25 183 GLU B N 1
ATOM 2920 C CA . GLU B 1 180 ? 5.085 20.621 -0.903 1.00 39.33 183 GLU B CA 1
ATOM 2921 C C . GLU B 1 180 ? 5.788 20.906 -2.238 1.00 40.40 183 GLU B C 1
ATOM 2922 O O . GLU B 1 180 ? 6.637 20.134 -2.682 1.00 40.73 183 GLU B O 1
ATOM 2928 N N . LEU B 1 181 ? 5.430 22.020 -2.869 1.00 39.90 184 LEU B N 1
ATOM 2929 C CA . LEU B 1 181 ? 5.995 22.398 -4.160 1.00 39.83 184 LEU B CA 1
ATOM 2930 C C . LEU B 1 181 ? 7.309 23.177 -4.088 1.00 38.79 184 LEU B C 1
ATOM 2931 O O . LEU B 1 181 ? 7.959 23.388 -5.110 1.00 39.86 184 LEU B O 1
ATOM 2936 N N . GLY B 1 182 ? 7.700 23.607 -2.895 1.00 37.25 185 GLY B N 1
ATOM 2937 C CA . GLY B 1 182 ? 8.924 24.378 -2.775 1.00 35.35 185 GLY B CA 1
ATOM 2938 C C . GLY B 1 182 ? 8.747 25.843 -3.177 1.00 35.59 185 GLY B C 1
ATOM 2939 O O . GLY B 1 182 ? 9.734 26.533 -3.455 1.00 35.21 185 GLY B O 1
ATOM 2940 N N . LEU B 1 183 ? 7.499 26.316 -3.214 1.00 32.89 186 LEU B N 1
ATOM 2941 C CA . LEU B 1 183 ? 7.188 27.711 -3.569 1.00 31.25 186 LEU B CA 1
ATOM 2942 C C . LEU B 1 183 ? 7.226 28.588 -2.323 1.00 30.40 186 LEU B C 1
ATOM 2943 O O . LEU B 1 183 ? 6.843 28.157 -1.240 1.00 31.93 186 LEU B O 1
ATOM 2948 N N . HIS B 1 184 ? 7.683 29.824 -2.477 1.00 31.80 187 HIS B N 1
ATOM 2949 C CA . HIS B 1 184 ? 7.814 30.731 -1.344 1.00 30.77 187 HIS B CA 1
ATOM 2950 C C . HIS B 1 184 ? 7.016 32.025 -1.466 1.00 32.11 187 HIS B C 1
ATOM 2951 O O . HIS B 1 184 ? 6.985 32.673 -2.520 1.00 30.65 187 HIS B O 1
ATOM 2958 N N . ILE B 1 185 ? 6.371 32.383 -0.361 1.00 29.36 188 ILE B N 1
ATOM 2959 C CA . ILE B 1 185 ? 5.540 33.569 -0.275 1.00 29.95 188 ILE B CA 1
ATOM 2960 C C . ILE B 1 185 ? 6.373 34.836 -0.337 1.00 30.55 188 ILE B C 1
ATOM 2961 O O . ILE B 1 185 ? 7.378 34.952 0.359 1.00 29.38 188 ILE B O 1
ATOM 2966 N N . LEU B 1 186 ? 5.940 35.784 -1.166 1.00 30.30 189 LEU B N 1
ATOM 2967 C CA . LEU B 1 186 ? 6.647 37.053 -1.323 1.00 29.95 189 LEU B CA 1
ATOM 2968 C C . LEU B 1 186 ? 5.948 38.158 -0.536 1.00 31.60 189 LEU B C 1
ATOM 2969 O O . LEU B 1 186 ? 6.550 39.195 -0.233 1.00 32.46 189 LEU B O 1
ATOM 2974 N N . ASN B 1 187 ? 4.677 37.924 -0.206 1.00 30.34 190 ASN B N 1
ATOM 2975 C CA . ASN B 1 187 ? 3.881 38.873 0.559 1.00 31.86 190 ASN B CA 1
ATOM 2976 C C . ASN B 1 187 ? 4.589 39.284 1.841 1.00 34.10 190 ASN B C 1
ATOM 2977 O O . ASN B 1 187 ? 5.141 38.446 2.547 1.00 33.90 190 ASN B O 1
ATOM 2982 N N . GLU B 1 188 ? 4.536 40.580 2.135 1.00 37.83 191 GLU B N 1
ATOM 2983 C CA . GLU B 1 188 ? 5.146 41.169 3.327 1.00 39.03 191 GLU B CA 1
ATOM 2984 C C . GLU B 1 188 ? 4.122 42.055 4.020 1.00 39.17 191 GLU B C 1
ATOM 2985 O O . GLU B 1 188 ? 3.264 42.649 3.365 1.00 40.08 191 GLU B O 1
ATOM 2991 N N . GLY B 1 189 ? 4.214 42.152 5.340 1.00 39.43 192 GLY B N 1
ATOM 2992 C CA . GLY B 1 189 ? 3.318 43.028 6.078 1.00 39.50 192 GLY B CA 1
ATOM 2993 C C . GLY B 1 189 ? 1.860 42.644 6.202 1.00 39.87 192 GLY B C 1
ATOM 2994 O O . GLY B 1 189 ? 1.484 41.502 5.943 1.00 40.99 192 GLY B O 1
ATOM 2995 N N . ASP B 1 190 ? 1.039 43.623 6.581 1.00 40.50 193 ASP B N 1
ATOM 2996 C CA . ASP B 1 190 ? -0.387 43.415 6.805 1.00 42.26 193 ASP B CA 1
ATOM 2997 C C . ASP B 1 190 ? -1.281 44.440 6.119 1.00 41.66 193 ASP B C 1
ATOM 2998 O O . ASP B 1 190 ? -2.461 44.554 6.455 1.00 41.62 193 ASP B O 1
ATOM 3003 N N . VAL B 1 191 ? -0.735 45.200 5.180 1.00 40.74 194 VAL B N 1
ATOM 3004 C CA . VAL B 1 191 ? -1.546 46.185 4.479 1.00 40.53 194 VAL B CA 1
ATOM 3005 C C . VAL B 1 191 ? -2.563 45.422 3.625 1.00 41.25 194 VAL B C 1
ATOM 3006 O O . VAL B 1 191 ? -2.190 44.658 2.736 1.00 40.93 194 VAL B O 1
ATOM 3010 N N . PRO B 1 192 ? -3.863 45.608 3.901 1.00 42.15 195 PRO B N 1
ATOM 3011 C CA . PRO B 1 192 ? -4.917 44.924 3.146 1.00 42.47 195 PRO B CA 1
ATOM 3012 C C . PRO B 1 192 ? -4.841 45.173 1.640 1.00 42.11 195 PRO B C 1
ATOM 3013 O O . PRO B 1 192 ? -4.461 46.256 1.199 1.00 40.03 195 PRO B O 1
ATOM 3017 N N . THR B 1 193 ? -5.188 44.154 0.857 1.00 42.09 196 THR B N 1
ATOM 3018 C CA . THR B 1 193 ? -5.153 44.270 -0.596 1.00 41.95 196 THR B CA 1
ATOM 3019 C C . THR B 1 193 ? -6.550 44.516 -1.129 1.00 43.66 196 THR B C 1
ATOM 3020 O O . THR B 1 193 ? -6.748 44.700 -2.324 1.00 43.47 196 THR B O 1
ATOM 3024 N N . PHE B 1 194 ? -7.517 44.522 -0.218 1.00 47.50 197 PHE B N 1
ATOM 3025 C CA . PHE B 1 194 ? -8.911 44.763 -0.560 1.00 50.57 197 PHE B CA 1
ATOM 3026 C C . PHE B 1 194 ? -9.593 45.498 0.584 1.00 52.69 197 PHE B C 1
ATOM 3027 O O . PHE B 1 194 ? -9.677 44.993 1.704 1.00 51.32 197 PHE B O 1
ATOM 3035 N N . ASP B 1 195 ? -10.076 46.699 0.284 1.00 55.93 198 ASP B N 1
ATOM 3036 C CA . ASP B 1 195 ? -10.735 47.540 1.271 1.00 59.16 198 ASP B CA 1
ATOM 3037 C C . ASP B 1 195 ? -12.007 48.117 0.666 1.00 61.83 198 ASP B C 1
ATOM 3038 O O . ASP B 1 195 ? -11.952 48.900 -0.280 1.00 62.83 198 ASP B O 1
ATOM 3043 N N . THR B 1 196 ? -13.154 47.734 1.209 1.00 64.73 199 THR B N 1
ATOM 3044 C CA . THR B 1 196 ? -14.416 48.229 0.690 1.00 68.74 199 THR B CA 1
ATOM 3045 C C . THR B 1 196 ? -15.362 48.610 1.820 1.00 71.63 199 THR B C 1
ATOM 3046 O O . THR B 1 196 ? -15.436 47.928 2.845 1.00 72.51 199 THR B O 1
ATOM 3050 N N . ILE B 1 197 ? -16.071 49.717 1.632 1.00 74.59 200 ILE B N 1
ATOM 3051 C CA . ILE B 1 197 ? -17.033 50.185 2.620 1.00 77.03 200 ILE B CA 1
ATOM 3052 C C . ILE B 1 197 ? -18.407 49.718 2.157 1.00 78.66 200 ILE B C 1
ATOM 3053 O O . ILE B 1 197 ? -19.088 50.411 1.403 1.00 78.79 200 ILE B O 1
ATOM 3058 N N . ARG B 1 198 ? -18.801 48.530 2.607 1.00 80.48 201 ARG B N 1
ATOM 3059 C CA . ARG B 1 198 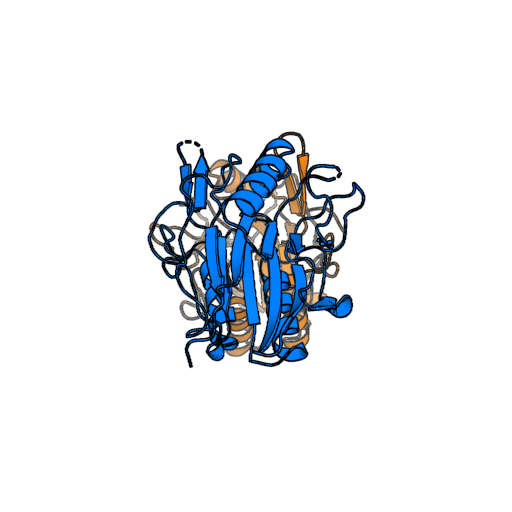? -20.082 47.952 2.222 1.00 82.49 201 ARG B CA 1
ATOM 3060 C C . ARG B 1 198 ? -21.212 48.280 3.199 1.00 83.39 201 ARG B C 1
ATOM 3061 O O . ARG B 1 198 ? -21.384 47.608 4.220 1.00 83.46 201 ARG B O 1
ATOM 3069 N N . GLY B 1 199 ? -21.981 49.315 2.873 1.00 83.46 202 GLY B N 1
ATOM 3070 C CA . GLY B 1 199 ? -23.093 49.719 3.714 1.00 83.73 202 GLY B CA 1
ATOM 3071 C C . GLY B 1 199 ? -22.781 49.850 5.195 1.00 83.85 202 GLY B C 1
ATOM 3072 O O . GLY B 1 199 ? -23.198 49.014 6.002 1.00 84.06 202 GLY B O 1
ATOM 3073 N N . GLY B 1 200 ? -22.049 50.899 5.560 1.00 82.99 203 GLY B N 1
ATOM 3074 C CA . GLY B 1 200 ? -21.716 51.112 6.956 1.00 81.86 203 GLY B CA 1
ATOM 3075 C C . GLY B 1 200 ? -20.720 50.118 7.519 1.00 81.11 203 GLY B C 1
ATOM 3076 O O . GLY B 1 200 ? -19.889 50.484 8.352 1.00 81.67 203 GLY B O 1
ATOM 3077 N N . LYS B 1 201 ? -20.802 48.864 7.079 1.00 79.62 204 LYS B N 1
ATOM 3078 C CA . LYS B 1 201 ? -19.888 47.824 7.549 1.00 78.39 204 LYS B CA 1
ATOM 3079 C C . LYS B 1 201 ? -18.717 47.586 6.597 1.00 76.82 204 LYS B C 1
ATOM 3080 O O . LYS B 1 201 ? -18.799 46.768 5.677 1.00 77.15 204 LYS B O 1
ATOM 3086 N N . ARG B 1 202 ? -17.630 48.313 6.835 1.00 74.27 205 ARG B N 1
ATOM 3087 C CA . ARG B 1 202 ? -16.412 48.215 6.034 1.00 72.04 205 ARG B CA 1
ATOM 3088 C C . ARG B 1 202 ? -15.857 46.789 6.063 1.00 69.88 205 ARG B C 1
ATOM 3089 O O . ARG B 1 202 ? -16.167 46.010 6.968 1.00 69.68 205 ARG B O 1
ATOM 3097 N N . TYR B 1 203 ? -15.042 46.449 5.069 1.00 66.31 206 TYR B N 1
ATOM 3098 C CA . TYR B 1 203 ? -14.437 45.121 5.003 1.00 62.39 206 TYR B CA 1
ATOM 3099 C C . TYR B 1 203 ? -13.042 45.195 4.394 1.00 57.97 206 TYR B C 1
ATOM 3100 O O . TYR B 1 203 ? -12.833 45.871 3.390 1.00 58.31 206 TYR B O 1
ATOM 3109 N N . GLN B 1 204 ? -12.093 44.499 5.010 1.00 52.22 207 GLN B N 1
ATOM 3110 C CA . GLN B 1 204 ? -10.720 44.479 4.528 1.00 47.89 207 GLN B CA 1
ATOM 3111 C C . GLN B 1 204 ? -10.205 43.049 4.472 1.00 44.62 207 GLN B C 1
ATOM 3112 O O . GLN B 1 204 ? -10.565 42.226 5.307 1.00 43.02 207 GLN B O 1
ATOM 3118 N N . SER B 1 205 ? -9.361 42.749 3.489 1.00 41.60 208 SER B N 1
ATOM 3119 C CA . SER B 1 205 ? -8.819 41.405 3.384 1.00 38.15 208 SER B CA 1
ATOM 3120 C C . SER B 1 205 ? -7.465 41.363 2.693 1.00 37.58 208 SER B C 1
ATOM 3121 O O . SER B 1 205 ? -7.067 42.310 2.004 1.00 35.76 208 SER B O 1
ATOM 3124 N N . ARG B 1 206 ? -6.768 40.249 2.914 1.00 35.19 209 ARG B N 1
ATOM 3125 C CA . ARG B 1 206 ? -5.459 39.959 2.329 1.00 32.74 209 ARG B CA 1
ATOM 3126 C C . ARG B 1 206 ? -5.665 38.581 1.711 1.00 31.00 209 ARG B C 1
ATOM 3127 O O . ARG B 1 206 ? -5.423 37.557 2.355 1.00 27.60 209 ARG B O 1
ATOM 3135 N N . VAL B 1 207 ? -6.104 38.557 0.460 1.00 27.96 210 VAL B N 1
ATOM 3136 C CA . VAL B 1 207 ? -6.386 37.297 -0.200 1.00 27.60 210 VAL B CA 1
ATOM 3137 C C . VAL B 1 207 ? -5.565 37.089 -1.484 1.00 27.87 210 VAL B C 1
ATOM 3138 O O . VAL B 1 207 ? -5.724 36.090 -2.215 1.00 23.28 210 VAL B O 1
ATOM 3142 N N . ASP B 1 208 ? -4.659 38.030 -1.727 1.00 25.38 211 ASP B N 1
ATOM 3143 C CA . ASP B 1 208 ? -3.789 37.971 -2.889 1.00 29.43 211 ASP B CA 1
ATOM 3144 C C . ASP B 1 208 ? -2.425 37.432 -2.482 1.00 30.43 211 ASP B C 1
ATOM 3145 O O . ASP B 1 208 ? -1.861 37.847 -1.470 1.00 33.91 211 ASP B O 1
ATOM 3150 N N . VAL B 1 209 ? -1.890 36.504 -3.263 1.00 29.74 212 VAL B N 1
ATOM 3151 C CA . VAL B 1 209 ? -0.583 35.968 -2.940 1.00 28.80 212 VAL B CA 1
ATOM 3152 C C . VAL B 1 209 ? 0.348 35.910 -4.136 1.00 29.07 212 VAL B C 1
ATOM 3153 O O . VAL B 1 209 ? -0.044 35.496 -5.229 1.00 29.43 212 VAL B O 1
ATOM 3157 N N . THR B 1 210 ? 1.588 36.329 -3.901 1.00 29.22 213 THR B N 1
ATOM 3158 C CA . THR B 1 210 ? 2.640 36.316 -4.904 1.00 28.93 213 THR B CA 1
ATOM 3159 C C . THR B 1 210 ? 3.673 35.317 -4.378 1.00 29.14 213 THR B C 1
ATOM 3160 O O . THR B 1 210 ? 4.229 35.518 -3.300 1.00 30.20 213 THR B O 1
ATOM 3164 N N . PHE B 1 211 ? 3.921 34.236 -5.110 1.00 29.35 214 PHE B N 1
ATOM 3165 C CA . PHE B 1 211 ? 4.920 33.264 -4.667 1.00 28.83 214 PHE B CA 1
ATOM 3166 C C . PHE B 1 211 ? 5.862 32.815 -5.784 1.00 28.55 214 PHE B C 1
ATOM 3167 O O . PHE B 1 211 ? 5.564 32.982 -6.970 1.00 29.39 214 PHE B O 1
ATOM 3175 N N . CYS B 1 212 ? 6.996 32.236 -5.403 1.00 28.17 215 CYS B N 1
ATOM 3176 C CA . CYS B 1 212 ? 7.984 31.815 -6.389 1.00 28.44 215 CYS B CA 1
ATOM 3177 C C . CYS B 1 212 ? 8.891 30.670 -5.952 1.00 29.15 215 CYS B C 1
ATOM 3178 O O . CYS B 1 212 ? 8.942 30.288 -4.779 1.00 27.79 215 CYS B O 1
ATOM 3181 N N . THR B 1 213 ? 9.628 30.131 -6.914 1.00 29.55 216 THR B N 1
ATOM 3182 C CA . THR B 1 213 ? 10.552 29.058 -6.609 1.00 30.75 216 THR B CA 1
ATOM 3183 C C . THR B 1 213 ? 11.683 29.662 -5.794 1.00 31.86 216 THR B C 1
ATOM 3184 O O . THR B 1 213 ? 11.878 30.881 -5.791 1.00 29.85 216 THR B O 1
ATOM 3188 N N . GLU B 1 214 ? 12.402 28.799 -5.084 1.00 34.88 217 GLU B N 1
ATOM 3189 C CA . GLU B 1 214 ? 13.517 29.190 -4.225 1.00 38.97 217 GLU B CA 1
ATOM 3190 C C . GLU B 1 214 ? 14.543 30.108 -4.902 1.00 38.98 217 GLU B C 1
ATOM 3191 O O . GLU B 1 214 ? 14.931 31.143 -4.349 1.00 38.40 217 GLU B O 1
ATOM 3197 N N . ASP B 1 215 ? 14.974 29.722 -6.098 1.00 38.70 218 ASP B N 1
ATOM 3198 C CA . ASP B 1 215 ? 15.975 30.479 -6.852 1.00 40.05 218 ASP B CA 1
ATOM 3199 C C . ASP B 1 215 ? 15.622 31.945 -7.104 1.00 39.72 218 ASP B C 1
ATOM 3200 O O . ASP B 1 215 ? 16.512 32.797 -7.156 1.00 38.81 218 ASP B O 1
ATOM 3205 N N . MET B 1 216 ? 14.336 32.248 -7.254 1.00 37.76 219 MET B N 1
ATOM 3206 C CA . MET B 1 216 ? 13.926 33.625 -7.525 1.00 37.43 219 MET B CA 1
ATOM 3207 C C . MET B 1 216 ? 13.952 34.563 -6.315 1.00 37.86 219 MET B C 1
ATOM 3208 O O . MET B 1 216 ? 13.907 35.784 -6.478 1.00 37.17 219 MET B O 1
ATOM 3213 N N . LEU B 1 217 ? 14.023 34.005 -5.108 1.00 38.84 220 LEU B N 1
ATOM 3214 C CA . LEU B 1 217 ? 14.044 34.833 -3.903 1.00 40.79 220 LEU B CA 1
ATOM 3215 C C . LEU B 1 217 ? 15.165 35.870 -3.924 1.00 43.61 220 LEU B C 1
ATOM 3216 O O . LEU B 1 217 ? 14.983 36.992 -3.452 1.00 44.73 220 LEU B O 1
ATOM 3221 N N . ASP B 1 218 ? 16.321 35.500 -4.469 1.00 45.71 221 ASP B N 1
ATOM 3222 C CA . ASP B 1 218 ? 17.452 36.424 -4.542 1.00 48.54 221 ASP B CA 1
ATOM 3223 C C . ASP B 1 218 ? 17.228 37.510 -5.594 1.00 48.63 221 ASP B C 1
ATOM 3224 O O . ASP B 1 218 ? 17.682 38.646 -5.439 1.00 50.45 221 ASP B O 1
ATOM 3229 N N . LEU B 1 219 ? 16.527 37.153 -6.664 1.00 46.94 222 LEU B N 1
ATOM 3230 C CA . LEU B 1 219 ? 16.270 38.074 -7.766 1.00 44.84 222 LEU B CA 1
ATOM 3231 C C . LEU B 1 219 ? 15.051 38.982 -7.607 1.00 43.39 222 LEU B C 1
ATOM 3232 O O . LEU B 1 219 ? 14.735 39.735 -8.521 1.00 43.13 222 LEU B O 1
ATOM 3237 N N . ILE B 1 220 ? 14.366 38.916 -6.464 1.00 41.58 223 ILE B N 1
ATOM 3238 C CA . ILE B 1 220 ? 13.172 39.736 -6.250 1.00 37.65 223 ILE B CA 1
ATOM 3239 C C . ILE B 1 220 ? 13.284 40.597 -5.008 1.00 37.27 223 ILE B C 1
ATOM 3240 O O . ILE B 1 220 ? 13.828 40.165 -4.001 1.00 38.88 223 ILE B O 1
ATOM 3245 N N . ASP B 1 221 ? 12.756 41.815 -5.082 1.00 36.68 224 ASP B N 1
ATOM 3246 C CA . ASP B 1 221 ? 12.790 42.739 -3.956 1.00 37.13 224 ASP B CA 1
ATOM 3247 C C . ASP B 1 221 ? 11.752 43.850 -4.128 1.00 36.78 224 ASP B C 1
ATOM 3248 O O . ASP B 1 221 ? 11.173 44.011 -5.205 1.00 36.67 224 ASP B O 1
ATOM 3253 N N . GLY B 1 222 ? 11.515 44.604 -3.058 1.00 34.79 225 GLY B N 1
ATOM 3254 C CA . GLY B 1 222 ? 10.565 45.701 -3.114 1.00 33.96 225 GLY B CA 1
ATOM 3255 C C . GLY B 1 222 ? 9.087 45.334 -3.118 1.00 34.47 225 GLY B C 1
ATOM 3256 O O . GLY B 1 222 ? 8.238 46.202 -3.337 1.00 35.46 225 GLY B O 1
ATOM 3257 N N . TRP B 1 223 ? 8.752 44.069 -2.886 1.00 32.57 226 TRP B N 1
ATOM 3258 C CA . TRP B 1 223 ? 7.337 43.692 -2.881 1.00 34.05 226 TRP B CA 1
ATOM 3259 C C . TRP B 1 223 ? 6.575 44.550 -1.884 1.00 33.79 226 TRP B C 1
ATOM 3260 O O . TRP B 1 223 ? 6.944 44.630 -0.715 1.00 34.97 226 TRP B O 1
ATOM 3271 N N . ARG B 1 224 ? 5.506 45.184 -2.342 1.00 34.97 227 ARG B N 1
ATOM 3272 C CA . ARG B 1 224 ? 4.700 46.010 -1.452 1.00 36.25 227 ARG B CA 1
ATOM 3273 C C . ARG B 1 224 ? 3.307 46.260 -2.007 1.00 35.55 227 ARG B C 1
ATOM 3274 O O . ARG B 1 224 ? 3.091 46.205 -3.215 1.00 35.47 227 ARG B O 1
ATOM 3282 N N . VAL B 1 225 ? 2.361 46.521 -1.112 1.00 37.55 228 VAL B N 1
ATOM 3283 C CA . VAL B 1 225 ? 0.994 46.841 -1.506 1.00 39.41 228 VAL B CA 1
ATOM 3284 C C . VAL B 1 225 ? 1.006 48.346 -1.801 1.00 44.04 228 VAL B C 1
ATOM 3285 O O . VAL B 1 225 ? 1.794 49.088 -1.212 1.00 43.71 228 VAL B O 1
ATOM 3289 N N . ASP B 1 226 ? 0.151 48.807 -2.705 1.00 49.46 229 ASP B N 1
ATOM 3290 C CA . ASP B 1 226 ? 0.133 50.231 -3.022 1.00 55.16 229 ASP B CA 1
ATOM 3291 C C . ASP B 1 226 ? -1.065 50.997 -2.460 1.00 58.33 229 ASP B C 1
ATOM 3292 O O . ASP B 1 226 ? -0.926 51.757 -1.493 1.00 60.20 229 ASP B O 1
ATOM 3297 N N . GLU B 1 227 ? -2.228 50.792 -3.077 1.00 60.91 230 GLU B N 1
ATOM 3298 C CA . GLU B 1 227 ? -3.492 51.447 -2.707 1.00 63.08 230 GLU B CA 1
ATOM 3299 C C . GLU B 1 227 ? -3.790 52.617 -3.652 1.00 62.82 230 GLU B C 1
ATOM 3300 O O . GLU B 1 227 ? -4.950 52.986 -3.855 1.00 63.09 230 GLU B O 1
ATOM 3306 N N . ASP B 1 228 ? -2.741 53.190 -4.233 1.00 62.38 231 ASP B N 1
ATOM 3307 C CA . ASP B 1 228 ? -2.895 54.295 -5.175 1.00 64.06 231 ASP B CA 1
ATOM 3308 C C . ASP B 1 228 ? -2.450 53.850 -6.567 1.00 63.89 231 ASP B C 1
ATOM 3309 O O . ASP B 1 228 ? -1.969 54.659 -7.366 1.00 63.91 231 ASP B O 1
ATOM 3314 N N . LEU B 1 229 ? -2.607 52.558 -6.844 1.00 62.94 232 LEU B N 1
ATOM 3315 C CA . LEU B 1 229 ? -2.228 51.990 -8.132 1.00 61.20 232 LEU B CA 1
ATOM 3316 C C . LEU B 1 229 ? -3.451 52.013 -9.036 1.00 60.55 232 LEU B C 1
ATOM 3317 O O . LEU B 1 229 ? -3.359 52.357 -10.210 1.00 58.89 232 LEU B O 1
ATOM 3322 N N . VAL B 1 230 ? -4.596 51.637 -8.475 1.00 61.21 233 VAL B N 1
ATOM 3323 C CA . VAL B 1 230 ? -5.853 51.638 -9.212 1.00 63.02 233 VAL B CA 1
ATOM 3324 C C . VAL B 1 230 ? -7.002 52.092 -8.318 1.00 65.07 233 VAL B C 1
ATOM 3325 O O . VAL B 1 230 ? -6.831 52.257 -7.107 1.00 64.19 233 VAL B O 1
ATOM 3329 N N . SER B 1 231 ? -8.168 52.296 -8.927 1.00 67.54 234 SER B N 1
ATOM 3330 C CA . SER B 1 231 ? -9.356 52.750 -8.213 1.00 69.59 234 SER B CA 1
ATOM 3331 C C . SER B 1 231 ? -10.088 51.650 -7.458 1.00 70.25 234 SER B C 1
ATOM 3332 O O . SER B 1 231 ? -10.384 51.804 -6.272 1.00 71.12 234 SER B O 1
ATOM 3335 N N . SER B 1 232 ? -10.384 50.552 -8.149 1.00 70.18 235 SER B N 1
ATOM 3336 C CA . SER B 1 232 ? -11.101 49.427 -7.549 1.00 70.23 235 SER B CA 1
ATOM 3337 C C . SER B 1 232 ? -10.796 49.231 -6.061 1.00 69.45 235 SER B C 1
ATOM 3338 O O . SER B 1 232 ? -9.708 49.560 -5.585 1.00 70.45 235 SER B O 1
ATOM 3341 N N . ASP B 1 233 ? -11.776 48.701 -5.333 1.00 67.68 236 ASP B N 1
ATOM 3342 C CA . ASP B 1 233 ? -11.646 48.442 -3.899 1.00 64.85 236 ASP B CA 1
ATOM 3343 C C . ASP B 1 233 ? -10.330 47.719 -3.592 1.00 61.94 236 ASP B C 1
ATOM 3344 O O . ASP B 1 233 ? -9.816 47.765 -2.469 1.00 60.72 236 ASP B O 1
ATOM 3349 N N . HIS B 1 234 ? -9.798 47.050 -4.608 1.00 58.65 237 HIS B N 1
ATOM 3350 C CA . HIS B 1 234 ? -8.551 46.308 -4.497 1.00 54.94 237 HIS B CA 1
ATOM 3351 C C . HIS B 1 234 ? -7.325 47.204 -4.546 1.00 53.13 237 HIS B C 1
ATOM 3352 O O . HIS B 1 234 ? -7.331 48.267 -5.171 1.00 53.96 237 HIS B O 1
ATOM 3359 N N . ASN B 1 235 ? -6.275 46.774 -3.860 1.00 50.08 238 ASN B N 1
ATOM 3360 C CA . ASN B 1 235 ? -5.024 47.501 -3.869 1.00 46.82 238 ASN B CA 1
ATOM 3361 C C . ASN B 1 235 ? -4.058 46.616 -4.644 1.00 44.38 238 ASN B C 1
ATOM 3362 O O . ASN B 1 235 ? -3.972 45.415 -4.397 1.00 43.48 238 ASN B O 1
ATOM 3367 N N . GLY B 1 236 ? -3.351 47.204 -5.596 1.00 40.85 239 GLY B N 1
ATOM 3368 C CA . GLY B 1 236 ? -2.413 46.427 -6.369 1.00 38.84 239 GLY B CA 1
ATOM 3369 C C . GLY B 1 236 ? -1.127 46.245 -5.597 1.00 36.73 239 GLY B C 1
ATOM 3370 O O . GLY B 1 236 ? -0.953 46.823 -4.522 1.00 37.39 239 GLY B O 1
ATOM 3371 N N . MET B 1 237 ? -0.232 45.429 -6.139 1.00 33.23 240 MET B N 1
ATOM 3372 C CA . MET B 1 237 ? 1.054 45.182 -5.515 1.00 32.41 240 MET B CA 1
ATOM 3373 C C . MET B 1 237 ? 2.177 45.455 -6.519 1.00 32.75 240 MET B C 1
ATOM 3374 O O . MET B 1 237 ? 1.943 45.535 -7.731 1.00 34.48 240 MET B O 1
ATOM 3379 N N . VAL B 1 238 ? 3.390 45.605 -6.007 1.00 32.05 241 VAL B N 1
ATOM 3380 C CA . VAL B 1 238 ? 4.555 45.916 -6.826 1.00 31.83 241 VAL B CA 1
ATOM 3381 C C . VAL B 1 238 ? 5.777 45.173 -6.295 1.00 31.78 241 VAL B C 1
ATOM 3382 O O . VAL B 1 238 ? 5.880 44.898 -5.099 1.00 32.57 241 VAL B O 1
ATOM 3386 N N . PHE B 1 239 ? 6.691 44.842 -7.195 1.00 31.83 242 PHE B N 1
ATOM 3387 C CA . PHE B 1 239 ? 7.935 44.187 -6.831 1.00 32.79 242 PHE B CA 1
ATOM 3388 C C . PHE B 1 239 ? 8.884 44.225 -8.032 1.00 33.60 242 PHE B C 1
ATOM 3389 O O . PHE B 1 239 ? 8.453 44.426 -9.168 1.00 33.95 242 PHE B O 1
ATOM 3397 N N . ASN B 1 240 ? 10.178 44.076 -7.779 1.00 34.81 243 ASN B N 1
ATOM 3398 C CA . ASN B 1 240 ? 11.168 44.117 -8.853 1.00 35.43 243 ASN B CA 1
ATOM 3399 C C . ASN B 1 240 ? 11.839 42.771 -9.062 1.00 37.35 243 ASN B C 1
ATOM 3400 O O . ASN B 1 240 ? 11.987 41.978 -8.124 1.00 36.04 243 ASN B O 1
ATOM 3405 N N . ILE B 1 241 ? 12.246 42.523 -10.300 1.00 37.89 244 ILE B N 1
ATOM 3406 C CA . ILE B 1 241 ? 12.962 41.307 -10.637 1.00 40.38 244 ILE B CA 1
ATOM 3407 C C . ILE B 1 241 ? 14.322 41.819 -11.104 1.00 43.62 244 ILE B C 1
ATOM 3408 O O . ILE B 1 241 ? 14.397 42.604 -12.043 1.00 43.41 244 ILE B O 1
ATOM 3413 N N . ARG B 1 242 ? 15.388 41.400 -10.431 1.00 47.21 245 ARG B N 1
ATOM 3414 C CA . ARG B 1 242 ? 16.733 41.837 -10.781 1.00 51.18 245 ARG B CA 1
ATOM 3415 C C . ARG B 1 242 ? 17.326 41.015 -11.915 1.00 54.39 245 ARG B C 1
ATOM 3416 O O . ARG B 1 242 ? 17.782 39.893 -11.715 1.00 54.38 245 ARG B O 1
ATOM 3424 N N . LEU B 1 243 ? 17.317 41.590 -13.111 1.00 58.60 246 LEU B N 1
ATOM 3425 C CA . LEU B 1 243 ? 17.851 40.930 -14.295 1.00 63.40 246 LEU B CA 1
ATOM 3426 C C . LEU B 1 243 ? 18.596 41.965 -15.139 1.00 66.77 246 LEU B C 1
ATOM 3427 O O . LEU B 1 243 ? 19.497 41.624 -15.910 1.00 66.97 246 LEU B O 1
ATOM 3432 N N . GLN B 1 244 ? 18.199 43.228 -14.974 1.00 70.69 247 GLN B N 1
ATOM 3433 C CA . GLN B 1 244 ? 18.780 44.377 -15.675 1.00 73.93 247 GLN B CA 1
ATOM 3434 C C . GLN B 1 244 ? 19.407 44.070 -17.039 1.00 75.74 247 GLN B C 1
ATOM 3435 O O . GLN B 1 244 ? 20.627 43.923 -17.154 1.00 75.67 247 GLN B O 1
ATOM 3437 N N . LYS B 1 245 ? 18.565 43.998 -18.069 1.00 77.75 248 LYS B N 1
ATOM 3438 C CA . LYS B 1 245 ? 19.016 43.714 -19.430 1.00 79.50 248 LYS B CA 1
ATOM 3439 C C . LYS B 1 245 ? 19.987 42.535 -19.455 1.00 80.57 248 LYS B C 1
ATOM 3440 O O . LYS B 1 245 ? 21.143 42.722 -19.899 1.00 81.11 248 LYS B O 1
#

Secondary structure (DSSP, 8-state):
--EEEEEEE-TT-HHHHHHHHHHHHHHT-SEEEEES------SS-EEEEPPPPTT----EEEEE--SS-EEEE-TTT--SSEEEEEEE-SS-EEEEEEEE--TTS-SHHHHHHHHHHHHTT-SSSEEEEEE-----GGGT-SS--HHHHHHHHHHHHHT-EE---S---SEE---EE--EEEEE-GGGBTTEEEEEE-TTSSSSSB--EEEEE----/-EEEEEEE-TT-HHHHHHHHHHHHHHT--EEEEES-----S-EEEEPPP-SSS--SEEEEE--TT-EEEE-TTT--SSEEEEEEE-SS-EEEEEEEE--TTS-HHHHHHHHHHHHHHH-SSSEEEEEE-----GGGT-SS--HHHHHHHHHHHHHTEEE---S---SEEEEETTEEEEE--EEEEEEGGGGTTEEEEEE-SSS-SSSB--EEEEE----

B-factor: mean 43.73, std 14.78, range [14.79, 91.62]

Solvent-accessible surface area: 19891 Å² total; per-residue (Å²): 160,27,59,88,0,1,0,1,4,1,50,118,65,132,103,0,24,47,49,1,21,110,36,3,74,95,55,164,8,8,0,0,0,5,0,10,17,82,120,242,55,52,97,54,31,80,62,26,90,4,66,59,50,94,127,35,32,4,36,0,1,0,0,0,39,42,139,124,10,86,45,70,114,37,97,126,6,32,33,54,10,0,2,0,1,1,0,128,32,254,50,18,74,0,11,0,0,0,0,20,0,22,78,114,107,43,2,15,40,16,12,96,36,0,84,82,1,18,168,98,51,29,96,132,83,0,0,0,0,0,2,0,34,0,48,1,76,173,1,27,9,186,90,71,42,16,25,0,64,18,0,47,37,7,2,60,126,32,35,9,62,41,17,10,122,57,112,58,29,0,34,56,81,141,112,104,15,5,11,1,0,0,0,0,3,103,41,0,59,117,20,22,61,43,23,135,15,14,147,102,2,6,54,1,56,10,19,0,2,11,2,21,0,88,90,81,163,79,29,90,0,2,1,1,4,0,50,124,87,137,77,0,22,45,39,1,26,112,37,1,80,100,61,169,5,10,1,0,0,2,1,21,13,110,116,87,236,52,31,84,57,27,83,6,70,46,103,66,119,35,32,6,20,0,0,0,0,1,24,40,131,133,7,79,33,53,104,32,107,100,5,28,38,51,21,1,2,0,1,0,1,100,34,196,74,32,76,1,9,0,0,0,1,17,0,36,66,56,76,50,1,100,55,8,10,106,37,1,105,90,0,19,155,119,47,20,88,140,97,0,0,0,0,0,3,0,33,0,38,0,72,174,2,17,9,182,80,68,18,15,0,0,78,68,0,45,48,18,3,58,121,16,35,8,68,44,16,12,116,51,114,69,28,0,35,31,8,116,151,75,78,167,143,105,80,14,6,14,5,0,0,0,0,2,109,44,0,54,128,45,14,55,37,19,121,22,39,86,121,2,13,66,6,44,20,11,0,2,4,0,22,0,110,32,62,82

Sequence (436 aa):
PPYRVLQANLQRKKLATAELAIEAATRKAAIALIQEPYVKGFRGVRVFQSTAQGDGTVKAAIAVFDHDLDVIQYPQLTTNNIVVVGIRTRAWEITLVSYYFEPDKPIESYLEQIKRVERKMGPKRLIFGGDANAKSTWWGSKEDDARGDQLMGTLGELGLHILNEGDVPTFDTRYQSRVDVTFCTEDMLDLIDGWRVDEDLVSSDHNGMVFNIRLQKPYRVLQANLQRKKLATAELAIEAATRKAAIALIQEPYVFRGVRVFQSTAQGDGTVKAAIAVFDHDLDVIQYPQLTTNNIVVVGIRTRAWEITLVSYYFEPDKPIESYLEQIKRVERKMGPKRLIFGGDANAKSTWWGSKEDDARGDQLMGTLGELGLHILNEGDVPTFDTIRGGKRYQSRVDVTFCTEDMLDLIDGWRVDEDLVSSDHNGMVFNIRLQK

InterPro domains:
  IPR000477 Reverse transcriptase domain [PF00078] (476-719)
  IPR000477 Reverse transcriptase domain [PS50878] (450-719)
  IPR002156 Ribonuclease H domain [PF00075] (886-1013)
  IPR002156 Ribonuclease H domain [PS50879] (882-1014)
  IPR005135 Endonuclease/exonuclease/phosphatase [PF14529] (56-176)
  IPR012337 Ribonuclease H-like superfamily [SSF53098] (886-1015)
  IPR036397 Ribonuclease H superfamily [G3DSA:3.30.420.10] (871-1019)
  IPR036691 Endonuclease/exonuclease/phosphatase superfamily [G3DSA:3.60.10.10] (1-184)
  IPR036691 Endonuclease/exonuclease/phosphatase superfamily [SSF56219] (2-183)
  IPR043502 DNA/RNA polymerase superfamily [SSF56672] (412-689)

Foldseek 3Di:
DWAKEKEWEQQQDPQQVLLLLVLCVVVVHQKYKYAFHHLPSDDLKDKFFADADPVSTTGTIMIGPPNPWDKDFDNVLGHSFKGWMWTDDPQGIAIEMHGDDDLPDDCVVVLVSVVCCCVVPDLARYKYWYFQNADPVLQQWPHHDPSNVVNVVSCVVSQKAWPHDDNQFQFCVVDGGNRITMIHRPNQVQQKDDWDWQNPSGPDRGTMIMIIGHRND/DAKEKEWEQVLDPQQQVLLVVLCVVVVHFKYWYAFHNCDDLKDKFFADDDPRSGTGIIMIGPDNPWDKDFDNVLGHSFKGWMWTDDPPDIAIEMHGEDDLPDQCVVVLVSVVVCCVVVDLPRYKYWYFQNAADVQQQWPHHDPSNVVNVVSCVVSQKAWPHDDNDFQAWDCDPVDIDTGHRITMIGHPVQVVQKDDWDWAQPSGDHSGTMIMIGGHDPD

Nearest PDB structures (foldseek):
  1wdu-assembly1_A  TM=1.005E+00  e=5.639E-50  Bombyx mori
  1wdu-assembly2_B  TM=9.752E-01  e=1.448E-43  Bombyx mori
  2v0s-assembly1_A  TM=8.127E-01  e=1.607E-13  Homo sapiens
  2v0r-assembly2_B  TM=8.091E-01  e=4.861E-13  Homo sapiens
  7n8k-assembly2_B  TM=8.325E-01  e=2.262E-12  Homo sapiens

CATH classification: 3.60.10.10